Protein AF-A0A6P9A1F3-F1 (afdb_monomer_lite)

Radius of gyration: 35.73 Å; chains: 1; bounding box: 74×94×127 Å

Secondary structure (DSSP, 8-state):
-----PPPTT-EEEEEEE-S-GGG-S-HHHHHHHTT-SEEEEE-----TTT--HHHH--TTEEEEEE--SS-TTS--EEEEEEGGG--SEEEESSSSTTS-TT--SS----TTGGGT--HHHHHHHHTT--EEEEEEEEEETTS-EEEEEEEEE-PPPPBTTBTHHHHHHHHHHHHHHHHHHHHHHTT-EEEEEEE-S---SGGGBS----HHHHHT-HHHHHHHHHB--TTTS-S-----GGGGG---BEEHHHHH-TT--S--SEE-GGGTGGGGT-EE--EEEEE-TTTGGGEEEEEE-TT--SSSB--EEEEESEEEE--SS--TTBGGGSGGGSSS---GGGGG-------------------------------------------------------GGGG------------------------------------------STTHHHHHHHHHHHHHHHSPSPPPPBPTTT-PBPEEEE--SSSTTTT-EEEE-SSPP--TT-TTSPPS-EEEPPP-

Structure (mmCIF, N/CA/C/O backbone):
data_AF-A0A6P9A1F3-F1
#
_entry.id   AF-A0A6P9A1F3-F1
#
loop_
_atom_site.group_PDB
_atom_site.id
_atom_site.type_symbol
_atom_site.label_atom_id
_atom_site.label_alt_id
_atom_site.label_comp_id
_atom_site.label_asym_id
_atom_site.label_entity_id
_atom_site.label_seq_id
_atom_site.pdbx_PDB_ins_code
_atom_site.Cartn_x
_atom_site.Cartn_y
_atom_site.Cartn_z
_atom_site.occupancy
_atom_site.B_iso_or_equiv
_atom_site.auth_seq_id
_atom_site.auth_comp_id
_atom_site.auth_asym_id
_atom_site.auth_atom_id
_atom_site.pdbx_PDB_model_num
ATOM 1 N N . MET A 1 1 ? -13.526 -29.698 -9.071 1.00 34.16 1 MET A N 1
ATOM 2 C CA . MET A 1 1 ? -14.201 -28.686 -8.232 1.00 34.16 1 MET A CA 1
ATOM 3 C C . MET A 1 1 ? -13.187 -28.249 -7.197 1.00 34.16 1 MET A C 1
ATOM 5 O O . MET A 1 1 ? -12.548 -29.127 -6.633 1.00 34.16 1 MET A O 1
ATOM 9 N N . VAL A 1 2 ? -12.973 -26.947 -7.020 1.00 33.59 2 VAL A N 1
ATOM 10 C CA . VAL A 1 2 ? -12.173 -26.418 -5.907 1.00 33.59 2 VAL A CA 1
ATOM 11 C C . VAL A 1 2 ? -13.174 -25.963 -4.856 1.00 33.59 2 VAL A C 1
ATOM 13 O O . VAL A 1 2 ? -14.114 -25.248 -5.197 1.00 33.59 2 VAL A O 1
ATOM 16 N N . GLU A 1 3 ? -13.024 -26.420 -3.618 1.00 33.31 3 GLU A N 1
ATOM 17 C CA . GLU A 1 3 ? -13.863 -25.950 -2.517 1.00 33.31 3 GLU A CA 1
ATOM 18 C C . GLU A 1 3 ? -13.495 -24.498 -2.201 1.00 33.31 3 GLU A C 1
ATOM 20 O O . GLU A 1 3 ? -12.336 -24.200 -1.901 1.00 33.31 3 GLU A O 1
ATOM 25 N N . SER A 1 4 ? -14.475 -23.595 -2.267 1.00 38.00 4 SER A N 1
ATOM 26 C CA . SER A 1 4 ? -14.326 -22.221 -1.790 1.00 38.00 4 SER A CA 1
ATOM 27 C C . SER A 1 4 ? -14.055 -22.260 -0.288 1.00 38.00 4 SER A C 1
ATOM 29 O O . SER A 1 4 ? -14.950 -22.588 0.499 1.00 38.00 4 SER A O 1
ATOM 31 N N . LYS A 1 5 ? -12.817 -21.965 0.119 1.00 42.81 5 LYS A N 1
ATOM 32 C CA . LYS A 1 5 ? -12.401 -22.000 1.525 1.00 42.81 5 LYS A CA 1
ATOM 33 C C . LYS A 1 5 ? -12.982 -20.801 2.268 1.00 42.81 5 LYS A C 1
ATOM 35 O O . LYS A 1 5 ? -12.309 -19.791 2.443 1.00 42.81 5 LYS A O 1
ATOM 40 N N . SER A 1 6 ? -14.226 -20.935 2.727 1.00 52.78 6 SER A N 1
ATOM 41 C CA . SER A 1 6 ? -14.849 -19.980 3.644 1.00 52.78 6 SER A CA 1
ATOM 42 C C . SER A 1 6 ? -13.915 -19.710 4.823 1.00 52.78 6 SER A C 1
ATOM 44 O O . SER A 1 6 ? -13.507 -20.655 5.508 1.00 52.78 6 SER A O 1
ATOM 46 N N . THR A 1 7 ? -13.586 -18.442 5.066 1.00 54.97 7 THR A N 1
ATOM 47 C CA . THR A 1 7 ? -12.772 -18.022 6.210 1.00 54.97 7 THR A CA 1
ATOM 48 C C . THR A 1 7 ? -13.388 -18.564 7.507 1.00 54.97 7 THR A C 1
ATOM 50 O O . THR A 1 7 ? -14.592 -18.396 7.724 1.00 54.97 7 THR A O 1
ATOM 53 N N . PRO A 1 8 ? -12.620 -19.248 8.382 1.00 61.06 8 PRO A N 1
ATOM 54 C CA . PRO A 1 8 ? -13.153 -19.723 9.654 1.00 61.06 8 PRO A CA 1
ATOM 55 C C . PRO A 1 8 ? -13.703 -18.550 10.493 1.00 61.06 8 PRO A C 1
ATOM 57 O O . PRO A 1 8 ? -13.177 -17.439 10.403 1.00 61.06 8 PRO A O 1
ATOM 60 N N . PRO A 1 9 ? -14.728 -18.768 11.341 1.00 60.03 9 PRO A N 1
ATOM 61 C CA . PRO A 1 9 ? -15.586 -17.706 11.900 1.00 60.03 9 PRO A CA 1
ATOM 62 C C . PRO A 1 9 ? -14.906 -16.703 12.854 1.00 60.03 9 PRO A C 1
ATOM 64 O O . PRO A 1 9 ? -15.543 -15.749 13.302 1.00 60.03 9 PRO A O 1
ATOM 67 N N . HIS A 1 10 ? -13.622 -16.906 13.156 1.00 71.19 10 HIS A N 1
ATOM 68 C CA . HIS A 1 10 ? -12.763 -16.002 13.922 1.00 71.19 10 HIS A CA 1
ATOM 69 C C . HIS A 1 10 ? -11.534 -15.561 13.113 1.00 71.19 10 HIS A C 1
ATOM 71 O O . HIS A 1 10 ? -10.449 -15.408 13.666 1.00 71.19 10 HIS A O 1
ATOM 77 N N . SER A 1 11 ? -11.688 -15.384 11.799 1.00 90.19 11 SER A N 1
ATOM 78 C CA . SER A 1 11 ? -10.620 -14.902 10.925 1.00 90.19 11 SER A CA 1
ATOM 79 C C . SER A 1 11 ? -11.083 -13.822 9.956 1.00 90.19 11 SER A C 1
ATOM 81 O O . SER A 1 11 ? -12.262 -13.762 9.607 1.00 90.19 11 SER A O 1
ATOM 83 N N . PHE A 1 12 ? -10.135 -12.997 9.511 1.00 96.06 12 PHE A N 1
ATOM 84 C CA . PHE A 1 12 ? -10.312 -12.092 8.378 1.00 96.06 12 PHE A CA 1
ATOM 85 C C . PHE A 1 12 ? -9.081 -12.116 7.467 1.00 96.06 12 PHE A C 1
ATOM 87 O O . PHE A 1 12 ? -7.957 -12.376 7.915 1.00 96.06 12 PHE A O 1
ATOM 94 N N . LYS A 1 13 ? -9.298 -11.821 6.185 1.00 98.38 13 LYS A N 1
ATOM 95 C CA . LYS A 1 13 ? -8.261 -11.689 5.156 1.00 98.38 13 LYS A CA 1
ATOM 96 C C . LYS A 1 13 ? -8.201 -10.236 4.693 1.00 98.38 13 LYS A C 1
ATOM 98 O O . LYS A 1 13 ? -9.222 -9.653 4.327 1.00 98.38 13 LYS A O 1
ATOM 103 N N . ILE A 1 14 ? -7.003 -9.659 4.676 1.00 98.81 14 ILE A N 1
ATOM 104 C CA . ILE A 1 14 ? -6.742 -8.333 4.106 1.00 98.81 14 ILE A CA 1
ATOM 105 C C . ILE A 1 14 ? -5.746 -8.434 2.959 1.00 98.81 14 ILE A C 1
ATOM 107 O O . ILE A 1 14 ? -4.789 -9.203 3.024 1.00 98.81 14 ILE A O 1
ATOM 111 N N . ILE A 1 15 ? -5.977 -7.653 1.907 1.00 98.88 15 ILE A N 1
ATOM 112 C CA . ILE A 1 15 ? -5.101 -7.571 0.738 1.00 98.88 15 ILE A CA 1
ATOM 113 C C . ILE A 1 15 ? -4.655 -6.130 0.510 1.00 98.88 15 ILE A C 1
ATOM 115 O O . ILE A 1 15 ? -5.436 -5.194 0.672 1.00 98.88 15 ILE A O 1
ATOM 119 N N . SER A 1 16 ? -3.403 -5.966 0.087 1.00 98.94 16 SER A N 1
ATOM 120 C CA . SER A 1 16 ? -2.878 -4.718 -0.458 1.00 98.94 16 SER A CA 1
ATOM 121 C C . SER A 1 16 ? -2.413 -4.910 -1.896 1.00 98.94 16 SER A C 1
ATOM 123 O O . SER A 1 16 ? -1.783 -5.923 -2.192 1.00 98.94 16 SER A O 1
ATOM 125 N N . TRP A 1 17 ? -2.685 -3.952 -2.785 1.00 98.88 17 TRP A N 1
ATOM 126 C CA . TRP A 1 17 ? -2.237 -4.012 -4.180 1.00 98.88 17 TRP A CA 1
ATOM 127 C C . TRP A 1 17 ? -2.070 -2.624 -4.808 1.00 98.88 17 TRP A C 1
ATOM 129 O O . TRP A 1 17 ? -3.043 -1.880 -4.953 1.00 98.88 17 TRP A O 1
ATOM 139 N N . ASN A 1 18 ? -0.866 -2.292 -5.281 1.00 98.81 18 ASN A N 1
ATOM 140 C CA . ASN A 1 18 ? -0.706 -1.199 -6.236 1.00 98.81 18 ASN A CA 1
ATOM 141 C C . ASN A 1 18 ? -1.319 -1.606 -7.588 1.00 98.81 18 ASN A C 1
ATOM 143 O O . ASN A 1 18 ? -0.800 -2.468 -8.298 1.00 98.81 18 ASN A O 1
ATOM 147 N N . ILE A 1 19 ? -2.444 -0.984 -7.944 1.00 98.12 19 ILE A N 1
ATOM 148 C CA . ILE A 1 19 ? -3.263 -1.384 -9.094 1.00 98.12 19 ILE A CA 1
ATOM 149 C C . ILE A 1 19 ? -2.925 -0.615 -10.385 1.00 98.12 19 ILE A C 1
ATOM 151 O O . ILE A 1 19 ? -3.565 -0.838 -11.409 1.00 98.12 19 ILE A O 1
ATOM 155 N N . ASN A 1 20 ? -1.934 0.291 -10.359 1.00 97.50 20 ASN A N 1
ATOM 156 C CA . ASN A 1 20 ? -1.468 1.067 -11.522 1.00 97.50 20 ASN A CA 1
ATOM 157 C C . ASN A 1 20 ? -2.617 1.766 -12.302 1.00 97.50 20 ASN A C 1
ATOM 159 O O . ASN A 1 20 ? -2.610 1.898 -13.525 1.00 97.50 20 ASN A O 1
ATOM 163 N N . GLY A 1 21 ? -3.615 2.274 -11.575 1.00 97.12 21 GLY A N 1
ATOM 164 C CA . GLY A 1 21 ? -4.787 2.966 -12.112 1.00 97.12 21 GLY A CA 1
ATOM 165 C C . GLY A 1 21 ? -6.050 2.106 -12.136 1.00 97.12 21 GLY A C 1
ATOM 166 O O . GLY A 1 21 ? -6.230 1.262 -13.010 1.00 97.12 21 GLY A O 1
ATOM 167 N N . ILE A 1 22 ? -6.991 2.399 -11.233 1.00 95.88 22 ILE A N 1
ATOM 168 C CA . ILE A 1 22 ? -8.211 1.602 -10.999 1.00 95.88 22 ILE A CA 1
ATOM 169 C C . ILE A 1 22 ? -9.109 1.489 -12.245 1.00 95.88 22 ILE A C 1
ATOM 171 O O . ILE A 1 22 ? -9.715 0.454 -12.491 1.00 95.88 22 ILE A O 1
ATOM 175 N N . ARG A 1 23 ? -9.103 2.522 -13.098 1.00 92.06 23 ARG A N 1
ATOM 176 C CA . ARG A 1 23 ? -9.821 2.583 -14.386 1.00 92.06 23 ARG A CA 1
ATOM 177 C C . ARG A 1 23 ? -9.288 1.628 -15.468 1.00 92.06 23 ARG A C 1
ATOM 179 O O . ARG A 1 23 ? -9.871 1.558 -16.546 1.00 92.06 23 ARG A O 1
ATOM 186 N N . THR A 1 24 ? -8.183 0.919 -15.227 1.00 91.81 24 THR A N 1
ATOM 187 C CA . THR A 1 24 ? -7.716 -0.166 -16.114 1.00 91.81 24 THR A CA 1
ATOM 188 C C . THR A 1 24 ? -8.491 -1.471 -15.886 1.00 91.81 24 THR A C 1
ATOM 190 O O . THR A 1 24 ? -8.555 -2.319 -16.780 1.00 91.81 24 THR A O 1
ATOM 193 N N . VAL A 1 25 ? -9.126 -1.620 -14.716 1.00 93.69 25 VAL A N 1
ATOM 194 C CA . VAL A 1 25 ? -9.922 -2.789 -14.334 1.00 93.69 25 VAL A CA 1
ATOM 195 C C . VAL A 1 25 ? -11.277 -2.741 -15.043 1.00 93.69 25 VAL A C 1
ATOM 197 O O . VAL A 1 25 ? -12.064 -1.821 -14.843 1.00 93.69 25 VAL A O 1
ATOM 200 N N . LYS A 1 26 ? -11.579 -3.754 -15.866 1.00 90.88 26 LYS A N 1
ATOM 201 C CA . LYS A 1 26 ? -12.822 -3.805 -16.665 1.00 90.88 26 LYS A CA 1
ATOM 202 C C . LYS A 1 26 ? -14.098 -3.994 -15.837 1.00 90.88 26 LYS A C 1
ATOM 204 O O . LYS A 1 26 ? -15.165 -3.578 -16.270 1.00 90.88 26 LYS A O 1
ATOM 209 N N . ASN A 1 27 ? -13.996 -4.678 -14.700 1.00 95.25 27 ASN A N 1
ATOM 210 C CA . ASN A 1 27 ? -15.090 -4.913 -13.762 1.00 95.25 27 ASN A CA 1
ATOM 211 C C . ASN A 1 27 ? -14.504 -4.889 -12.347 1.00 95.25 27 ASN A C 1
ATOM 213 O O . ASN A 1 27 ? -13.876 -5.858 -11.917 1.00 95.25 27 ASN A O 1
ATOM 217 N N . LEU A 1 28 ? -14.663 -3.757 -11.658 1.00 96.88 28 LEU A N 1
ATOM 218 C CA . LEU A 1 28 ? -14.079 -3.549 -10.336 1.00 96.88 28 LEU A CA 1
ATOM 219 C C . LEU A 1 28 ? -14.697 -4.479 -9.284 1.00 96.88 28 LEU A C 1
ATOM 221 O O . LEU A 1 28 ? -13.956 -5.043 -8.486 1.00 96.88 28 LEU A O 1
ATOM 225 N N . LYS A 1 29 ? -16.023 -4.691 -9.320 1.00 97.12 29 LYS A N 1
ATOM 226 C CA . LYS A 1 29 ? -16.715 -5.580 -8.375 1.00 97.12 29 LYS A CA 1
ATOM 227 C C . LYS A 1 29 ? -16.178 -7.006 -8.463 1.00 97.12 29 LYS A C 1
ATOM 229 O O . LYS A 1 29 ? -15.779 -7.555 -7.445 1.00 97.12 29 LYS A O 1
ATOM 234 N N . GLN A 1 30 ? -16.115 -7.566 -9.674 1.00 97.50 30 GLN A N 1
ATOM 235 C CA . GLN A 1 30 ? -15.627 -8.933 -9.872 1.00 97.50 30 GLN A CA 1
ATOM 236 C C . GLN A 1 30 ? -14.192 -9.088 -9.363 1.00 97.50 30 GLN A C 1
ATOM 238 O O . GLN A 1 30 ? -13.920 -10.026 -8.633 1.00 97.50 30 GLN A O 1
ATOM 243 N N . MET A 1 31 ? -13.305 -8.130 -9.656 1.00 97.69 31 MET A N 1
ATOM 244 C CA . MET A 1 31 ? -11.927 -8.157 -9.156 1.00 97.69 31 MET A CA 1
ATOM 245 C C . MET A 1 31 ? -11.864 -8.129 -7.618 1.00 97.69 31 MET A C 1
ATOM 247 O O . MET A 1 31 ? -11.107 -8.894 -7.028 1.00 97.69 31 MET A O 1
ATOM 251 N N . LEU A 1 32 ? -12.669 -7.290 -6.955 1.00 98.38 32 LEU A N 1
ATOM 252 C CA . LEU A 1 32 ? -12.706 -7.236 -5.489 1.00 98.38 32 LEU A CA 1
ATOM 253 C C . LEU A 1 32 ? -13.295 -8.515 -4.867 1.00 98.38 32 LEU A C 1
ATOM 255 O O . LEU A 1 32 ? -12.822 -8.944 -3.812 1.00 98.38 32 LEU A O 1
ATOM 259 N N . ASP A 1 33 ? -14.283 -9.142 -5.512 1.00 97.94 33 ASP A N 1
ATOM 260 C CA . ASP A 1 33 ? -14.840 -10.422 -5.067 1.00 97.94 33 ASP A CA 1
ATOM 261 C C . ASP A 1 33 ? -13.866 -11.596 -5.299 1.00 97.94 33 ASP A C 1
ATOM 263 O O . ASP A 1 33 ? -13.655 -12.377 -4.371 1.00 97.94 33 ASP A O 1
ATOM 267 N N . ASP A 1 34 ? -13.206 -11.668 -6.463 1.00 97.62 34 ASP A N 1
ATOM 268 C CA . ASP A 1 34 ? -12.204 -12.688 -6.835 1.00 97.62 34 ASP A CA 1
ATOM 269 C C . ASP A 1 34 ? -10.980 -12.697 -5.896 1.00 97.62 34 ASP A C 1
ATOM 271 O O . ASP A 1 34 ? -10.302 -13.713 -5.748 1.00 97.62 34 ASP A O 1
ATOM 275 N N . LEU A 1 35 ? -10.684 -11.569 -5.239 1.00 97.31 35 LEU A N 1
ATOM 276 C CA . LEU A 1 35 ? -9.635 -11.472 -4.219 1.00 97.31 35 LEU A CA 1
ATOM 277 C C . LEU A 1 35 ? -10.025 -12.130 -2.876 1.00 97.31 35 LEU A C 1
ATOM 279 O O . LEU A 1 35 ? -9.159 -12.302 -2.013 1.00 97.31 35 LEU A O 1
ATOM 283 N N . GLU A 1 36 ? -11.293 -12.516 -2.682 1.00 97.00 36 GLU A N 1
ATOM 284 C CA . GLU A 1 36 ? -11.829 -13.236 -1.510 1.00 97.00 36 GLU A CA 1
ATOM 285 C C . GLU A 1 36 ? -11.421 -12.633 -0.146 1.00 97.00 36 GLU A C 1
ATOM 287 O O . GLU A 1 36 ? -11.125 -13.360 0.801 1.00 97.00 36 GLU A O 1
ATOM 292 N N . ALA A 1 37 ? -11.340 -11.302 -0.042 1.00 97.94 37 ALA A N 1
ATOM 293 C CA . ALA A 1 37 ? -10.896 -10.594 1.165 1.00 97.94 37 ALA A CA 1
ATOM 294 C C . ALA A 1 37 ? -12.003 -9.743 1.808 1.00 97.94 37 ALA A C 1
ATOM 296 O O . ALA A 1 37 ? -12.940 -9.302 1.138 1.00 97.94 37 ALA A O 1
ATOM 297 N N . ASP A 1 38 ? -11.868 -9.498 3.113 1.00 98.50 38 ASP A N 1
ATOM 298 C CA . ASP A 1 38 ? -12.752 -8.642 3.912 1.00 98.50 38 ASP A CA 1
ATOM 299 C C . ASP A 1 38 ? -12.403 -7.159 3.750 1.00 98.50 38 ASP A C 1
ATOM 301 O O . ASP A 1 38 ? -13.283 -6.297 3.751 1.00 98.50 38 ASP A O 1
ATOM 305 N N . ILE A 1 39 ? -11.108 -6.865 3.595 1.00 98.88 39 ILE A N 1
ATOM 306 C CA . ILE A 1 39 ? -10.561 -5.521 3.389 1.00 98.88 39 ILE A CA 1
ATOM 307 C C . ILE A 1 39 ? -9.560 -5.577 2.229 1.00 98.88 39 ILE A C 1
ATOM 309 O O . ILE A 1 39 ? -8.668 -6.424 2.204 1.00 98.88 39 ILE A O 1
ATOM 313 N N . ILE A 1 40 ? -9.697 -4.671 1.263 1.00 98.94 40 ILE A N 1
ATOM 314 C CA . ILE A 1 40 ? -8.839 -4.572 0.079 1.00 98.94 40 ILE A CA 1
ATOM 315 C C . ILE A 1 40 ? -8.351 -3.132 -0.056 1.00 98.94 40 ILE A C 1
ATOM 317 O O . ILE A 1 40 ? -9.130 -2.196 -0.230 1.00 98.94 40 ILE A O 1
ATOM 321 N N . CYS A 1 41 ? -7.040 -2.957 0.021 1.00 98.94 41 CYS A N 1
ATOM 322 C CA . CYS A 1 41 ? -6.365 -1.671 0.009 1.00 98.94 41 CYS A CA 1
ATOM 323 C C . CYS A 1 41 ? -5.617 -1.493 -1.312 1.00 98.94 41 CYS A C 1
ATOM 325 O O . CYS A 1 41 ? -4.596 -2.132 -1.554 1.00 98.94 41 CYS A O 1
ATOM 327 N N . LEU A 1 42 ? -6.133 -0.621 -2.172 1.00 98.88 42 LEU A N 1
ATOM 328 C CA . LEU A 1 42 ? -5.558 -0.319 -3.475 1.00 98.88 42 LEU A CA 1
ATOM 329 C C . LEU A 1 42 ? -4.661 0.919 -3.407 1.00 98.88 42 LEU A C 1
ATOM 331 O O . LEU A 1 42 ? -5.063 1.957 -2.869 1.00 98.88 42 LEU A O 1
ATOM 335 N N . GLN A 1 43 ? -3.475 0.820 -4.007 1.00 98.88 43 GLN A N 1
ATOM 336 C CA . GLN A 1 43 ? -2.542 1.929 -4.213 1.00 98.88 43 GLN A CA 1
ATOM 337 C C . GLN A 1 43 ? -2.476 2.355 -5.686 1.00 98.88 43 GLN A C 1
ATOM 339 O O . GLN A 1 43 ? -2.868 1.612 -6.585 1.00 98.88 43 GLN A O 1
ATOM 344 N N . GLU A 1 44 ? -1.990 3.577 -5.910 1.00 98.19 44 GLU A N 1
ATOM 345 C CA . GLU A 1 44 ? -1.869 4.241 -7.213 1.00 98.19 44 GLU A CA 1
ATOM 346 C C . GLU A 1 44 ? -3.153 4.169 -8.066 1.00 98.19 44 GLU A C 1
ATOM 348 O O . GLU A 1 44 ? -3.142 3.811 -9.244 1.00 98.19 44 GLU A O 1
ATOM 353 N N . THR A 1 45 ? -4.296 4.524 -7.472 1.00 98.19 45 THR A N 1
ATOM 354 C CA . THR A 1 45 ? -5.618 4.420 -8.117 1.00 98.19 45 THR A CA 1
ATOM 355 C C . THR A 1 45 ? -5.788 5.344 -9.330 1.00 98.19 45 THR A C 1
ATOM 357 O O . THR A 1 45 ? -6.641 5.072 -10.175 1.00 98.19 45 THR A O 1
ATOM 360 N N . LYS A 1 46 ? -4.977 6.408 -9.458 1.00 97.44 46 LYS A N 1
ATOM 361 C CA . LYS A 1 46 ? -4.945 7.386 -10.575 1.00 97.44 46 LYS A CA 1
ATOM 362 C C . LYS A 1 46 ? -6.298 8.023 -10.890 1.00 97.44 46 LYS A C 1
ATOM 364 O O . LYS A 1 46 ? -6.536 8.491 -12.004 1.00 97.44 46 LYS A O 1
ATOM 369 N N . VAL A 1 47 ? -7.173 8.087 -9.894 1.00 94.75 47 VAL A N 1
ATOM 370 C CA . VAL A 1 47 ? -8.451 8.789 -9.961 1.00 94.75 47 VAL A CA 1
ATOM 371 C C . VAL A 1 47 ? -8.411 10.004 -9.034 1.00 94.75 47 VAL A C 1
ATOM 373 O O . VAL A 1 47 ? -7.784 9.981 -7.977 1.00 94.75 47 VAL A O 1
ATOM 376 N N . THR A 1 48 ? -9.058 11.087 -9.448 1.00 93.69 48 THR A N 1
ATOM 377 C CA . THR A 1 48 ? -9.294 12.282 -8.629 1.00 93.69 48 THR A CA 1
ATOM 378 C C . THR A 1 48 ? -10.797 12.478 -8.449 1.00 93.69 48 THR A C 1
ATOM 380 O O . THR A 1 48 ? -11.594 11.879 -9.171 1.00 93.69 48 THR A O 1
ATOM 383 N N . ARG A 1 49 ? -11.206 13.277 -7.460 1.00 93.06 49 ARG A N 1
ATOM 384 C CA . ARG A 1 49 ? -12.617 13.406 -7.056 1.00 93.06 49 ARG A CA 1
ATOM 385 C C . ARG A 1 49 ? -13.537 13.945 -8.167 1.00 93.06 49 ARG A C 1
ATOM 387 O O . ARG A 1 49 ? -14.704 13.597 -8.217 1.00 93.06 49 ARG A O 1
ATOM 394 N N . ASP A 1 50 ? -12.997 14.741 -9.084 1.00 89.62 50 ASP A N 1
ATOM 395 C CA . ASP A 1 50 ? -13.650 15.229 -10.308 1.00 89.62 50 ASP A CA 1
ATOM 396 C C . ASP A 1 50 ? -13.796 14.164 -11.414 1.00 89.62 50 ASP A C 1
ATOM 398 O O . ASP A 1 50 ? -14.538 14.366 -12.372 1.00 89.62 50 ASP A O 1
ATOM 402 N N . MET A 1 51 ? -13.079 13.042 -11.297 1.00 89.69 51 MET A N 1
ATOM 403 C CA . MET A 1 51 ? -13.042 11.959 -12.281 1.00 89.69 51 MET A CA 1
ATOM 404 C C . MET A 1 51 ? -13.687 10.652 -11.807 1.00 89.69 51 MET A C 1
ATOM 406 O O . MET A 1 51 ? -13.913 9.776 -12.642 1.00 89.69 51 MET A O 1
ATOM 410 N N . ILE A 1 52 ? -13.918 10.455 -10.509 1.00 92.44 52 ILE A N 1
ATOM 411 C CA . ILE A 1 52 ? -14.453 9.181 -10.023 1.00 92.44 52 ILE A CA 1
ATOM 412 C C . ILE A 1 52 ? -15.917 9.004 -10.438 1.00 92.44 52 ILE A C 1
ATOM 414 O O . ILE A 1 52 ? -16.752 9.881 -10.239 1.00 92.44 52 ILE A O 1
ATOM 418 N N . ASP A 1 53 ? -16.201 7.865 -11.058 1.00 91.44 53 ASP A N 1
ATOM 419 C CA . ASP A 1 53 ? -17.506 7.467 -11.561 1.00 91.44 53 ASP A CA 1
ATOM 420 C C . ASP A 1 53 ? -18.221 6.521 -10.589 1.00 91.44 53 ASP A C 1
ATOM 422 O O . ASP A 1 53 ? -17.596 5.841 -9.773 1.00 91.44 53 ASP A O 1
ATOM 426 N N . GLU A 1 54 ? -19.550 6.479 -10.676 1.00 91.69 54 GLU A N 1
ATOM 427 C CA . GLU A 1 54 ? -20.405 5.734 -9.745 1.00 91.69 54 GLU A CA 1
ATOM 428 C C . GLU A 1 54 ? -20.041 4.237 -9.627 1.00 91.69 54 GLU A C 1
ATOM 430 O O . GLU A 1 54 ? -19.927 3.776 -8.494 1.00 91.69 54 GLU A O 1
ATOM 435 N N . PRO A 1 55 ? -19.717 3.491 -10.708 1.00 93.31 55 PRO A N 1
ATOM 436 C CA . PRO A 1 55 ? -19.275 2.092 -10.602 1.00 93.31 55 PRO A CA 1
ATOM 437 C C . PRO A 1 55 ? -17.911 1.893 -9.915 1.00 93.31 55 PRO A C 1
ATOM 439 O O . PRO A 1 55 ? -17.609 0.789 -9.463 1.00 93.31 55 PRO A O 1
ATOM 442 N N . THR A 1 56 ? -17.082 2.941 -9.840 1.00 94.06 56 THR A N 1
ATOM 443 C CA . THR A 1 56 ? -15.795 2.938 -9.121 1.00 94.06 56 THR A CA 1
ATOM 444 C C . THR A 1 56 ? -15.970 3.342 -7.650 1.00 94.06 56 THR A C 1
ATOM 446 O O . THR A 1 56 ? -15.220 2.883 -6.788 1.00 94.06 56 THR A O 1
ATOM 449 N N . ALA A 1 57 ? -16.951 4.200 -7.349 1.00 93.19 57 ALA A N 1
ATOM 450 C CA . ALA A 1 57 ? -17.254 4.674 -5.999 1.00 93.19 57 ALA A CA 1
ATOM 451 C C . ALA A 1 57 ? -18.164 3.718 -5.208 1.00 93.19 57 ALA A C 1
ATOM 453 O O . ALA A 1 57 ? -17.882 3.406 -4.051 1.00 93.19 57 ALA A O 1
ATOM 454 N N . LEU A 1 58 ? -19.266 3.281 -5.818 1.00 95.81 58 LEU A N 1
ATOM 455 C CA . LEU A 1 58 ? -20.365 2.552 -5.186 1.00 95.81 58 LEU A CA 1
ATOM 456 C C . LEU A 1 58 ? -20.344 1.078 -5.610 1.00 95.81 58 LEU A C 1
ATOM 458 O O . LEU A 1 58 ? -21.236 0.591 -6.304 1.00 95.81 58 LEU A O 1
ATOM 462 N N . VAL A 1 59 ? -19.295 0.359 -5.208 1.00 97.38 59 VAL A N 1
ATOM 463 C CA . VAL A 1 59 ? -19.207 -1.084 -5.462 1.00 97.38 59 VAL A CA 1
ATOM 464 C C . VAL A 1 59 ? -20.140 -1.831 -4.508 1.00 97.38 59 VAL A C 1
ATOM 466 O O . VAL A 1 59 ? -19.928 -1.837 -3.298 1.00 97.38 59 VAL A O 1
ATOM 469 N N . ASP A 1 60 ? -21.156 -2.485 -5.067 1.00 96.81 60 ASP A N 1
ATOM 470 C CA . ASP A 1 60 ? -22.107 -3.328 -4.334 1.00 96.81 60 ASP A CA 1
ATOM 471 C C . ASP A 1 60 ? -21.404 -4.357 -3.420 1.00 96.81 60 ASP A C 1
ATOM 473 O O . ASP A 1 60 ? -20.442 -5.013 -3.823 1.00 96.81 60 ASP A O 1
ATOM 477 N N . GLY A 1 61 ? -21.877 -4.476 -2.177 1.00 97.06 61 GLY A N 1
ATOM 478 C CA . GLY A 1 61 ? -21.263 -5.280 -1.112 1.00 97.06 61 GLY A CA 1
ATOM 479 C C . GLY A 1 61 ? -20.058 -4.646 -0.392 1.00 97.06 61 GLY A C 1
ATOM 480 O O . GLY A 1 61 ? -19.561 -5.242 0.571 1.00 97.06 61 GLY A O 1
ATOM 481 N N . TYR A 1 62 ? -19.593 -3.457 -0.806 1.00 98.38 62 TYR A N 1
ATOM 482 C CA . TYR A 1 62 ? -18.416 -2.789 -0.238 1.00 98.38 62 TYR A CA 1
ATOM 483 C C . TYR A 1 62 ? -18.669 -1.333 0.190 1.00 98.38 62 TYR A C 1
ATOM 485 O O . TYR A 1 62 ? -19.369 -0.556 -0.454 1.00 98.38 62 TYR A O 1
ATOM 493 N N . ASN A 1 63 ? -17.998 -0.928 1.268 1.00 98.19 63 ASN A N 1
ATOM 494 C CA . ASN A 1 63 ? -17.857 0.453 1.717 1.00 98.19 63 ASN A CA 1
ATOM 495 C C . ASN A 1 63 ? -16.440 0.941 1.401 1.00 98.19 63 ASN A C 1
ATOM 497 O O . ASN A 1 63 ? -15.467 0.359 1.881 1.00 98.19 63 ASN A O 1
ATOM 501 N N . ALA A 1 64 ? -16.324 1.999 0.595 1.00 98.12 64 ALA A N 1
ATOM 502 C CA . ALA A 1 64 ? -15.043 2.483 0.087 1.00 98.12 64 ALA A CA 1
ATOM 503 C C . ALA A 1 64 ? -14.631 3.845 0.671 1.00 98.12 64 ALA A C 1
ATOM 505 O O . ALA A 1 64 ? -15.444 4.762 0.818 1.00 98.12 64 ALA A O 1
ATOM 506 N N . TYR A 1 65 ? -13.338 3.982 0.960 1.00 98.25 65 TYR A N 1
ATOM 507 C CA . TYR A 1 65 ? -12.705 5.146 1.581 1.00 98.25 65 TYR A CA 1
ATOM 508 C C . TYR A 1 65 ? -11.518 5.566 0.715 1.00 98.25 65 TYR A C 1
ATOM 510 O O . TYR A 1 65 ? -10.608 4.768 0.498 1.00 98.25 65 TYR A O 1
ATOM 518 N N . PHE A 1 66 ? -11.522 6.797 0.203 1.00 98.12 66 PHE A N 1
ATOM 519 C CA . PHE A 1 66 ? -10.549 7.265 -0.789 1.00 98.12 66 PHE A CA 1
ATOM 520 C C . PHE A 1 66 ? -9.669 8.402 -0.262 1.00 98.12 66 PHE A C 1
ATOM 522 O O . PHE A 1 66 ? -10.128 9.276 0.471 1.00 98.12 66 PHE A O 1
ATOM 529 N N . SER A 1 67 ? -8.421 8.414 -0.728 1.00 98.00 67 SER A N 1
ATOM 530 C CA . SER A 1 67 ? -7.492 9.540 -0.660 1.00 98.00 67 SER A CA 1
ATOM 531 C C . SER A 1 67 ? -7.193 9.998 -2.081 1.00 98.00 67 SER A C 1
ATOM 533 O O . SER A 1 67 ? -6.708 9.211 -2.897 1.00 98.00 67 SER A O 1
ATOM 535 N N . PHE A 1 68 ? -7.505 11.251 -2.407 1.00 97.31 68 PHE A N 1
ATOM 536 C CA . PHE A 1 68 ? -7.388 11.785 -3.766 1.00 97.31 68 PHE A CA 1
ATOM 537 C C . PHE A 1 68 ? -6.227 12.773 -3.868 1.00 97.31 68 PHE A C 1
ATOM 539 O O . PHE A 1 68 ? -6.065 13.649 -3.009 1.00 97.31 68 PHE A O 1
ATOM 546 N N . SER A 1 69 ? -5.450 12.684 -4.955 1.00 96.69 69 SER A N 1
ATOM 547 C CA . SER A 1 69 ? -4.417 13.681 -5.241 1.00 96.69 69 SER A CA 1
ATOM 548 C C . SER A 1 69 ? -5.044 15.050 -5.500 1.00 96.69 69 SER A C 1
ATOM 550 O O . SER A 1 69 ? -5.952 15.199 -6.318 1.00 96.69 69 SER A O 1
ATOM 552 N N . LYS A 1 70 ? -4.538 16.060 -4.792 1.00 95.44 70 LYS A N 1
ATOM 553 C CA . LYS A 1 70 ? -4.971 17.464 -4.863 1.00 95.44 70 LYS A CA 1
ATOM 554 C C . LYS A 1 70 ? -4.003 18.313 -5.693 1.00 95.44 70 LYS A C 1
ATOM 556 O O . LYS A 1 70 ? -4.248 19.497 -5.896 1.00 95.44 70 LYS A O 1
ATOM 561 N N . THR A 1 71 ? -2.902 17.715 -6.159 1.00 91.31 71 THR A N 1
ATOM 562 C CA . THR A 1 71 ? -1.822 18.384 -6.902 1.00 91.31 71 THR A CA 1
ATOM 563 C C . THR A 1 71 ? -1.800 18.037 -8.388 1.00 91.31 71 THR A C 1
ATOM 565 O O . THR A 1 71 ? -1.343 18.854 -9.187 1.00 91.31 71 THR A O 1
ATOM 568 N N . LYS A 1 72 ? -2.279 16.849 -8.786 1.00 91.62 72 LYS A N 1
ATOM 569 C CA . LYS A 1 72 ? -2.238 16.389 -10.181 1.00 91.62 72 LYS A CA 1
ATOM 570 C C . LYS A 1 72 ? -3.349 15.375 -10.482 1.00 91.62 72 LYS A C 1
ATOM 572 O O . LYS A 1 72 ? -3.474 14.368 -9.794 1.00 91.62 72 LYS A O 1
ATOM 577 N N . SER A 1 73 ? -4.106 15.609 -11.555 1.00 91.56 73 SER A N 1
ATOM 578 C CA . SER A 1 73 ? -5.072 14.631 -12.079 1.00 91.56 73 SER A CA 1
ATOM 579 C C . SER A 1 73 ? -4.359 13.413 -12.688 1.00 91.56 73 SER A C 1
ATOM 581 O O . SER A 1 73 ? -3.277 13.545 -13.267 1.00 91.56 73 SER A O 1
ATOM 583 N N . GLY A 1 74 ? -4.945 12.221 -12.538 1.00 90.62 74 GLY A N 1
ATOM 584 C CA . GLY A 1 74 ? -4.374 10.970 -13.055 1.00 90.62 74 GLY A CA 1
ATOM 585 C C . GLY A 1 74 ? -3.104 10.492 -12.336 1.00 90.62 74 GLY A C 1
ATOM 586 O O . GLY A 1 74 ? -2.277 9.817 -12.945 1.00 90.62 74 GLY A O 1
ATOM 587 N N . TYR A 1 75 ? -2.898 10.880 -11.074 1.00 95.00 75 TYR A N 1
ATOM 588 C CA . TYR A 1 75 ? -1.663 10.634 -10.322 1.00 95.00 75 TYR A CA 1
ATOM 589 C C . TYR A 1 75 ? -1.948 10.162 -8.897 1.00 95.00 75 TYR A C 1
ATOM 591 O O . TYR A 1 75 ? -2.847 10.698 -8.252 1.00 95.00 75 TYR A O 1
ATOM 599 N N . SER A 1 76 ? -1.119 9.240 -8.386 1.00 97.19 76 SER A N 1
ATOM 600 C CA . SER A 1 76 ? -1.190 8.770 -6.996 1.00 97.19 76 SER A CA 1
ATOM 601 C C . SER A 1 76 ? -2.601 8.245 -6.666 1.00 97.19 76 SER A C 1
ATOM 603 O O . SER A 1 76 ? -3.220 7.600 -7.517 1.00 97.19 76 SER A O 1
ATOM 605 N N . GLY A 1 77 ? -3.104 8.512 -5.462 1.00 98.38 77 GLY A N 1
ATOM 606 C CA . GLY A 1 77 ? -4.414 8.084 -4.989 1.00 98.38 77 GLY A CA 1
ATOM 607 C C . GLY A 1 77 ? -4.361 6.703 -4.340 1.00 98.38 77 GLY A C 1
ATOM 608 O O . GLY A 1 77 ? -3.749 5.778 -4.876 1.00 98.38 77 GLY A O 1
ATOM 609 N N . VAL A 1 78 ? -5.025 6.557 -3.195 1.00 98.88 78 VAL A N 1
ATOM 610 C CA . VAL A 1 78 ? -5.218 5.267 -2.512 1.00 98.88 78 VAL A CA 1
ATOM 611 C C . VAL A 1 78 ? -6.688 5.080 -2.146 1.00 98.88 78 VAL A C 1
ATOM 613 O O . VAL A 1 78 ? -7.406 6.058 -1.934 1.00 98.88 78 VAL A O 1
ATOM 616 N N . ALA A 1 79 ? -7.150 3.834 -2.094 1.00 98.81 79 ALA A N 1
ATOM 617 C CA . ALA A 1 79 ? -8.524 3.499 -1.731 1.00 98.81 79 ALA A CA 1
ATOM 618 C C . ALA A 1 79 ? -8.578 2.225 -0.886 1.00 98.81 79 ALA A C 1
ATOM 620 O O . ALA A 1 79 ? -7.968 1.224 -1.248 1.00 98.81 79 ALA A O 1
ATOM 621 N N . THR A 1 80 ? -9.325 2.240 0.213 1.00 98.88 80 THR A N 1
ATOM 622 C CA . THR A 1 80 ? -9.630 1.045 1.008 1.00 98.88 80 THR A CA 1
ATOM 623 C C . THR A 1 80 ? -11.091 0.678 0.803 1.00 98.88 80 THR A C 1
ATOM 625 O O . THR A 1 80 ? -11.976 1.475 1.101 1.00 98.88 80 THR A O 1
ATOM 628 N N . PHE A 1 81 ? -11.331 -0.529 0.301 1.00 98.81 81 PHE A N 1
ATOM 629 C CA . PHE A 1 81 ? -12.640 -1.156 0.173 1.00 98.81 81 PHE A CA 1
ATOM 630 C C . PHE A 1 81 ? -12.798 -2.169 1.305 1.00 98.81 81 PHE A C 1
ATOM 632 O O . PHE A 1 81 ? -12.026 -3.120 1.394 1.00 98.81 81 PHE A O 1
ATOM 639 N N . CYS A 1 82 ? -13.799 -1.991 2.158 1.00 98.81 82 CYS A N 1
ATOM 640 C CA . CYS A 1 82 ? -14.182 -2.978 3.165 1.00 98.81 82 CYS A CA 1
ATOM 641 C C . CYS A 1 82 ? -15.482 -3.650 2.726 1.00 98.81 82 CYS A C 1
ATOM 643 O O . CYS A 1 82 ? -16.397 -2.941 2.310 1.00 98.81 82 CYS A O 1
ATOM 645 N N . ARG A 1 83 ? -15.623 -4.972 2.867 1.00 98.12 83 ARG A N 1
ATOM 646 C CA . ARG A 1 83 ? -16.949 -5.616 2.817 1.00 98.12 83 ARG A CA 1
ATOM 647 C C . ARG A 1 83 ? -17.857 -5.002 3.886 1.00 98.12 83 ARG A C 1
ATOM 649 O O . ARG A 1 83 ? -17.366 -4.463 4.879 1.00 98.12 83 ARG A O 1
ATOM 656 N N . GLU A 1 84 ? -19.177 -5.078 3.733 1.00 96.44 84 GLU A N 1
ATOM 657 C CA . GLU A 1 84 ? -20.087 -4.476 4.724 1.00 96.44 84 GLU A CA 1
ATOM 658 C C . GLU A 1 84 ? -19.876 -5.023 6.151 1.00 96.44 84 GLU A C 1
ATOM 660 O O . GLU A 1 84 ? -19.853 -4.244 7.106 1.00 96.44 84 GLU A O 1
ATOM 665 N N . SER A 1 85 ? -19.580 -6.321 6.283 1.00 95.75 85 SER A N 1
ATOM 666 C CA . SER A 1 85 ? -19.158 -6.994 7.527 1.00 95.75 85 SER A CA 1
ATOM 667 C C . SER A 1 85 ? -17.887 -6.415 8.171 1.00 95.75 85 SER A C 1
ATOM 669 O O . SER A 1 85 ? -17.678 -6.561 9.373 1.00 95.75 85 SER A O 1
ATOM 671 N N . ALA A 1 86 ? -17.051 -5.736 7.386 1.00 97.50 86 ALA A N 1
ATOM 672 C CA . ALA A 1 86 ? -15.793 -5.105 7.774 1.00 97.50 86 ALA A CA 1
ATOM 673 C C . ALA A 1 86 ? -15.899 -3.565 7.835 1.00 97.50 86 ALA A C 1
ATOM 675 O O . ALA A 1 86 ? -14.899 -2.861 7.692 1.00 97.50 86 ALA A O 1
ATOM 676 N N . THR A 1 87 ? -17.106 -3.007 8.004 1.00 98.25 87 THR A N 1
ATOM 677 C CA . THR A 1 87 ? -17.292 -1.545 8.056 1.00 98.25 87 THR A CA 1
ATOM 678 C C . THR A 1 87 ? -16.557 -0.938 9.268 1.00 98.25 87 THR A C 1
ATOM 680 O O . THR A 1 87 ? -16.916 -1.274 10.401 1.00 98.25 87 THR A O 1
ATOM 683 N N . PRO A 1 88 ? -15.581 -0.025 9.067 1.00 98.38 88 PRO A N 1
ATOM 684 C CA . PRO A 1 88 ? -14.804 0.588 10.147 1.00 98.38 88 PRO A CA 1
ATOM 685 C C . PRO A 1 88 ? -15.642 1.508 11.044 1.00 98.38 88 PRO A C 1
ATOM 687 O O . PRO A 1 88 ? -16.678 2.028 10.628 1.00 98.38 88 PRO A O 1
ATOM 690 N N . ILE A 1 89 ? -15.153 1.761 12.261 1.00 97.75 89 ILE A N 1
ATOM 691 C CA . ILE A 1 89 ? -15.737 2.723 13.212 1.00 97.75 89 ILE A CA 1
ATOM 692 C C . ILE A 1 89 ? -15.313 4.172 12.934 1.00 97.75 89 ILE A C 1
ATOM 694 O O . ILE A 1 89 ? -16.124 5.075 13.123 1.00 97.75 89 ILE A O 1
ATOM 698 N N . CYS A 1 90 ? -14.091 4.387 12.432 1.00 97.62 90 CYS A N 1
ATOM 699 C CA . CYS A 1 90 ? -13.559 5.695 12.032 1.00 97.62 90 CYS A CA 1
ATOM 700 C C . CYS A 1 90 ? -12.764 5.572 10.722 1.00 97.62 90 CYS A C 1
ATOM 702 O O . CYS A 1 90 ? -12.176 4.522 10.447 1.00 97.62 90 CYS A O 1
ATOM 704 N N . ALA A 1 91 ? -12.715 6.636 9.917 1.00 97.69 91 ALA A N 1
ATOM 705 C CA . ALA A 1 91 ? -11.898 6.680 8.700 1.00 97.69 91 ALA A CA 1
ATOM 706 C C . ALA A 1 91 ? -11.434 8.106 8.362 1.00 97.69 91 ALA A C 1
ATOM 708 O O . ALA A 1 91 ? -12.136 9.076 8.640 1.00 97.69 91 ALA A O 1
ATOM 709 N N . GLU A 1 92 ? -10.248 8.238 7.765 1.00 95.88 92 GLU A N 1
ATOM 710 C CA . GLU A 1 92 ? -9.554 9.523 7.616 1.00 95.88 92 GLU A CA 1
ATOM 711 C C . GLU A 1 92 ? -8.686 9.589 6.344 1.00 95.88 92 GLU A C 1
ATOM 713 O O . GLU A 1 92 ? -8.131 8.583 5.902 1.00 95.88 92 GLU A O 1
ATOM 718 N N . GLU A 1 93 ? -8.539 10.788 5.771 1.00 96.25 93 GLU A N 1
ATOM 719 C CA . GLU A 1 93 ? -7.637 11.079 4.647 1.00 96.25 93 GLU A CA 1
ATOM 720 C C . GLU A 1 93 ? -6.363 11.792 5.140 1.00 96.25 93 GLU A C 1
ATOM 722 O O . GLU A 1 93 ? -6.447 12.832 5.800 1.00 96.25 93 GLU A O 1
ATOM 727 N N . GLY A 1 94 ? -5.193 11.278 4.745 1.00 97.69 94 GLY A N 1
ATOM 728 C CA . GLY A 1 94 ? -3.884 11.831 5.107 1.00 97.69 94 GLY A CA 1
ATOM 729 C C . GLY A 1 94 ? -3.307 11.275 6.413 1.00 97.69 94 GLY A C 1
ATOM 730 O O . GLY A 1 94 ? -3.882 10.397 7.049 1.00 97.69 94 GLY A O 1
ATOM 731 N N . LEU A 1 95 ? -2.130 11.774 6.790 1.00 98.19 95 LEU A N 1
ATOM 732 C CA . LEU A 1 95 ? -1.400 11.425 8.011 1.00 98.19 95 LEU A CA 1
ATOM 733 C C . LEU A 1 95 ? -1.413 12.542 9.061 1.00 98.19 95 LEU A C 1
ATOM 735 O O . LEU A 1 95 ? -1.178 12.258 10.231 1.00 98.19 95 LEU A O 1
ATOM 739 N N . SER A 1 96 ? -1.708 13.787 8.684 1.00 97.31 96 SER A N 1
ATOM 740 C CA . SER A 1 96 ? -1.589 14.959 9.569 1.00 97.31 96 SER A CA 1
ATOM 741 C C . SER A 1 96 ? -2.912 15.533 10.084 1.00 97.31 96 SER A C 1
ATOM 743 O O . SER A 1 96 ? -2.904 16.477 10.869 1.00 97.31 96 SER A O 1
ATOM 745 N N . GLY A 1 97 ? -4.054 15.041 9.594 1.00 94.75 97 GLY A N 1
ATOM 746 C CA . GLY A 1 97 ? -5.375 15.606 9.895 1.00 94.75 97 GLY A CA 1
ATOM 747 C C . GLY A 1 97 ? -5.690 16.935 9.195 1.00 94.75 97 GLY A C 1
ATOM 748 O O . GLY A 1 97 ? -6.848 17.344 9.171 1.00 94.75 97 GLY A O 1
ATOM 749 N N . ILE A 1 98 ? -4.715 17.592 8.548 1.00 94.69 98 ILE A N 1
ATOM 750 C CA . ILE A 1 98 ? -4.873 18.927 7.932 1.00 94.69 98 ILE A CA 1
ATOM 751 C C . ILE A 1 98 ? -5.865 18.973 6.753 1.00 94.69 98 ILE A C 1
ATOM 753 O O . ILE A 1 98 ? -6.238 20.049 6.282 1.00 94.69 98 ILE A O 1
ATOM 757 N N . LEU A 1 99 ? -6.274 17.802 6.260 1.00 91.31 99 LEU A N 1
ATOM 758 C CA . LEU A 1 99 ? -7.283 17.633 5.215 1.00 91.31 99 LEU A CA 1
ATOM 759 C C . LEU A 1 99 ? -8.715 17.520 5.764 1.00 91.31 99 LEU A C 1
ATOM 761 O O . LEU A 1 99 ? -9.663 17.664 4.993 1.00 91.31 99 LEU A O 1
ATOM 765 N N . GLN A 1 100 ? -8.884 17.261 7.064 1.00 85.38 100 GLN A N 1
ATOM 766 C CA . GLN A 1 100 ? -10.187 16.981 7.662 1.00 85.38 100 GLN A CA 1
ATOM 767 C C . GLN A 1 100 ? -10.995 18.260 7.915 1.00 85.38 100 GLN A C 1
ATOM 769 O O . GLN A 1 100 ? -10.474 19.315 8.284 1.00 85.38 100 GLN A O 1
ATOM 774 N N . SER A 1 101 ? -12.308 18.164 7.725 1.00 77.00 101 SER A N 1
ATOM 775 C CA . SER A 1 101 ? -13.251 19.226 8.059 1.00 77.00 101 SER A CA 1
ATOM 776 C C . SER A 1 101 ? -13.497 19.275 9.566 1.00 77.00 101 SER A C 1
ATOM 778 O O . SER A 1 101 ? -13.718 18.243 10.194 1.00 77.00 101 SER A O 1
ATOM 780 N N . LYS A 1 102 ? -13.605 20.484 10.134 1.00 68.56 102 LYS A N 1
ATOM 781 C CA . LYS A 1 102 ? -13.982 20.707 11.548 1.00 68.56 102 LYS A CA 1
ATOM 782 C C . LYS A 1 102 ? -15.361 20.140 11.939 1.00 68.56 102 LYS A C 1
ATOM 784 O O . LYS A 1 102 ? -15.710 20.174 13.111 1.00 68.56 102 LYS A O 1
ATOM 789 N N . ALA A 1 103 ? -16.153 19.674 10.970 1.00 64.25 103 ALA A N 1
ATOM 790 C CA . ALA A 1 103 ? -17.449 19.030 11.185 1.00 64.25 103 ALA A CA 1
ATOM 791 C C . ALA A 1 103 ? -17.390 17.486 11.212 1.00 64.25 103 ALA A C 1
ATOM 793 O O . ALA A 1 103 ? -18.420 16.851 11.429 1.00 64.25 103 ALA A O 1
ATOM 794 N N . GLN A 1 104 ? -16.226 16.873 10.968 1.00 74.88 104 GLN A N 1
ATOM 795 C CA . GLN A 1 104 ? -16.045 15.422 11.067 1.00 74.88 104 GLN A CA 1
ATOM 796 C C . GLN A 1 104 ? -15.665 15.040 12.502 1.00 74.88 104 GLN A C 1
ATOM 798 O O . GLN A 1 104 ? -14.775 15.641 13.097 1.00 74.88 104 GLN A O 1
ATOM 803 N N . PHE A 1 105 ? -16.3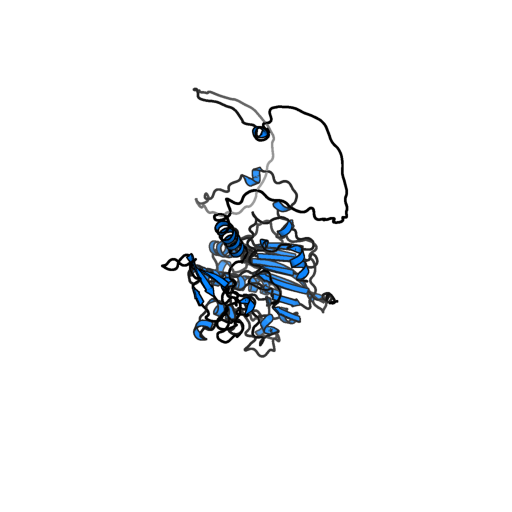55 14.039 13.046 1.00 78.19 105 PHE A N 1
ATOM 804 C CA . PHE A 1 105 ? -16.205 13.555 14.427 1.00 78.19 105 PHE A CA 1
ATOM 805 C C . PHE A 1 105 ? -15.877 12.052 14.500 1.00 78.19 105 PHE A C 1
ATOM 807 O O . PHE A 1 105 ? -15.730 11.498 15.583 1.00 78.19 105 PHE A O 1
ATOM 814 N N . ASP A 1 106 ? -15.762 11.400 13.342 1.00 88.56 106 ASP A N 1
ATOM 815 C CA . ASP A 1 106 ? -15.483 9.977 13.118 1.00 88.56 106 ASP A CA 1
ATOM 816 C C . ASP A 1 106 ? -14.145 9.769 12.365 1.00 88.56 106 ASP A C 1
ATOM 818 O O . ASP A 1 106 ? -13.966 8.836 11.577 1.00 88.56 106 ASP A O 1
ATOM 822 N N . THR A 1 107 ? -13.192 10.673 12.621 1.00 92.12 107 THR A N 1
ATOM 823 C CA . THR A 1 107 ? -11.775 10.594 12.216 1.00 92.12 107 THR A CA 1
ATOM 824 C C . THR A 1 107 ? -10.964 9.717 13.179 1.00 92.12 107 THR A C 1
ATOM 826 O O . THR A 1 107 ? -11.427 9.403 14.273 1.00 92.12 107 THR A O 1
ATOM 829 N N . VAL A 1 108 ? -9.729 9.356 12.821 1.00 93.62 108 VAL A N 1
ATOM 830 C CA . VAL A 1 108 ? -8.861 8.492 13.647 1.00 93.62 108 VAL A CA 1
ATOM 831 C C . VAL A 1 108 ? -8.100 9.290 14.716 1.00 93.62 108 VAL A C 1
ATOM 833 O O . VAL A 1 108 ? -7.879 8.791 15.817 1.00 93.62 108 VAL A O 1
ATOM 836 N N . GLY A 1 109 ? -7.727 10.544 14.435 1.00 93.88 109 GLY A N 1
ATOM 837 C CA . GLY A 1 109 ? -7.092 11.418 15.432 1.00 93.88 109 GLY A CA 1
ATOM 838 C C . GLY A 1 109 ? -5.676 10.978 15.829 1.00 93.88 109 GLY A C 1
ATOM 839 O O . GLY A 1 109 ? -4.988 10.318 15.053 1.00 93.88 109 GLY A O 1
ATOM 840 N N . CYS A 1 110 ? -5.233 11.317 17.043 1.00 93.69 110 CYS A N 1
ATOM 841 C CA . CYS A 1 110 ? -3.871 11.029 17.530 1.00 93.69 110 CYS A CA 1
ATOM 842 C C . CYS A 1 110 ? -2.784 11.751 16.700 1.00 93.69 110 CYS A C 1
ATOM 844 O O . CYS A 1 110 ? -1.883 11.123 16.150 1.00 93.69 110 CYS A O 1
ATOM 846 N N . TYR A 1 111 ? -2.908 13.077 16.572 1.00 93.75 111 TYR A N 1
ATOM 847 C CA . TYR A 1 111 ? -1.958 13.947 15.854 1.00 93.75 111 TYR A CA 1
ATOM 848 C C . TYR A 1 111 ? -0.871 14.547 16.763 1.00 93.75 111 TYR A C 1
ATOM 850 O O . TYR A 1 111 ? -0.040 15.320 16.291 1.00 93.75 111 TYR A O 1
ATOM 858 N N . ASP A 1 112 ? -0.935 14.254 18.063 1.00 87.44 112 ASP A N 1
ATOM 859 C CA . ASP A 1 112 ? -0.204 14.960 19.115 1.00 87.44 112 ASP A CA 1
ATOM 860 C C . ASP A 1 112 ? 1.313 14.910 18.871 1.00 87.44 112 ASP A C 1
ATOM 862 O O . ASP A 1 112 ? 1.890 13.830 18.728 1.00 87.44 112 ASP A O 1
ATOM 866 N N . GLY A 1 113 ? 1.970 16.070 18.839 1.00 88.56 113 GLY A N 1
ATOM 867 C CA . GLY A 1 113 ? 3.418 16.173 18.701 1.00 88.56 113 GLY A CA 1
ATOM 868 C C . GLY A 1 113 ? 3.924 16.439 17.280 1.00 88.56 113 GLY A C 1
ATOM 869 O O . GLY A 1 113 ? 5.086 16.827 17.135 1.00 88.56 113 GLY A O 1
ATOM 870 N N . LEU A 1 114 ? 3.092 16.291 16.239 1.00 93.75 114 LEU A N 1
ATOM 871 C CA . LEU A 1 114 ? 3.487 16.545 14.842 1.00 93.75 114 LEU A CA 1
ATOM 872 C C . LEU A 1 114 ? 3.890 18.010 14.600 1.00 93.75 114 LEU A C 1
ATOM 874 O O . LEU A 1 114 ? 4.763 18.286 13.778 1.00 93.75 114 LEU A O 1
ATOM 878 N N . GLU A 1 115 ? 3.299 18.941 15.343 1.00 92.88 115 GLU A N 1
ATOM 879 C CA . GLU A 1 115 ? 3.596 20.375 15.318 1.00 92.88 115 GLU A CA 1
ATOM 880 C C . GLU A 1 115 ? 5.022 20.739 15.769 1.00 92.88 115 GLU A C 1
ATOM 882 O O . GLU A 1 115 ? 5.505 21.817 15.428 1.00 92.88 115 GLU A O 1
ATOM 887 N N . ASN A 1 116 ? 5.715 19.843 16.482 1.00 95.12 116 ASN A N 1
ATOM 888 C CA . ASN A 1 116 ? 7.118 20.033 16.877 1.00 95.12 116 ASN A CA 1
ATOM 889 C C . ASN A 1 116 ? 8.102 19.635 15.762 1.00 95.12 116 ASN A C 1
ATOM 891 O O . ASN A 1 116 ? 9.260 20.044 15.781 1.00 95.12 116 ASN A O 1
ATOM 895 N N . GLU A 1 117 ? 7.644 18.830 14.799 1.00 96.88 117 GLU A N 1
ATOM 896 C CA . GLU A 1 117 ? 8.466 18.207 13.755 1.00 96.88 117 GLU A CA 1
ATOM 897 C C . GLU A 1 117 ? 8.194 18.784 12.358 1.00 96.88 117 GLU A C 1
ATOM 899 O O . GLU A 1 117 ? 9.087 18.759 11.510 1.00 96.88 117 GLU A O 1
ATOM 904 N N . PHE A 1 118 ? 6.991 19.311 12.092 1.00 98.19 118 PHE A N 1
ATOM 905 C CA . PHE A 1 118 ? 6.559 19.760 10.762 1.00 98.19 118 PHE A CA 1
ATOM 906 C C . PHE A 1 118 ? 5.813 21.097 10.798 1.00 98.19 118 PHE A C 1
ATOM 908 O O . PHE A 1 118 ? 4.947 21.336 11.639 1.00 98.19 118 PHE A O 1
ATOM 915 N N . SER A 1 119 ? 6.053 21.942 9.791 1.00 97.88 119 SER A N 1
ATOM 916 C CA . SER A 1 119 ? 5.228 23.140 9.576 1.00 97.88 119 SER A CA 1
ATOM 917 C C . SER A 1 119 ? 3.848 22.781 8.989 1.00 97.88 119 SER A C 1
ATOM 919 O O . SER A 1 119 ? 3.748 21.833 8.204 1.00 97.88 119 SER A O 1
ATOM 921 N N . PRO A 1 120 ? 2.776 23.558 9.247 1.00 96.88 120 PRO A N 1
ATOM 922 C CA . PRO A 1 120 ? 1.464 23.329 8.627 1.00 96.88 120 PRO A CA 1
ATOM 923 C C . PRO A 1 120 ? 1.496 23.333 7.088 1.00 96.88 120 PRO A C 1
ATOM 925 O O . PRO A 1 120 ? 0.744 22.613 6.433 1.00 96.88 120 PRO A O 1
ATOM 928 N N . GLN A 1 121 ? 2.388 24.126 6.490 1.00 97.62 121 GLN A N 1
ATOM 929 C CA . GLN A 1 121 ? 2.620 24.173 5.047 1.00 97.62 121 GLN A CA 1
ATOM 930 C C . GLN A 1 121 ? 3.235 22.862 4.533 1.00 97.62 121 GLN A C 1
ATOM 932 O O . GLN A 1 121 ? 2.854 22.383 3.463 1.00 97.62 121 GLN A O 1
ATOM 937 N N . GLU A 1 122 ? 4.147 22.261 5.298 1.00 98.25 122 GLU A N 1
ATOM 938 C CA . GLU A 1 122 ? 4.756 20.971 4.983 1.00 98.25 122 GLU A CA 1
ATOM 939 C C . GLU A 1 122 ? 3.778 19.808 5.176 1.00 98.25 122 GLU A C 1
ATOM 941 O O . GLU A 1 122 ? 3.630 19.004 4.260 1.00 98.25 122 GLU A O 1
ATOM 946 N N . LEU A 1 123 ? 3.038 19.759 6.291 1.00 98.25 123 LEU A N 1
ATOM 947 C CA . LEU A 1 123 ? 1.979 18.763 6.516 1.00 98.25 123 LEU A CA 1
ATOM 948 C C . LEU A 1 123 ? 0.964 18.773 5.361 1.00 98.25 123 LEU A C 1
ATOM 950 O O . LEU A 1 123 ? 0.658 17.733 4.773 1.00 98.25 123 LEU A O 1
ATOM 954 N N . LYS A 1 124 ? 0.530 19.971 4.942 1.00 97.38 124 LYS A N 1
ATOM 955 C CA . LYS A 1 124 ? -0.329 20.153 3.765 1.00 97.38 124 LYS A CA 1
ATOM 956 C C . LYS A 1 124 ? 0.333 19.658 2.475 1.00 97.38 124 LYS A C 1
ATOM 958 O O . LYS A 1 124 ? -0.351 19.048 1.659 1.00 97.38 124 LYS A O 1
ATOM 963 N N . ARG A 1 125 ? 1.634 19.905 2.266 1.00 97.69 125 ARG A N 1
ATOM 964 C CA . ARG A 1 125 ? 2.390 19.418 1.094 1.00 97.69 125 ARG A CA 1
ATOM 965 C C . ARG A 1 125 ? 2.430 17.885 1.071 1.00 97.69 125 ARG A C 1
ATOM 967 O O . ARG A 1 125 ? 2.110 17.309 0.034 1.00 97.69 125 ARG A O 1
ATOM 974 N N . LEU A 1 126 ? 2.767 17.246 2.193 1.00 98.25 126 LEU A N 1
ATOM 975 C CA . LEU A 1 126 ? 2.887 15.789 2.338 1.00 98.25 126 LEU A CA 1
ATOM 976 C C . LEU A 1 126 ? 1.556 15.074 2.050 1.00 98.25 126 LEU A C 1
ATOM 978 O O . LEU A 1 126 ? 1.510 14.181 1.203 1.00 98.25 126 LEU A O 1
ATOM 982 N N . ASP A 1 127 ? 0.461 15.529 2.662 1.00 98.25 127 ASP A N 1
ATOM 983 C CA . ASP A 1 127 ? -0.865 14.920 2.486 1.00 98.25 127 ASP A CA 1
ATOM 984 C C . ASP A 1 127 ? -1.544 15.275 1.145 1.00 98.25 127 ASP A C 1
ATOM 986 O O . ASP A 1 127 ? -2.424 14.548 0.672 1.00 98.25 127 ASP A O 1
ATOM 990 N N . SER A 1 128 ? -1.134 16.360 0.474 1.00 97.38 128 SER A N 1
ATOM 991 C CA . SER A 1 128 ? -1.765 16.806 -0.783 1.00 97.38 128 SER A CA 1
ATOM 992 C C . SER A 1 128 ? -1.653 15.824 -1.955 1.00 97.38 128 SER A C 1
ATOM 994 O O . SER A 1 128 ? -2.434 15.922 -2.903 1.00 97.38 128 SER A O 1
ATOM 996 N N . GLU A 1 129 ? -0.727 14.864 -1.915 1.00 97.75 129 GLU A N 1
ATOM 997 C CA . GLU A 1 129 ? -0.556 13.887 -2.995 1.00 97.75 129 GLU A CA 1
ATOM 998 C C . GLU A 1 129 ? -1.547 12.710 -2.942 1.00 97.75 129 GLU A C 1
ATOM 1000 O O . GLU A 1 129 ? -1.508 11.873 -3.842 1.00 97.75 129 GLU A O 1
ATOM 1005 N N . GLY A 1 130 ? -2.451 12.639 -1.956 1.00 97.94 130 GLY A N 1
ATOM 1006 C CA . GLY A 1 130 ? -3.468 11.577 -1.880 1.00 97.94 130 GLY A CA 1
ATOM 1007 C C . GLY A 1 130 ? -2.860 10.197 -1.620 1.00 97.94 130 GLY A C 1
ATOM 1008 O O . GLY A 1 130 ? -3.149 9.240 -2.335 1.00 97.94 130 GLY A O 1
ATOM 1009 N N . ARG A 1 131 ? -1.912 10.129 -0.677 1.00 98.69 131 ARG A N 1
ATOM 1010 C CA . ARG A 1 131 ? -1.041 8.962 -0.447 1.00 98.69 131 ARG A CA 1
ATOM 1011 C C . ARG A 1 131 ? -1.469 8.048 0.689 1.00 98.69 131 ARG A C 1
ATOM 1013 O O . ARG A 1 131 ? -0.948 6.941 0.765 1.00 98.69 131 ARG A O 1
ATOM 1020 N N . THR A 1 132 ? -2.383 8.500 1.542 1.00 98.81 132 THR A N 1
ATOM 1021 C CA . THR A 1 132 ? -2.803 7.755 2.731 1.00 98.81 132 THR A CA 1
ATOM 1022 C C . THR A 1 132 ? -4.305 7.853 2.930 1.00 98.81 132 THR A C 1
ATOM 1024 O O . THR A 1 132 ? -4.864 8.956 2.924 1.00 98.81 132 THR A O 1
ATOM 1027 N N . VAL A 1 133 ? -4.934 6.705 3.168 1.00 98.56 133 VAL A N 1
ATOM 1028 C CA . VAL A 1 133 ? -6.248 6.597 3.807 1.00 98.56 133 VAL A CA 1
ATOM 1029 C C . VAL A 1 133 ? -6.104 5.684 5.022 1.00 98.56 133 VAL A C 1
ATOM 1031 O O . VAL A 1 133 ? -5.434 4.651 4.960 1.00 98.56 133 VAL A O 1
ATOM 1034 N N . ILE A 1 134 ? -6.687 6.091 6.145 1.00 98.81 134 ILE A N 1
ATOM 1035 C CA . ILE A 1 134 ? -6.641 5.347 7.403 1.00 98.81 134 ILE A CA 1
ATOM 1036 C C . ILE A 1 134 ? -8.051 4.840 7.699 1.00 98.81 134 ILE A C 1
ATOM 1038 O O . ILE A 1 134 ? -9.014 5.600 7.603 1.00 98.81 134 ILE A O 1
ATOM 1042 N N . THR A 1 135 ? -8.183 3.570 8.077 1.00 98.75 135 THR A N 1
ATOM 1043 C CA . THR A 1 135 ? -9.447 3.000 8.573 1.00 98.75 135 THR A CA 1
ATOM 1044 C C . THR A 1 135 ? -9.217 2.333 9.921 1.00 98.75 135 THR A C 1
ATOM 1046 O O . THR A 1 135 ? -8.218 1.643 10.115 1.00 98.75 135 THR A O 1
ATOM 1049 N N . GLN A 1 136 ? -10.121 2.557 10.870 1.00 98.50 136 GLN A N 1
ATOM 1050 C CA . GLN A 1 136 ? -10.031 2.009 12.218 1.00 98.50 136 GLN A CA 1
ATOM 1051 C C . GLN A 1 136 ? -11.202 1.068 12.483 1.00 98.50 136 GLN A C 1
ATOM 1053 O O . GLN A 1 136 ? -12.362 1.414 12.263 1.00 98.50 136 GLN A O 1
ATOM 1058 N N . HIS A 1 137 ? -10.884 -0.126 12.967 1.00 98.50 137 HIS A N 1
ATOM 1059 C CA . HIS A 1 137 ? -11.783 -1.266 13.089 1.00 98.50 137 HIS A CA 1
ATOM 1060 C C . HIS A 1 137 ? -11.828 -1.759 14.530 1.00 98.50 137 HIS A C 1
ATOM 1062 O O . HIS A 1 137 ? -10.831 -1.693 15.251 1.00 98.50 137 HIS A O 1
ATOM 1068 N N . LYS A 1 138 ? -12.970 -2.318 14.931 1.00 98.00 138 LYS A N 1
ATOM 1069 C CA . LYS A 1 138 ? -13.040 -3.177 16.112 1.00 98.00 138 LYS A CA 1
ATOM 1070 C C . LYS A 1 138 ? -12.696 -4.610 15.711 1.00 98.00 138 LYS A C 1
ATOM 1072 O O . LYS A 1 138 ? -13.221 -5.117 14.720 1.00 98.00 138 LYS A O 1
ATOM 1077 N N . ILE A 1 139 ? -11.863 -5.269 16.509 1.00 97.31 139 ILE A N 1
ATOM 1078 C CA . ILE A 1 139 ? -11.568 -6.701 16.394 1.00 97.31 139 ILE A CA 1
ATOM 1079 C C . ILE A 1 139 ? -11.890 -7.427 17.700 1.00 97.31 139 ILE A C 1
ATOM 1081 O O . ILE A 1 139 ? -11.722 -6.868 18.782 1.00 97.31 139 ILE A O 1
ATOM 1085 N N . GLN A 1 140 ? -12.312 -8.685 17.596 1.00 96.19 140 GLN A N 1
ATOM 1086 C CA . GLN A 1 140 ? -12.509 -9.608 18.711 1.00 96.19 140 GLN A CA 1
ATOM 1087 C C . GLN A 1 140 ? -11.557 -10.800 18.581 1.00 96.19 140 GLN A C 1
ATOM 1089 O O . GLN A 1 140 ? -11.513 -11.465 17.543 1.00 96.19 140 GLN A O 1
ATOM 1094 N N . LYS A 1 141 ? -10.803 -11.074 19.646 1.00 92.31 141 LYS A N 1
ATOM 1095 C CA . LYS A 1 141 ? -9.838 -12.183 19.727 1.00 92.31 141 LYS A CA 1
ATOM 1096 C C . LYS A 1 141 ? -10.533 -13.493 20.102 1.00 92.31 141 LYS A C 1
ATOM 1098 O O . LYS A 1 141 ? -11.666 -13.482 20.579 1.00 92.31 141 LYS A O 1
ATOM 1103 N N . GLU A 1 142 ? -9.838 -14.620 19.945 1.00 87.62 142 GLU A N 1
ATOM 1104 C CA . GLU A 1 142 ? -10.344 -15.958 20.308 1.00 87.62 142 GLU A CA 1
ATOM 1105 C C . GLU A 1 142 ? -10.805 -16.050 21.780 1.00 87.62 142 GLU A C 1
ATOM 1107 O O . GLU A 1 142 ? -11.782 -16.728 22.080 1.00 87.62 142 GLU A O 1
ATOM 1112 N N . ASN A 1 143 ? -10.179 -15.296 22.694 1.00 89.50 143 ASN A N 1
ATOM 1113 C CA . ASN A 1 143 ? -10.582 -15.201 24.106 1.00 89.50 143 ASN A CA 1
ATOM 1114 C C . ASN A 1 143 ? -11.782 -14.259 24.372 1.00 89.50 143 ASN A C 1
ATOM 1116 O O . ASN A 1 143 ? -12.042 -13.901 25.519 1.00 89.50 143 ASN A O 1
ATOM 1120 N N . GLY A 1 144 ? -12.471 -13.795 23.327 1.00 91.12 144 GLY A N 1
ATOM 1121 C CA . GLY A 1 144 ? -13.628 -12.901 23.404 1.00 91.12 144 GLY A CA 1
ATOM 1122 C C . GLY A 1 144 ? -13.311 -11.415 23.614 1.00 91.12 144 GLY A C 1
ATOM 1123 O O . GLY A 1 144 ? -14.204 -10.591 23.411 1.00 91.12 144 GLY A O 1
ATOM 1124 N N . SER A 1 145 ? -12.072 -11.046 23.970 1.00 94.06 145 SER A N 1
ATOM 1125 C CA . SER A 1 145 ? -11.710 -9.644 24.227 1.00 94.06 145 SER A CA 1
ATOM 1126 C C . SER A 1 145 ? -11.738 -8.787 22.956 1.00 94.06 145 SER A C 1
ATOM 1128 O O . SER A 1 145 ? -11.214 -9.178 21.908 1.00 94.06 145 SER A O 1
ATOM 1130 N N . GLU A 1 146 ? -12.345 -7.602 23.060 1.00 96.69 146 GLU A N 1
ATOM 1131 C CA . GLU A 1 146 ? -12.310 -6.584 22.008 1.00 96.69 146 GLU A CA 1
ATOM 1132 C C . GLU A 1 146 ? -10.997 -5.789 22.035 1.00 96.69 146 GLU A C 1
ATOM 1134 O O . GLU A 1 146 ? -10.352 -5.621 23.072 1.00 96.69 146 GLU A O 1
ATOM 1139 N N . SER A 1 147 ? -10.587 -5.271 20.882 1.00 97.12 147 SER A N 1
ATOM 1140 C CA . SER A 1 147 ? -9.499 -4.299 20.740 1.00 97.12 147 SER A CA 1
ATOM 1141 C C . SER A 1 147 ? -9.687 -3.463 19.474 1.00 97.12 147 SER A C 1
ATOM 1143 O O . SER A 1 147 ? -10.484 -3.808 18.601 1.00 97.12 147 SER A O 1
ATOM 1145 N N . ILE A 1 148 ? -8.943 -2.363 19.371 1.00 98.19 148 ILE A N 1
ATOM 1146 C CA . ILE A 1 148 ? -8.951 -1.490 18.194 1.00 98.19 148 ILE A CA 1
ATOM 1147 C C . ILE A 1 148 ? -7.783 -1.852 17.275 1.00 98.19 148 ILE A C 1
ATOM 1149 O O . ILE A 1 148 ? -6.665 -2.062 17.744 1.00 98.19 148 ILE A O 1
ATOM 1153 N N . LEU A 1 149 ? -8.049 -1.912 15.971 1.00 98.56 149 LEU A N 1
ATOM 1154 C CA . LEU A 1 149 ? -7.064 -2.104 14.912 1.00 98.56 149 LEU A CA 1
ATOM 1155 C C . LEU A 1 149 ? -7.122 -0.912 13.955 1.00 98.56 149 LEU A C 1
ATOM 1157 O O . LEU A 1 149 ? -8.147 -0.679 13.317 1.00 98.56 149 LEU A O 1
ATOM 1161 N N . THR A 1 150 ? -6.022 -0.175 13.825 1.00 98.81 150 THR A N 1
ATOM 1162 C CA . THR A 1 150 ? -5.906 0.940 12.878 1.00 98.81 150 THR A CA 1
ATOM 1163 C C . THR A 1 150 ? -5.039 0.532 11.694 1.00 98.81 150 THR A C 1
ATOM 1165 O O . THR A 1 150 ? -3.893 0.115 11.863 1.00 98.81 150 THR A O 1
ATOM 1168 N N . ILE A 1 151 ? -5.600 0.656 10.492 1.00 98.88 151 ILE A N 1
ATOM 1169 C CA . ILE A 1 151 ? -5.013 0.215 9.228 1.00 98.88 151 ILE A CA 1
ATOM 1170 C C . ILE A 1 151 ? -4.680 1.443 8.381 1.00 98.88 151 ILE A C 1
ATOM 1172 O O . ILE A 1 151 ? -5.575 2.179 7.960 1.00 98.88 151 ILE A O 1
ATOM 1176 N N . PHE A 1 152 ? -3.391 1.638 8.117 1.00 98.94 152 PHE A N 1
ATOM 1177 C CA . PHE A 1 152 ? -2.847 2.668 7.240 1.00 98.94 152 PHE A CA 1
ATOM 1178 C C . PHE A 1 152 ? -2.607 2.068 5.849 1.00 98.94 152 PHE A C 1
ATOM 1180 O O . PHE A 1 152 ? -1.647 1.324 5.646 1.00 98.94 152 PHE A O 1
ATOM 1187 N N . ASN A 1 153 ? -3.465 2.402 4.886 1.00 98.94 153 ASN A N 1
ATOM 1188 C CA . ASN A 1 153 ? -3.236 2.123 3.470 1.00 98.94 153 ASN A CA 1
ATOM 1189 C C . ASN A 1 153 ? -2.371 3.255 2.897 1.00 98.94 153 ASN A C 1
ATOM 1191 O O . ASN A 1 153 ? -2.832 4.399 2.837 1.00 98.94 153 ASN A O 1
ATOM 1195 N N . VAL A 1 154 ? -1.127 2.944 2.520 1.00 98.88 154 VAL A N 1
ATOM 1196 C CA . VAL A 1 154 ? -0.120 3.926 2.096 1.00 98.88 154 VAL A CA 1
ATOM 1197 C C . VAL A 1 154 ? 0.438 3.648 0.702 1.00 98.88 154 VAL A C 1
ATOM 1199 O O . VAL A 1 154 ? 0.773 2.524 0.345 1.00 98.88 154 VAL A O 1
ATOM 1202 N N . TYR A 1 155 ? 0.614 4.715 -0.073 1.00 98.88 155 TYR A N 1
ATOM 1203 C CA . TYR A 1 155 ? 1.436 4.744 -1.278 1.00 98.88 155 TYR A CA 1
ATOM 1204 C C . TYR A 1 155 ? 2.618 5.681 -1.020 1.00 98.88 155 TYR A C 1
ATOM 1206 O O . TYR A 1 155 ? 2.527 6.899 -1.222 1.00 98.88 155 TYR A O 1
ATOM 1214 N N . CYS A 1 156 ? 3.726 5.136 -0.518 1.00 98.62 156 CYS A N 1
ATOM 1215 C CA . CYS A 1 156 ? 4.894 5.932 -0.149 1.00 98.62 156 CYS A CA 1
ATOM 1216 C C . CYS A 1 156 ? 5.533 6.585 -1.389 1.00 98.62 156 CYS A C 1
ATOM 1218 O O . CYS A 1 156 ? 5.513 6.006 -2.478 1.00 98.62 156 CYS A O 1
ATOM 1220 N N . PRO A 1 157 ? 6.119 7.791 -1.277 1.00 97.75 157 PRO A N 1
ATOM 1221 C CA . PRO A 1 157 ? 6.714 8.454 -2.429 1.00 97.75 157 PRO A CA 1
ATOM 1222 C C . PRO A 1 157 ? 7.875 7.652 -3.027 1.00 97.75 157 PRO A C 1
ATOM 1224 O O . PRO A 1 157 ? 8.794 7.234 -2.325 1.00 97.75 157 PRO A O 1
ATOM 1227 N N . ARG A 1 158 ? 7.897 7.509 -4.353 1.00 94.50 158 ARG A N 1
ATOM 1228 C CA . ARG A 1 158 ? 9.108 7.097 -5.067 1.00 94.50 158 ARG A CA 1
ATOM 1229 C C . ARG A 1 158 ? 10.156 8.215 -5.005 1.00 94.50 158 ARG A C 1
ATOM 1231 O O . ARG A 1 158 ? 9.839 9.373 -5.276 1.00 94.50 158 ARG A O 1
ATOM 1238 N N . ALA A 1 159 ? 11.398 7.846 -4.688 1.00 91.19 159 ALA A N 1
ATOM 1239 C CA . ALA A 1 159 ? 12.567 8.702 -4.876 1.00 91.19 159 ALA A CA 1
ATOM 1240 C C . ALA A 1 159 ? 13.056 8.593 -6.331 1.00 91.19 159 ALA A C 1
ATOM 1242 O O . ALA A 1 159 ? 12.982 7.522 -6.938 1.00 91.19 159 ALA A O 1
ATOM 1243 N N . ASP A 1 160 ? 13.541 9.699 -6.883 1.00 88.25 160 ASP A N 1
ATOM 1244 C CA . ASP A 1 160 ? 13.860 9.848 -8.302 1.00 88.25 160 ASP A CA 1
ATOM 1245 C C . ASP A 1 160 ? 15.237 10.531 -8.443 1.00 88.25 160 ASP A C 1
ATOM 1247 O O . ASP A 1 160 ? 15.394 11.652 -7.954 1.00 88.25 160 ASP A O 1
ATOM 1251 N N . PRO A 1 161 ? 16.246 9.883 -9.063 1.00 85.00 161 PRO A N 1
ATOM 1252 C CA . PRO A 1 161 ? 17.578 10.466 -9.239 1.00 85.00 161 PRO A CA 1
ATOM 1253 C C . PRO A 1 161 ? 17.602 11.766 -10.053 1.00 85.00 161 PRO A C 1
ATOM 1255 O O . PRO A 1 161 ? 18.482 12.593 -9.832 1.00 85.00 161 PRO A O 1
ATOM 1258 N N . GLU A 1 162 ? 16.642 11.983 -10.960 1.00 91.62 162 GLU A N 1
ATOM 1259 C CA . GLU A 1 162 ? 16.530 13.237 -11.723 1.00 91.62 162 GLU A CA 1
ATOM 1260 C C . GLU A 1 162 ? 15.829 14.349 -10.913 1.00 91.62 162 GLU A C 1
ATOM 1262 O O . GLU A 1 162 ? 15.771 15.504 -11.342 1.00 91.62 162 GLU A O 1
ATOM 1267 N N . ARG A 1 163 ? 15.294 14.018 -9.727 1.00 91.81 163 ARG A N 1
ATOM 1268 C CA . ARG A 1 163 ? 14.490 14.900 -8.870 1.00 91.81 163 ARG A CA 1
ATOM 1269 C C . ARG A 1 163 ? 14.815 14.709 -7.376 1.00 91.81 163 ARG A C 1
ATOM 1271 O O . ARG A 1 163 ? 14.030 14.091 -6.649 1.00 91.81 163 ARG A O 1
ATOM 1278 N N . PRO A 1 164 ? 15.928 15.284 -6.873 1.00 91.44 164 PRO A N 1
ATOM 1279 C CA . PRO A 1 164 ? 16.342 15.163 -5.468 1.00 91.44 164 PRO A CA 1
ATOM 1280 C C . PRO A 1 164 ? 15.268 15.570 -4.444 1.00 91.44 164 PRO A C 1
ATOM 1282 O O . PRO A 1 164 ? 15.175 14.963 -3.377 1.00 91.44 164 PRO A O 1
ATOM 1285 N N . ASP A 1 165 ? 14.386 16.513 -4.797 1.00 94.19 165 ASP A N 1
ATOM 1286 C CA . ASP A 1 165 ? 13.238 16.932 -3.978 1.00 94.19 165 ASP A CA 1
ATOM 1287 C C . ASP A 1 165 ? 12.253 15.788 -3.664 1.00 94.19 165 ASP A C 1
ATOM 1289 O O . ASP A 1 165 ? 11.499 15.860 -2.694 1.00 94.19 165 ASP A O 1
ATOM 1293 N N . ARG A 1 166 ? 12.266 14.702 -4.452 1.00 95.88 166 ARG A N 1
ATOM 1294 C CA . ARG A 1 166 ? 11.473 13.492 -4.192 1.00 95.88 166 ARG A CA 1
ATOM 1295 C C . ARG A 1 166 ? 12.082 12.591 -3.128 1.00 95.88 166 ARG A C 1
ATOM 1297 O O . ARG A 1 166 ? 11.323 11.911 -2.443 1.00 95.88 166 ARG A O 1
ATOM 1304 N N . LEU A 1 167 ? 13.407 12.584 -2.961 1.00 96.31 167 LEU A N 1
ATOM 1305 C CA . LEU A 1 167 ? 14.051 11.856 -1.863 1.00 96.31 167 LEU A CA 1
ATOM 1306 C C . LEU A 1 167 ? 13.776 12.557 -0.527 1.00 96.31 167 LEU A C 1
ATOM 1308 O O . LEU A 1 167 ? 13.350 11.904 0.419 1.00 96.31 167 LEU A O 1
ATOM 1312 N N . GLU A 1 168 ? 13.927 13.882 -0.480 1.00 97.06 168 GLU A N 1
ATOM 1313 C CA . GLU A 1 168 ? 13.567 14.707 0.682 1.00 97.06 168 GLU A CA 1
ATOM 1314 C C . GLU A 1 168 ? 12.089 14.510 1.068 1.00 97.06 168 GLU A C 1
ATOM 1316 O O . GLU A 1 168 ? 11.780 14.116 2.195 1.00 97.06 168 GLU A O 1
ATOM 1321 N N . PHE A 1 169 ? 11.174 14.686 0.106 1.00 98.00 169 PHE A N 1
ATOM 1322 C CA . PHE A 1 169 ? 9.735 14.495 0.310 1.00 98.00 169 PHE A CA 1
ATOM 1323 C C . PHE A 1 169 ? 9.392 13.077 0.793 1.00 98.00 169 PHE A C 1
ATOM 1325 O O . PHE A 1 169 ? 8.531 12.918 1.656 1.00 98.00 169 PHE A O 1
ATOM 1332 N N . LYS A 1 170 ? 10.086 12.044 0.292 1.00 98.50 170 LYS A N 1
ATOM 1333 C CA . LYS A 1 170 ? 9.931 10.663 0.770 1.00 98.50 170 LYS A CA 1
ATOM 1334 C C . LYS A 1 170 ? 10.358 10.506 2.226 1.00 98.50 170 LYS A C 1
ATOM 1336 O O . LYS A 1 170 ? 9.609 9.933 3.005 1.00 98.50 170 LYS A O 1
ATOM 1341 N N . LEU A 1 171 ? 11.532 11.009 2.606 1.00 98.31 171 LEU A N 1
ATOM 1342 C CA . LEU A 1 171 ? 12.039 10.868 3.974 1.00 98.31 171 LEU A CA 1
ATOM 1343 C C . LEU A 1 171 ? 11.151 11.611 4.986 1.00 98.31 171 LEU A C 1
ATOM 1345 O O . LEU A 1 171 ? 10.855 11.071 6.051 1.00 98.31 171 LEU A O 1
ATOM 1349 N N . ARG A 1 172 ? 10.640 12.798 4.632 1.00 98.50 172 ARG A N 1
ATOM 1350 C CA . ARG A 1 172 ? 9.696 13.552 5.478 1.00 98.50 172 ARG A CA 1
ATOM 1351 C C . ARG A 1 172 ? 8.311 12.895 5.548 1.00 98.50 172 ARG A C 1
ATOM 1353 O O . ARG A 1 172 ? 7.745 12.820 6.636 1.00 98.50 172 ARG A O 1
ATOM 1360 N N . PHE A 1 173 ? 7.806 12.322 4.450 1.00 98.81 173 PHE A N 1
ATOM 1361 C CA . PHE A 1 173 ? 6.586 11.497 4.461 1.00 98.81 173 PHE A CA 1
ATOM 1362 C C . PHE A 1 173 ? 6.740 10.260 5.357 1.00 98.81 173 PHE A C 1
ATOM 1364 O O . PHE A 1 173 ? 5.870 9.972 6.174 1.00 98.81 173 PHE A O 1
ATOM 1371 N N . ASN A 1 174 ? 7.870 9.559 5.247 1.00 98.56 174 ASN A N 1
ATOM 1372 C CA . ASN A 1 174 ? 8.173 8.378 6.047 1.00 98.56 174 ASN A CA 1
ATOM 1373 C C . ASN A 1 174 ? 8.244 8.703 7.551 1.00 98.56 174 ASN A C 1
ATOM 1375 O O . ASN A 1 174 ? 7.681 7.963 8.356 1.00 98.56 174 ASN A O 1
ATOM 1379 N N . LYS A 1 175 ? 8.852 9.836 7.935 1.00 98.19 175 LYS A N 1
ATOM 1380 C CA . LYS A 1 175 ? 8.881 10.291 9.336 1.00 98.19 175 LYS A CA 1
ATOM 1381 C C . LYS A 1 175 ? 7.492 10.688 9.858 1.00 98.19 175 LYS A C 1
ATOM 1383 O O . LYS A 1 175 ? 7.163 10.388 11.002 1.00 98.19 175 LYS A O 1
ATOM 1388 N N . LEU A 1 176 ? 6.655 11.313 9.024 1.00 98.62 176 LEU A N 1
ATOM 1389 C CA . LEU A 1 176 ? 5.264 11.638 9.366 1.00 98.62 176 LEU A CA 1
ATOM 1390 C C . LEU A 1 176 ? 4.424 10.362 9.581 1.00 98.62 176 LEU A C 1
ATOM 1392 O O . LEU A 1 176 ? 3.655 10.283 10.538 1.00 98.62 176 LEU A O 1
ATOM 1396 N N . LEU A 1 177 ? 4.608 9.348 8.728 1.00 98.44 177 LEU A N 1
ATOM 1397 C CA . LEU A 1 177 ? 3.977 8.030 8.856 1.00 98.44 177 LEU A CA 1
ATOM 1398 C C . LEU A 1 177 ? 4.390 7.325 10.155 1.00 98.44 177 LEU A C 1
ATOM 1400 O O . LEU A 1 177 ? 3.531 6.859 10.898 1.00 98.44 177 LEU A O 1
ATOM 1404 N N . GLU A 1 178 ? 5.690 7.289 10.446 1.00 96.88 178 GLU A N 1
ATOM 1405 C CA . GLU A 1 178 ? 6.268 6.725 11.670 1.00 96.88 178 GLU A CA 1
ATOM 1406 C C . GLU A 1 178 ? 5.686 7.371 12.938 1.00 96.88 178 GLU A C 1
ATOM 1408 O O . GLU A 1 178 ? 5.221 6.667 13.837 1.00 96.88 178 GLU A O 1
ATOM 1413 N N . LEU A 1 179 ? 5.658 8.707 12.995 1.00 96.69 179 LEU A N 1
ATOM 1414 C CA . LEU A 1 179 ? 5.135 9.449 14.143 1.00 96.69 179 LEU A CA 1
ATOM 1415 C C . LEU A 1 179 ? 3.627 9.230 14.328 1.00 96.69 179 LEU A C 1
ATOM 1417 O O . LEU A 1 179 ? 3.200 8.896 15.434 1.00 96.69 179 LEU A O 1
ATOM 1421 N N . ARG A 1 180 ? 2.822 9.329 13.258 1.00 97.06 180 ARG A N 1
ATOM 1422 C CA . ARG A 1 180 ? 1.367 9.099 13.331 1.00 97.06 180 ARG A CA 1
ATOM 1423 C C . ARG A 1 180 ? 1.035 7.655 13.724 1.00 97.06 180 ARG A C 1
ATOM 1425 O O . ARG A 1 180 ? 0.144 7.437 14.541 1.00 97.06 180 ARG A O 1
ATOM 1432 N N . ALA A 1 181 ? 1.769 6.672 13.202 1.00 96.25 181 ALA A N 1
ATOM 1433 C CA . ALA A 1 181 ? 1.624 5.271 13.594 1.00 96.25 181 ALA A CA 1
ATOM 1434 C C . ALA A 1 181 ? 1.960 5.049 15.078 1.00 96.25 181 ALA A C 1
ATOM 1436 O O . ALA A 1 181 ? 1.209 4.381 15.791 1.00 96.25 181 ALA A O 1
ATOM 1437 N N . SER A 1 182 ? 3.048 5.650 15.573 1.00 94.19 182 SER A N 1
ATOM 1438 C CA . SER A 1 182 ? 3.436 5.525 16.981 1.00 94.19 182 SER A CA 1
ATOM 1439 C C . SER A 1 182 ? 2.440 6.213 17.927 1.00 94.19 182 SER A C 1
ATOM 1441 O O . SER A 1 182 ? 2.092 5.638 18.957 1.00 94.19 182 SER A O 1
ATOM 1443 N N . ALA A 1 183 ? 1.912 7.385 17.551 1.00 95.00 183 ALA A N 1
ATOM 1444 C CA . ALA A 1 183 ? 0.884 8.108 18.306 1.00 95.00 183 ALA A CA 1
ATOM 1445 C C . ALA A 1 183 ? -0.465 7.365 18.359 1.00 95.00 183 ALA A C 1
ATOM 1447 O O . ALA A 1 183 ? -1.164 7.422 19.366 1.00 95.00 183 ALA A O 1
ATOM 1448 N N . VAL A 1 184 ? -0.830 6.625 17.308 1.00 95.69 184 VAL A N 1
ATOM 1449 C CA . VAL A 1 184 ? -2.009 5.740 17.325 1.00 95.69 184 VAL A CA 1
ATOM 1450 C C . VAL A 1 184 ? -1.773 4.512 18.217 1.00 95.69 184 VAL A C 1
ATOM 1452 O O . VAL A 1 184 ? -2.656 4.134 18.990 1.00 95.69 184 VAL A O 1
ATOM 1455 N N . ARG A 1 185 ? -0.575 3.911 18.172 1.00 94.06 185 ARG A N 1
ATOM 1456 C CA . ARG A 1 185 ? -0.219 2.762 19.023 1.00 94.06 185 ARG A CA 1
ATOM 1457 C C . ARG A 1 185 ? -0.172 3.120 20.511 1.00 94.06 185 ARG A C 1
ATOM 1459 O O . ARG A 1 185 ? -0.670 2.351 21.328 1.00 94.06 185 ARG A O 1
ATOM 1466 N N . SER A 1 186 ? 0.367 4.284 20.881 1.00 92.88 186 SER A N 1
ATOM 1467 C CA . SER A 1 186 ? 0.447 4.717 22.289 1.00 92.88 186 SER A CA 1
ATOM 1468 C C . SER A 1 186 ? -0.923 4.975 22.932 1.00 92.88 186 SER A C 1
ATOM 1470 O O . SER A 1 186 ? -1.043 4.958 24.155 1.00 92.88 186 SER A O 1
ATOM 1472 N N . ARG A 1 187 ? -1.982 5.136 22.124 1.00 93.44 187 ARG A N 1
ATOM 1473 C CA . ARG A 1 187 ? -3.386 5.184 22.568 1.00 93.44 187 ARG A CA 1
ATOM 1474 C C . ARG A 1 187 ? -4.035 3.794 22.714 1.00 93.44 187 ARG A C 1
ATOM 1476 O O . ARG A 1 187 ? -5.233 3.714 22.970 1.00 93.44 187 ARG A O 1
ATOM 1483 N N . GLY A 1 188 ? -3.273 2.706 22.568 1.00 93.00 188 GLY A N 1
ATOM 1484 C CA . GLY A 1 188 ? -3.736 1.327 22.776 1.00 93.00 188 GLY A CA 1
ATOM 1485 C C . GLY A 1 188 ? -4.361 0.649 21.550 1.00 93.00 188 GLY A C 1
ATOM 1486 O O . GLY A 1 188 ? -4.941 -0.428 21.683 1.00 93.00 188 GLY A O 1
ATOM 1487 N N . SER A 1 189 ? -4.256 1.246 20.359 1.00 96.38 189 SER A N 1
ATOM 1488 C CA . SER A 1 189 ? -4.632 0.582 19.105 1.00 96.38 189 SER A CA 1
ATOM 1489 C C . SER A 1 189 ? -3.517 -0.354 18.642 1.00 96.38 189 SER A C 1
ATOM 1491 O O . SER A 1 189 ? -2.355 0.045 18.598 1.00 96.38 189 SER A O 1
ATOM 1493 N N . TYR A 1 190 ? -3.877 -1.545 18.162 1.00 97.56 190 TYR A N 1
ATOM 1494 C CA . TYR A 1 190 ? -3.015 -2.280 17.236 1.00 97.56 190 TYR A CA 1
ATOM 1495 C C . TYR A 1 190 ? -2.831 -1.463 15.952 1.00 97.56 190 TYR A C 1
ATOM 1497 O O . TYR A 1 190 ? -3.746 -0.739 15.536 1.00 97.56 190 TYR A O 1
ATOM 1505 N N . VAL A 1 191 ? -1.671 -1.580 15.313 1.00 97.81 191 VAL A N 1
ATOM 1506 C CA . VAL A 1 191 ? -1.322 -0.825 14.106 1.00 97.81 191 VAL A CA 1
ATOM 1507 C C . VAL A 1 191 ? -0.892 -1.768 12.992 1.00 97.81 191 VAL A C 1
ATOM 1509 O O . VAL A 1 191 ? -0.036 -2.634 13.168 1.00 97.81 191 VAL A O 1
ATOM 1512 N N . MET A 1 192 ? -1.469 -1.545 11.813 1.00 98.75 192 MET A N 1
ATOM 1513 C CA . MET A 1 192 ? -1.086 -2.181 10.561 1.00 98.75 192 MET A CA 1
ATOM 1514 C C . MET A 1 192 ? -0.799 -1.100 9.517 1.00 98.75 192 MET A C 1
ATOM 1516 O O . MET A 1 192 ? -1.597 -0.180 9.346 1.00 98.75 192 MET A O 1
ATOM 1520 N N . ILE A 1 193 ? 0.322 -1.206 8.809 1.00 98.94 193 ILE A N 1
ATOM 1521 C CA . ILE A 1 193 ? 0.705 -0.301 7.717 1.00 98.94 193 ILE A CA 1
ATOM 1522 C C . ILE A 1 193 ? 0.974 -1.158 6.490 1.00 98.94 193 ILE A C 1
ATOM 1524 O O . ILE A 1 193 ? 1.779 -2.081 6.553 1.00 98.94 193 ILE A O 1
ATOM 1528 N N . LEU A 1 194 ? 0.302 -0.873 5.382 1.00 98.88 194 LEU A N 1
ATOM 1529 C CA . LEU A 1 194 ? 0.348 -1.717 4.192 1.00 98.88 194 LEU A CA 1
ATOM 1530 C C . LEU A 1 194 ? 0.301 -0.904 2.903 1.00 98.88 194 LEU A C 1
ATOM 1532 O O . LEU A 1 194 ? -0.242 0.203 2.871 1.00 98.88 194 LEU A O 1
ATOM 1536 N N . GLY A 1 195 ? 0.854 -1.487 1.843 1.00 98.81 195 GLY A N 1
ATOM 1537 C CA . GLY A 1 195 ? 0.915 -0.892 0.512 1.00 98.81 195 GLY A CA 1
ATOM 1538 C C . GLY A 1 195 ? 2.317 -0.843 -0.070 1.00 98.81 195 GLY A C 1
ATOM 1539 O O . GLY A 1 195 ? 3.247 -1.458 0.453 1.00 98.81 195 GLY A O 1
ATOM 1540 N N . ASP A 1 196 ? 2.444 -0.120 -1.179 1.00 98.88 196 ASP A N 1
ATOM 1541 C CA . ASP A 1 196 ? 3.712 0.115 -1.863 1.00 98.88 196 ASP A CA 1
ATOM 1542 C C . ASP A 1 196 ? 4.549 1.141 -1.082 1.00 98.88 196 ASP A C 1
ATOM 1544 O O . ASP A 1 196 ? 4.317 2.356 -1.107 1.00 98.88 196 ASP A O 1
ATOM 1548 N N . ILE A 1 197 ? 5.555 0.620 -0.382 1.00 98.75 197 ILE A N 1
ATOM 1549 C CA . ILE A 1 197 ? 6.510 1.369 0.435 1.00 98.75 197 ILE A CA 1
ATOM 1550 C C . ILE A 1 197 ? 7.627 1.981 -0.439 1.00 98.75 197 ILE A C 1
ATOM 1552 O O . ILE A 1 197 ? 8.383 2.841 0.023 1.00 98.75 197 ILE A O 1
ATOM 1556 N N . ASN A 1 198 ? 7.732 1.599 -1.720 1.00 98.19 198 ASN A N 1
ATOM 1557 C CA . ASN A 1 198 ? 8.773 2.033 -2.659 1.00 98.19 198 ASN A CA 1
ATOM 1558 C C . ASN A 1 198 ? 10.214 1.792 -2.135 1.00 98.19 198 ASN A C 1
ATOM 1560 O O . ASN A 1 198 ? 11.128 2.589 -2.386 1.00 98.19 198 ASN A O 1
ATOM 1564 N N . ILE A 1 199 ? 10.433 0.730 -1.346 1.00 97.25 199 ILE A N 1
ATOM 1565 C CA . ILE A 1 199 ? 11.731 0.338 -0.760 1.00 97.25 199 ILE A CA 1
ATOM 1566 C C . ILE A 1 199 ? 11.803 -1.191 -0.686 1.00 97.25 199 ILE A C 1
ATOM 1568 O O . ILE A 1 199 ? 10.915 -1.803 -0.107 1.00 97.25 199 ILE A O 1
ATOM 1572 N N . SER A 1 200 ? 12.875 -1.814 -1.178 1.00 96.44 200 SER A N 1
ATOM 1573 C CA . SER A 1 200 ? 13.179 -3.230 -0.895 1.00 96.44 200 SER A CA 1
ATOM 1574 C C . SER A 1 200 ? 14.088 -3.334 0.325 1.00 96.44 200 SER A C 1
ATOM 1576 O O . SER A 1 200 ? 15.167 -2.735 0.312 1.00 96.44 200 SER A O 1
ATOM 1578 N N . HIS A 1 201 ? 13.660 -4.049 1.368 1.00 95.75 201 HIS A N 1
ATOM 1579 C CA . HIS A 1 201 ? 14.316 -4.071 2.679 1.00 95.75 201 HIS A CA 1
ATOM 1580 C C . HIS A 1 201 ? 15.684 -4.769 2.643 1.00 95.75 201 HIS A C 1
ATOM 1582 O O . HIS A 1 201 ? 16.688 -4.136 2.971 1.00 95.75 201 HIS A O 1
ATOM 1588 N N . ARG A 1 202 ? 15.754 -6.032 2.202 1.00 94.19 202 ARG A N 1
ATOM 1589 C CA . ARG A 1 202 ? 16.993 -6.839 2.156 1.00 94.19 202 ARG A CA 1
ATOM 1590 C C . ARG A 1 202 ? 17.364 -7.239 0.723 1.00 94.19 202 ARG A C 1
ATOM 1592 O O . ARG A 1 202 ? 16.590 -7.021 -0.202 1.00 94.19 202 ARG A O 1
ATOM 1599 N N . GLN A 1 203 ? 18.568 -7.769 0.493 1.00 93.62 203 GLN A N 1
ATOM 1600 C CA . GLN A 1 203 ? 19.015 -8.105 -0.873 1.00 93.62 203 GLN A CA 1
ATOM 1601 C C . GLN A 1 203 ? 18.156 -9.202 -1.518 1.00 93.62 203 GLN A C 1
ATOM 1603 O O . GLN A 1 203 ? 17.815 -9.092 -2.689 1.00 93.62 203 GLN A O 1
ATOM 1608 N N . ILE A 1 204 ? 17.694 -10.170 -0.719 1.00 94.38 204 ILE A N 1
ATOM 1609 C CA . ILE A 1 204 ? 16.691 -11.183 -1.094 1.00 94.38 204 ILE A CA 1
ATOM 1610 C C . ILE A 1 204 ? 15.375 -10.581 -1.639 1.00 94.38 204 ILE A C 1
ATOM 1612 O O . ILE A 1 204 ? 14.614 -11.264 -2.317 1.00 94.38 204 ILE A O 1
ATOM 1616 N N . ASP A 1 205 ? 15.117 -9.290 -1.403 1.00 96.62 205 ASP A N 1
ATOM 1617 C CA . ASP A 1 205 ? 13.945 -8.563 -1.894 1.00 96.62 205 ASP A CA 1
ATOM 1618 C C . ASP A 1 205 ? 14.155 -7.882 -3.270 1.00 96.62 205 ASP A C 1
ATOM 1620 O O . ASP A 1 205 ? 13.289 -7.115 -3.688 1.00 96.62 205 ASP A O 1
ATOM 1624 N N . ARG A 1 206 ? 15.261 -8.123 -4.002 1.00 94.31 206 ARG A N 1
ATOM 1625 C CA . ARG A 1 206 ? 15.488 -7.599 -5.376 1.00 94.31 206 ARG A CA 1
ATOM 1626 C C . ARG A 1 206 ? 16.370 -8.502 -6.256 1.00 94.31 206 ARG A C 1
ATOM 1628 O O . ARG A 1 206 ? 17.303 -9.117 -5.761 1.00 94.31 206 ARG A O 1
ATOM 1635 N N . CYS A 1 207 ? 16.158 -8.491 -7.576 1.00 91.94 207 CYS A N 1
ATOM 1636 C CA . CYS A 1 207 ? 17.087 -9.101 -8.551 1.00 91.94 207 CYS A CA 1
ATOM 1637 C C . CYS A 1 207 ? 18.272 -8.203 -8.972 1.00 91.94 207 CYS A C 1
ATOM 1639 O O . CYS A 1 207 ? 19.252 -8.678 -9.552 1.00 91.94 207 CYS A O 1
ATOM 1641 N N . GLU A 1 208 ? 18.174 -6.889 -8.767 1.00 84.12 208 GLU A N 1
ATOM 1642 C CA . GLU A 1 208 ? 19.184 -5.931 -9.231 1.00 84.12 208 GLU A CA 1
ATOM 1643 C C . GLU A 1 208 ? 20.464 -5.995 -8.378 1.00 84.12 208 GLU A C 1
ATOM 1645 O O . GLU A 1 208 ? 20.499 -5.536 -7.231 1.00 84.12 208 GLU A O 1
ATOM 1650 N N . ASN A 1 209 ? 21.530 -6.511 -8.992 1.00 78.19 209 ASN A N 1
ATOM 1651 C CA . ASN A 1 209 ? 22.863 -6.627 -8.408 1.00 78.19 209 ASN A CA 1
ATOM 1652 C C . ASN A 1 209 ? 23.506 -5.237 -8.239 1.00 78.19 209 ASN A C 1
ATOM 1654 O O . ASN A 1 209 ? 23.920 -4.624 -9.221 1.00 78.19 209 ASN A O 1
ATOM 1658 N N . VAL A 1 210 ? 23.607 -4.789 -6.990 1.00 85.19 210 VAL A N 1
ATOM 1659 C CA . VAL A 1 210 ? 24.330 -3.592 -6.516 1.00 85.19 210 VAL A CA 1
ATOM 1660 C C . VAL A 1 210 ? 25.366 -4.031 -5.475 1.00 85.19 210 VAL A C 1
ATOM 1662 O O . VAL A 1 210 ? 25.284 -5.161 -4.987 1.00 85.19 210 VAL A O 1
ATOM 1665 N N . SER A 1 211 ? 26.347 -3.192 -5.125 1.00 90.06 211 SER A N 1
ATOM 1666 C CA . SER A 1 211 ? 27.291 -3.559 -4.053 1.00 90.06 211 SER A CA 1
ATOM 1667 C C . SER A 1 211 ? 26.606 -3.563 -2.674 1.00 90.06 211 SER A C 1
ATOM 1669 O O . SER A 1 211 ? 25.561 -2.936 -2.491 1.00 90.06 211 SER A O 1
ATOM 1671 N N . GLN A 1 212 ? 27.194 -4.251 -1.684 1.00 89.00 212 GLN A N 1
ATOM 1672 C CA . GLN A 1 212 ? 26.711 -4.205 -0.293 1.00 89.00 212 GLN A CA 1
ATOM 1673 C C . GLN A 1 212 ? 26.660 -2.758 0.224 1.00 89.00 212 GLN A C 1
ATOM 1675 O O . GLN A 1 212 ? 25.658 -2.328 0.785 1.00 89.00 212 GLN A O 1
ATOM 1680 N N . GLU A 1 213 ? 27.723 -2.001 -0.046 1.00 92.19 213 GLU A N 1
ATOM 1681 C CA . GLU A 1 213 ? 27.886 -0.595 0.319 1.00 92.19 213 GLU A CA 1
ATOM 1682 C C . GLU A 1 213 ? 26.816 0.296 -0.334 1.00 92.19 213 GLU A C 1
ATOM 1684 O O . GLU A 1 213 ? 26.129 1.039 0.359 1.00 92.19 213 GLU A O 1
ATOM 1689 N N . GLU A 1 214 ? 26.592 0.171 -1.646 1.00 92.00 214 GLU A N 1
ATOM 1690 C CA . GLU A 1 214 ? 25.545 0.905 -2.375 1.00 92.00 214 GLU A CA 1
ATOM 1691 C C . GLU A 1 214 ? 24.137 0.542 -1.868 1.00 92.00 214 GLU A C 1
ATOM 1693 O O . GLU A 1 214 ? 23.244 1.391 -1.773 1.00 92.00 214 GLU A O 1
ATOM 1698 N N . PHE A 1 215 ? 23.933 -0.727 -1.504 1.00 92.19 215 PHE A N 1
ATOM 1699 C CA . PHE A 1 215 ? 22.686 -1.206 -0.928 1.00 92.19 215 PHE A CA 1
ATOM 1700 C C . PHE A 1 215 ? 22.428 -0.591 0.459 1.00 92.19 215 PHE A C 1
ATOM 1702 O O . PHE A 1 215 ? 21.327 -0.094 0.709 1.00 92.19 215 PHE A O 1
ATOM 1709 N N . GLU A 1 216 ? 23.418 -0.578 1.349 1.00 91.31 216 GLU A N 1
ATOM 1710 C CA . GLU A 1 216 ? 23.292 -0.064 2.722 1.00 91.31 216 GLU A CA 1
ATOM 1711 C C . GLU A 1 216 ? 23.326 1.470 2.808 1.00 91.31 216 GLU A C 1
ATOM 1713 O O . GLU A 1 216 ? 22.680 2.054 3.680 1.00 91.31 216 GLU A O 1
ATOM 1718 N N . ALA A 1 217 ? 23.986 2.147 1.864 1.00 94.31 217 ALA A N 1
ATOM 1719 C CA . ALA A 1 217 ? 24.049 3.607 1.779 1.00 94.31 217 ALA A CA 1
ATOM 1720 C C . ALA A 1 217 ? 22.705 4.280 1.428 1.00 94.31 217 ALA A C 1
ATOM 1722 O O . ALA A 1 217 ? 22.587 5.500 1.522 1.00 94.31 217 ALA A O 1
ATOM 1723 N N . ASN A 1 218 ? 21.682 3.524 1.011 1.00 94.12 218 ASN A N 1
ATOM 1724 C CA . ASN A 1 218 ? 20.403 4.088 0.579 1.00 94.12 218 ASN A CA 1
ATOM 1725 C C . ASN A 1 218 ? 19.597 4.693 1.759 1.00 94.12 218 ASN A C 1
ATOM 1727 O O . ASN A 1 218 ? 19.101 3.931 2.595 1.00 94.12 218 ASN A O 1
ATOM 1731 N N . PRO A 1 219 ? 19.331 6.018 1.805 1.00 96.06 219 PRO A N 1
ATOM 1732 C CA . PRO A 1 219 ? 18.694 6.642 2.971 1.00 96.06 219 PRO A CA 1
ATOM 1733 C C . PRO A 1 219 ? 17.260 6.166 3.244 1.00 96.06 219 PRO A C 1
ATOM 1735 O O . PRO A 1 219 ? 16.821 6.129 4.391 1.00 96.06 219 PRO A O 1
ATOM 1738 N N . SER A 1 220 ? 16.516 5.752 2.208 1.00 96.38 220 SER A N 1
ATOM 1739 C CA . SER A 1 220 ? 15.180 5.171 2.415 1.00 96.38 220 SER A CA 1
ATOM 1740 C C . SER A 1 220 ? 15.264 3.814 3.117 1.00 96.38 220 SER A C 1
ATOM 1742 O O . SER A 1 220 ? 14.433 3.506 3.968 1.00 96.38 220 SER A O 1
ATOM 1744 N N . ARG A 1 221 ? 16.273 3.003 2.776 1.00 95.88 221 ARG A N 1
ATOM 1745 C CA . ARG A 1 221 ? 16.523 1.709 3.417 1.00 95.88 221 ARG A CA 1
ATOM 1746 C C . ARG A 1 221 ? 17.049 1.868 4.839 1.00 95.88 221 ARG A C 1
ATOM 1748 O O . ARG A 1 221 ? 16.627 1.118 5.706 1.00 95.88 221 ARG A O 1
ATOM 1755 N N . GLN A 1 222 ? 17.888 2.869 5.099 1.00 96.25 222 GLN A N 1
ATOM 1756 C CA . GLN A 1 222 ? 18.345 3.198 6.454 1.00 96.25 222 GLN A CA 1
ATOM 1757 C C . GLN A 1 222 ? 17.168 3.553 7.374 1.00 96.25 222 GLN A C 1
ATOM 1759 O O . GLN A 1 222 ? 17.069 2.998 8.468 1.00 96.25 222 GLN A O 1
ATOM 1764 N N . TRP A 1 223 ? 16.214 4.367 6.898 1.00 96.81 223 TRP A N 1
ATOM 1765 C CA . TRP A 1 223 ? 14.947 4.565 7.609 1.00 96.81 223 TRP A CA 1
ATOM 1766 C C . TRP A 1 223 ? 14.211 3.236 7.834 1.00 96.81 223 TRP A C 1
ATOM 1768 O O . TRP A 1 223 ? 13.847 2.931 8.966 1.00 96.81 223 TRP A O 1
ATOM 1778 N N . LEU A 1 224 ? 14.048 2.399 6.805 1.00 96.31 224 LEU A N 1
ATOM 1779 C CA . LEU A 1 224 ? 13.320 1.133 6.948 1.00 96.31 224 LEU A CA 1
ATOM 1780 C C . LEU A 1 224 ? 13.992 0.166 7.948 1.00 96.31 224 LEU A C 1
ATOM 1782 O O . LEU A 1 224 ? 13.299 -0.481 8.729 1.00 96.31 224 LEU A O 1
ATOM 1786 N N . ASN A 1 225 ? 15.327 0.144 8.009 1.00 94.94 225 ASN A N 1
ATOM 1787 C CA . ASN A 1 225 ? 16.103 -0.603 9.004 1.00 94.94 225 ASN A CA 1
ATOM 1788 C C . ASN A 1 225 ? 15.896 -0.059 10.434 1.00 94.94 225 ASN A C 1
ATOM 1790 O O . ASN A 1 225 ? 15.879 -0.831 11.395 1.00 94.94 225 ASN A O 1
ATOM 1794 N N . SER A 1 226 ? 15.715 1.258 10.607 1.00 94.19 226 SER A N 1
ATOM 1795 C CA . SER A 1 226 ? 15.307 1.827 11.903 1.00 94.19 226 SER A CA 1
ATOM 1796 C C . SER A 1 226 ? 13.848 1.515 12.250 1.00 94.19 226 SER A C 1
ATOM 1798 O O . SER A 1 226 ? 13.562 1.235 13.410 1.00 94.19 226 SER A O 1
ATOM 1800 N N . PHE A 1 227 ? 12.957 1.471 11.255 1.00 95.56 227 PHE A N 1
ATOM 1801 C CA . PHE A 1 227 ? 11.514 1.292 11.427 1.00 95.56 227 PHE A CA 1
ATOM 1802 C C . PHE A 1 227 ? 11.082 -0.161 11.684 1.00 95.56 227 PHE A C 1
ATOM 1804 O O . PHE A 1 227 ? 10.065 -0.395 12.336 1.00 95.56 227 PHE A O 1
ATOM 1811 N N . LEU A 1 228 ? 11.842 -1.145 11.191 1.00 95.06 228 LEU A N 1
ATOM 1812 C CA . LEU A 1 228 ? 11.512 -2.568 11.308 1.00 95.06 228 LEU A CA 1
ATOM 1813 C C . LEU A 1 228 ? 12.349 -3.313 12.355 1.00 95.06 228 LEU A C 1
ATOM 1815 O O . LEU A 1 228 ? 13.509 -2.982 12.605 1.00 95.06 228 LEU A O 1
ATOM 1819 N N . VAL A 1 229 ? 11.771 -4.365 12.934 1.00 89.94 229 VAL A N 1
ATOM 1820 C CA . VAL A 1 229 ? 12.494 -5.421 13.659 1.00 89.94 229 VAL A CA 1
ATOM 1821 C C . VAL A 1 229 ? 13.305 -6.241 12.650 1.00 89.94 229 VAL A C 1
ATOM 1823 O O . VAL A 1 229 ? 12.807 -6.575 11.573 1.00 89.94 229 VAL A O 1
ATOM 1826 N N . ASP A 1 230 ? 14.553 -6.580 12.982 1.00 82.12 230 ASP A N 1
ATOM 1827 C CA . ASP A 1 230 ? 15.397 -7.405 12.114 1.00 82.12 230 ASP A CA 1
ATOM 1828 C C . ASP A 1 230 ? 15.139 -8.903 12.335 1.00 82.12 230 ASP A C 1
ATOM 1830 O O . ASP A 1 230 ? 15.821 -9.562 13.122 1.00 82.12 230 ASP A O 1
ATOM 1834 N N . THR A 1 231 ? 14.165 -9.450 11.601 1.00 73.31 231 THR A N 1
ATOM 1835 C CA . THR A 1 231 ? 13.788 -10.875 11.660 1.00 73.31 231 THR A CA 1
ATOM 1836 C C . THR A 1 231 ? 14.865 -11.838 11.134 1.00 73.31 231 THR A C 1
ATOM 1838 O O . THR A 1 231 ? 14.666 -13.050 11.194 1.00 73.31 231 THR A O 1
ATOM 1841 N N . PHE A 1 232 ? 16.003 -11.335 10.635 1.00 68.56 232 PHE A N 1
ATOM 1842 C CA . PHE A 1 232 ? 17.164 -12.146 10.250 1.00 68.56 232 PHE A CA 1
ATOM 1843 C C . PHE A 1 232 ? 18.240 -12.216 11.346 1.00 68.56 232 PHE A C 1
ATOM 1845 O O . PHE A 1 232 ? 19.099 -13.093 11.273 1.00 68.56 232 PHE A O 1
ATOM 1852 N N . GLN A 1 233 ? 18.217 -11.305 12.328 1.00 59.84 233 GLN A N 1
ATOM 1853 C CA . GLN A 1 233 ? 19.218 -11.223 13.403 1.00 59.84 233 GLN A CA 1
ATOM 1854 C C . GLN A 1 233 ? 18.658 -11.548 14.793 1.00 59.84 233 GLN A C 1
ATOM 1856 O O . GLN A 1 233 ? 19.421 -11.948 15.668 1.00 59.84 233 GLN A O 1
ATOM 1861 N N . SER A 1 234 ? 17.353 -11.383 15.021 1.00 56.09 234 SER A N 1
ATOM 1862 C CA . SER A 1 234 ? 16.723 -11.761 16.288 1.00 56.09 234 SER A CA 1
ATOM 1863 C C . SER A 1 234 ? 16.423 -13.259 16.344 1.00 56.09 234 SER A C 1
ATOM 1865 O O . SER A 1 234 ? 15.712 -13.770 15.474 1.00 56.09 234 SER A O 1
ATOM 1867 N N . ASP A 1 235 ? 16.852 -13.935 17.414 1.00 53.19 235 ASP A N 1
ATOM 1868 C CA . ASP A 1 235 ? 16.246 -15.206 17.821 1.00 53.19 235 ASP A CA 1
ATOM 1869 C C . ASP A 1 235 ? 14.724 -15.021 17.938 1.00 53.19 235 ASP A C 1
ATOM 1871 O O . ASP A 1 235 ? 14.252 -14.046 18.523 1.00 53.19 235 ASP A O 1
ATOM 1875 N N . MET A 1 236 ? 13.943 -15.950 17.376 1.00 54.19 236 MET A N 1
ATOM 1876 C CA . MET A 1 236 ? 12.494 -15.792 17.135 1.00 54.19 236 MET A CA 1
ATOM 1877 C C . MET A 1 236 ? 11.604 -15.755 18.399 1.00 54.19 236 MET A C 1
ATOM 1879 O O . MET A 1 236 ? 10.377 -15.807 18.298 1.00 54.19 236 MET A O 1
ATOM 1883 N N . ASN A 1 237 ? 12.189 -15.601 19.589 1.00 51.59 237 ASN A N 1
ATOM 1884 C CA . ASN A 1 237 ? 11.472 -15.319 20.830 1.00 51.59 237 ASN A CA 1
ATOM 1885 C C . ASN A 1 237 ? 11.002 -13.855 20.858 1.00 51.59 237 ASN A C 1
ATOM 1887 O O . ASN A 1 237 ? 11.501 -13.021 21.609 1.00 51.59 237 ASN A O 1
ATOM 1891 N N . LEU A 1 238 ? 9.970 -13.555 20.065 1.00 55.06 238 LEU A N 1
ATOM 1892 C CA . LEU A 1 238 ? 9.179 -12.317 20.124 1.00 55.06 238 LEU A CA 1
ATOM 1893 C C . LEU A 1 238 ? 8.247 -12.272 21.362 1.00 55.06 238 LEU A C 1
ATOM 1895 O O . LEU A 1 238 ? 7.158 -11.702 21.321 1.00 55.06 238 LEU A O 1
ATOM 1899 N N . THR A 1 239 ? 8.684 -12.866 22.476 1.00 45.97 239 THR A N 1
ATOM 1900 C CA . THR A 1 239 ? 8.032 -12.813 23.790 1.00 45.97 239 THR A CA 1
ATOM 1901 C C . THR A 1 239 ? 8.096 -11.388 24.332 1.00 45.97 239 THR A C 1
ATOM 1903 O O . THR A 1 239 ? 9.176 -10.853 24.580 1.00 45.97 239 THR A O 1
ATOM 1906 N N . CYS A 1 240 ? 6.934 -10.757 24.482 1.00 45.16 240 CYS A N 1
ATOM 1907 C CA . CYS A 1 240 ? 6.778 -9.341 24.814 1.00 45.16 240 CYS A CA 1
ATOM 1908 C C . CYS A 1 240 ? 6.867 -9.051 26.327 1.00 45.16 240 CYS A C 1
ATOM 1910 O O . CYS A 1 240 ? 6.013 -8.356 26.875 1.00 45.16 240 CYS A O 1
ATOM 1912 N N . ASP A 1 241 ? 7.905 -9.570 26.985 1.00 43.41 241 ASP A N 1
ATOM 1913 C CA . ASP A 1 241 ? 8.191 -9.333 28.404 1.00 43.41 241 ASP A CA 1
ATOM 1914 C C . ASP A 1 241 ? 9.292 -8.269 28.584 1.00 43.41 241 ASP A C 1
ATOM 1916 O O . ASP A 1 241 ? 10.314 -8.276 27.893 1.00 43.41 241 ASP A O 1
ATOM 1920 N N . GLY A 1 242 ? 9.102 -7.354 29.541 1.00 49.16 242 GLY A N 1
ATOM 1921 C CA . GLY A 1 242 ? 10.077 -6.307 29.878 1.00 49.16 242 GLY A CA 1
ATOM 1922 C C . GLY A 1 242 ? 10.232 -5.205 28.818 1.00 49.16 242 GLY A C 1
ATOM 1923 O O . GLY A 1 242 ? 9.317 -4.924 28.044 1.00 49.16 242 GLY A O 1
ATOM 1924 N N . ASP A 1 243 ? 11.402 -4.559 28.788 1.00 42.81 243 ASP A N 1
ATOM 1925 C CA . ASP A 1 243 ? 11.665 -3.352 27.981 1.00 42.81 243 ASP A CA 1
ATOM 1926 C C . ASP A 1 243 ? 11.458 -3.540 26.466 1.00 42.81 243 ASP A C 1
ATOM 1928 O O . ASP A 1 243 ? 11.177 -2.577 25.751 1.00 42.81 243 ASP A O 1
ATOM 1932 N N . ALA A 1 244 ? 11.512 -4.782 25.971 1.00 49.47 244 ALA A N 1
ATOM 1933 C CA . ALA A 1 244 ? 11.213 -5.123 24.579 1.00 49.47 244 ALA A CA 1
ATOM 1934 C C . ALA A 1 244 ? 9.761 -4.801 24.159 1.00 49.47 244 ALA A C 1
ATOM 1936 O O . ALA A 1 244 ? 9.488 -4.686 22.963 1.00 49.47 244 ALA A O 1
ATOM 1937 N N . ALA A 1 245 ? 8.840 -4.623 25.115 1.00 47.19 245 ALA A N 1
ATOM 1938 C CA . ALA A 1 245 ? 7.470 -4.178 24.860 1.00 47.19 245 ALA A CA 1
ATOM 1939 C C . ALA A 1 245 ? 7.366 -2.680 24.494 1.00 47.19 245 ALA A C 1
ATOM 1941 O O . ALA A 1 245 ? 6.379 -2.276 23.880 1.00 47.19 245 ALA A O 1
ATOM 1942 N N . ASN A 1 246 ? 8.382 -1.868 24.819 1.00 49.06 246 ASN A N 1
ATOM 1943 C CA . ASN A 1 246 ? 8.455 -0.444 24.462 1.00 49.06 246 ASN A CA 1
ATOM 1944 C C . ASN A 1 246 ? 9.141 -0.186 23.104 1.00 49.06 246 ASN A C 1
ATOM 1946 O O . ASN A 1 246 ? 9.248 0.970 22.688 1.00 49.06 246 ASN A O 1
ATOM 1950 N N . ASP A 1 247 ? 9.610 -1.224 22.400 1.00 66.00 247 ASP A N 1
ATOM 1951 C CA . ASP A 1 247 ? 10.214 -1.061 21.075 1.00 66.00 247 ASP A CA 1
ATOM 1952 C C . ASP A 1 247 ? 9.184 -0.532 20.063 1.00 66.00 247 ASP A C 1
ATOM 1954 O O . ASP A 1 247 ? 8.151 -1.151 19.790 1.00 66.00 247 ASP A O 1
ATOM 1958 N N . SER A 1 248 ? 9.487 0.625 19.476 1.00 75.50 248 SER A N 1
ATOM 1959 C CA . SER A 1 248 ? 8.613 1.308 18.530 1.00 75.50 248 SER A CA 1
ATOM 1960 C C . SER A 1 248 ? 8.610 0.685 17.128 1.00 75.50 248 SER A C 1
ATOM 1962 O O . SER A 1 248 ? 7.763 1.065 16.310 1.00 75.50 248 SER A O 1
ATOM 1964 N N . LYS A 1 249 ? 9.491 -0.280 16.843 1.00 91.44 249 LYS A N 1
ATOM 1965 C CA . LYS A 1 249 ? 9.593 -0.960 15.544 1.00 91.44 249 LYS A CA 1
ATOM 1966 C C . LYS A 1 249 ? 8.357 -1.787 15.173 1.00 91.44 249 LYS A C 1
ATOM 1968 O O . LYS A 1 249 ? 7.614 -2.284 16.020 1.00 91.44 249 LYS A O 1
ATOM 1973 N N . MET A 1 250 ? 8.171 -1.953 13.867 1.00 95.62 250 MET A N 1
ATOM 1974 C CA . MET A 1 250 ? 7.147 -2.796 13.242 1.00 95.62 250 MET A CA 1
ATOM 1975 C C . MET A 1 250 ? 7.758 -4.110 12.724 1.00 95.62 250 MET A C 1
ATOM 1977 O O . MET A 1 250 ? 8.967 -4.216 12.530 1.00 95.62 250 MET A O 1
ATOM 1981 N N . VAL A 1 251 ? 6.932 -5.120 12.464 1.00 96.75 251 VAL A N 1
ATOM 1982 C CA . VAL A 1 251 ? 7.339 -6.425 11.925 1.00 96.75 251 VAL A CA 1
ATOM 1983 C C . VAL A 1 251 ? 6.914 -6.540 10.459 1.00 96.75 251 VAL A C 1
ATOM 1985 O O . VAL A 1 251 ? 5.751 -6.316 10.125 1.00 96.75 251 VAL A O 1
ATOM 1988 N N . ASP A 1 252 ? 7.848 -6.920 9.584 1.00 98.06 252 ASP A N 1
ATOM 1989 C CA . ASP A 1 252 ? 7.577 -7.346 8.203 1.00 98.06 252 ASP A CA 1
ATOM 1990 C C . ASP A 1 252 ? 6.936 -8.735 8.228 1.00 98.06 252 ASP A C 1
ATOM 1992 O O . ASP A 1 252 ? 7.632 -9.741 8.358 1.00 98.06 252 ASP A O 1
ATOM 1996 N N . SER A 1 253 ? 5.602 -8.795 8.158 1.00 98.12 253 SER A N 1
ATOM 1997 C CA . SER A 1 253 ? 4.864 -10.051 8.350 1.00 98.12 253 SER A CA 1
ATOM 1998 C C . SER A 1 253 ? 5.235 -11.122 7.319 1.00 98.12 253 SER A C 1
ATOM 2000 O O . SER A 1 253 ? 5.366 -12.290 7.683 1.00 98.12 253 SER A O 1
ATOM 2002 N N . PHE A 1 254 ? 5.533 -10.744 6.070 1.00 98.50 254 PHE A N 1
ATOM 2003 C CA . PHE A 1 254 ? 6.031 -11.693 5.072 1.00 98.50 254 PHE A CA 1
ATOM 2004 C C . PHE A 1 254 ? 7.390 -12.284 5.478 1.00 98.50 254 PHE A C 1
ATOM 2006 O O . PHE A 1 254 ? 7.591 -13.486 5.354 1.00 98.50 254 PHE A O 1
ATOM 2013 N N . ARG A 1 255 ? 8.314 -11.482 6.026 1.00 97.31 255 ARG A N 1
ATOM 2014 C CA . ARG A 1 255 ? 9.614 -11.979 6.529 1.00 97.31 255 ARG A CA 1
ATOM 2015 C C . ARG A 1 255 ? 9.573 -12.560 7.943 1.00 97.31 255 ARG A C 1
ATOM 2017 O O . ARG A 1 255 ? 10.589 -13.087 8.388 1.00 97.31 255 ARG A O 1
ATOM 2024 N N . PHE A 1 256 ? 8.429 -12.514 8.620 1.00 95.56 256 PHE A N 1
ATOM 2025 C CA . PHE A 1 256 ? 8.164 -13.299 9.824 1.00 95.56 256 PHE A CA 1
ATOM 2026 C C . PHE A 1 256 ? 7.753 -14.735 9.461 1.00 95.56 256 PHE A C 1
ATOM 2028 O O . PHE A 1 256 ? 8.361 -15.679 9.959 1.00 95.56 256 PHE A O 1
ATOM 2035 N N . PHE A 1 257 ? 6.792 -14.911 8.544 1.00 95.88 257 PHE A N 1
ATOM 2036 C CA . PHE A 1 257 ? 6.344 -16.244 8.106 1.00 95.88 257 PHE A CA 1
ATOM 2037 C C . PHE A 1 257 ? 7.304 -16.912 7.105 1.00 95.88 257 PHE A C 1
ATOM 2039 O O . PHE A 1 257 ? 7.570 -18.108 7.213 1.00 95.88 257 PHE A O 1
ATOM 2046 N N . HIS A 1 258 ? 7.889 -16.140 6.181 1.00 96.00 258 HIS A N 1
ATOM 2047 C CA . HIS A 1 258 ? 8.717 -16.627 5.066 1.00 96.00 258 HIS A CA 1
ATOM 2048 C C . HIS A 1 258 ? 10.120 -15.973 5.044 1.00 96.00 258 HIS A C 1
ATOM 2050 O O . HIS A 1 258 ? 10.536 -15.385 4.034 1.00 96.00 258 HIS A O 1
ATOM 2056 N N . PRO A 1 259 ? 10.904 -16.050 6.144 1.00 94.31 259 PRO A N 1
ATOM 2057 C CA . PRO A 1 259 ? 12.166 -15.313 6.292 1.00 94.31 259 PRO A CA 1
ATOM 2058 C C . PRO A 1 259 ? 13.184 -15.624 5.186 1.00 94.31 259 PRO A C 1
ATOM 2060 O O . PRO A 1 259 ? 13.864 -14.723 4.705 1.00 94.31 259 PRO A O 1
ATOM 2063 N N . LYS A 1 260 ? 13.260 -16.884 4.740 1.00 94.00 260 LYS A N 1
ATOM 2064 C CA . LYS A 1 260 ? 14.256 -17.371 3.767 1.00 94.00 260 LYS A CA 1
ATOM 2065 C C . LYS A 1 260 ? 13.711 -17.578 2.346 1.00 94.00 260 LYS A C 1
ATOM 2067 O O . LYS A 1 260 ? 14.396 -18.179 1.529 1.00 94.00 260 LYS A O 1
ATOM 2072 N N . GLN A 1 261 ? 12.493 -17.124 2.040 1.00 95.88 261 GLN A N 1
ATOM 2073 C CA . GLN A 1 261 ? 11.918 -17.307 0.703 1.00 95.88 261 GLN A CA 1
ATOM 2074 C C . GLN A 1 261 ? 12.543 -16.333 -0.310 1.00 95.88 261 GLN A C 1
ATOM 2076 O O . GLN A 1 261 ? 12.303 -15.122 -0.261 1.00 95.88 261 GLN A O 1
ATOM 2081 N N . GLU A 1 262 ? 13.349 -16.865 -1.223 1.00 95.81 262 GLU A N 1
ATOM 2082 C CA . GLU A 1 262 ? 13.870 -16.147 -2.392 1.00 95.81 262 GLU A CA 1
ATOM 2083 C C . GLU A 1 262 ? 12.763 -15.942 -3.448 1.00 95.81 262 GLU A C 1
ATOM 2085 O O . GLU A 1 262 ? 11.648 -16.440 -3.290 1.00 95.81 262 GLU A O 1
ATOM 2090 N N . ASP A 1 263 ? 13.041 -15.173 -4.506 1.00 95.25 263 ASP A N 1
ATOM 2091 C CA . ASP A 1 263 ? 12.138 -14.929 -5.651 1.00 95.25 263 ASP A CA 1
ATOM 2092 C C . ASP A 1 263 ? 10.752 -14.292 -5.348 1.00 95.25 263 ASP A C 1
ATOM 2094 O O . ASP A 1 263 ? 9.991 -13.992 -6.270 1.00 95.25 263 ASP A O 1
ATOM 2098 N N . ALA A 1 264 ? 10.415 -14.018 -4.083 1.00 97.62 264 ALA A N 1
ATOM 2099 C CA . ALA A 1 264 ? 9.127 -13.467 -3.642 1.00 97.62 264 ALA A CA 1
ATOM 2100 C C . ALA A 1 264 ? 8.978 -11.951 -3.895 1.00 97.62 264 ALA A C 1
ATOM 2102 O O . ALA A 1 264 ? 8.851 -11.147 -2.968 1.00 97.62 264 ALA A O 1
ATOM 2103 N N . TYR A 1 265 ? 9.027 -11.547 -5.162 1.00 98.50 265 TYR A N 1
ATOM 2104 C CA . TYR A 1 265 ? 8.894 -10.156 -5.592 1.00 98.50 265 TYR A CA 1
ATOM 2105 C C . TYR A 1 265 ? 7.435 -9.737 -5.786 1.00 98.50 265 TYR A C 1
ATOM 2107 O O . TYR A 1 265 ? 6.567 -10.572 -6.024 1.00 98.50 265 TYR A O 1
ATOM 2115 N N . THR A 1 266 ? 7.176 -8.429 -5.701 1.00 98.75 266 THR A N 1
ATOM 2116 C CA . THR A 1 266 ? 5.826 -7.858 -5.839 1.00 98.75 266 THR A CA 1
ATOM 2117 C C . THR A 1 266 ? 5.688 -6.893 -7.008 1.00 98.75 266 THR A C 1
ATOM 2119 O O . THR A 1 266 ? 4.565 -6.653 -7.426 1.00 98.75 266 THR A O 1
ATOM 2122 N N . CYS A 1 267 ? 6.786 -6.365 -7.561 1.00 98.56 267 CYS A N 1
ATOM 2123 C CA . CYS A 1 267 ? 6.800 -5.407 -8.669 1.00 98.56 267 CYS A CA 1
ATOM 2124 C C . CYS A 1 267 ? 7.817 -5.812 -9.752 1.00 98.56 267 CYS A C 1
ATOM 2126 O O . CYS A 1 267 ? 8.947 -6.201 -9.434 1.00 98.56 267 CYS A O 1
ATOM 2128 N N . TRP A 1 268 ? 7.441 -5.682 -11.032 1.00 98.06 268 TRP A N 1
ATOM 2129 C CA . TRP A 1 268 ? 8.287 -6.015 -12.188 1.00 98.06 268 TRP A CA 1
ATOM 2130 C C . TRP A 1 268 ? 8.164 -4.984 -13.316 1.00 98.06 268 TRP A C 1
ATOM 2132 O O . TRP A 1 268 ? 7.078 -4.702 -13.816 1.00 98.06 268 TRP A O 1
ATOM 2142 N N . ASN A 1 269 ? 9.296 -4.486 -13.817 1.00 95.12 269 ASN A N 1
ATOM 2143 C CA . ASN A 1 269 ? 9.322 -3.482 -14.882 1.00 95.12 269 ASN A CA 1
ATOM 2144 C C . ASN A 1 269 ? 8.744 -4.012 -16.220 1.00 95.12 269 ASN A C 1
ATOM 2146 O O . ASN A 1 269 ? 9.321 -4.873 -16.894 1.00 95.12 269 ASN A O 1
ATOM 2150 N N . THR A 1 270 ? 7.610 -3.446 -16.640 1.00 92.88 270 THR A N 1
ATOM 2151 C CA . THR A 1 270 ? 6.878 -3.818 -17.866 1.00 92.88 270 THR A CA 1
ATOM 2152 C C . THR A 1 270 ? 7.606 -3.462 -19.158 1.00 92.88 270 THR A C 1
ATOM 2154 O O . THR A 1 270 ? 7.538 -4.227 -20.120 1.00 92.88 270 THR A O 1
ATOM 2157 N N . MET A 1 271 ? 8.370 -2.364 -19.192 1.00 89.81 271 MET A N 1
ATOM 2158 C CA . MET A 1 271 ? 9.108 -1.921 -20.390 1.00 89.81 271 MET A CA 1
ATOM 2159 C C . MET A 1 271 ? 10.162 -2.937 -20.852 1.00 89.81 271 MET A C 1
ATOM 2161 O O . MET A 1 271 ? 10.541 -2.959 -22.028 1.00 89.81 271 MET A O 1
ATOM 2165 N N . ILE A 1 272 ? 10.618 -3.782 -19.925 1.00 89.38 272 ILE A N 1
ATOM 2166 C CA . ILE A 1 272 ? 11.607 -4.838 -20.151 1.00 89.38 272 ILE A CA 1
ATOM 2167 C C . ILE A 1 272 ? 11.002 -6.252 -20.041 1.00 89.38 272 ILE A C 1
ATOM 2169 O O . ILE A 1 272 ? 11.736 -7.228 -20.157 1.00 89.38 272 ILE A O 1
ATOM 2173 N N . ASN A 1 273 ? 9.677 -6.369 -19.869 1.00 91.62 273 ASN A N 1
ATOM 2174 C CA . ASN A 1 273 ? 8.932 -7.621 -19.659 1.00 91.62 273 ASN A CA 1
ATOM 2175 C C . ASN A 1 273 ? 9.494 -8.495 -18.511 1.00 91.62 273 ASN A C 1
ATOM 2177 O O . ASN A 1 273 ? 9.595 -9.716 -18.626 1.00 91.62 273 ASN A O 1
ATOM 2181 N N . ALA A 1 274 ? 9.878 -7.862 -17.400 1.00 94.12 274 ALA A N 1
ATOM 2182 C CA . ALA A 1 274 ? 10.557 -8.516 -16.278 1.00 94.12 274 ALA A CA 1
ATOM 2183 C C . ALA A 1 274 ? 9.718 -9.575 -15.532 1.00 94.12 274 ALA A C 1
ATOM 2185 O O . ALA A 1 274 ? 10.276 -10.453 -14.880 1.00 94.12 274 ALA A O 1
ATOM 2186 N N . ARG A 1 275 ? 8.380 -9.532 -15.611 1.00 95.25 275 ARG A N 1
ATOM 2187 C CA . ARG A 1 275 ? 7.523 -10.496 -14.893 1.00 95.25 275 ARG A CA 1
ATOM 2188 C C . ARG A 1 275 ? 7.666 -11.922 -15.445 1.00 95.25 275 ARG A C 1
ATOM 2190 O O . ARG A 1 275 ? 7.575 -12.879 -14.689 1.00 95.25 275 ARG A O 1
ATOM 2197 N N . ALA A 1 276 ? 7.989 -12.072 -16.734 1.00 92.56 276 ALA A N 1
ATOM 2198 C CA . ALA A 1 276 ? 8.195 -13.372 -17.389 1.00 92.56 276 ALA A CA 1
ATOM 2199 C C . ALA A 1 276 ? 9.497 -14.100 -16.978 1.00 92.56 276 ALA A C 1
ATOM 2201 O O . ALA A 1 276 ? 9.640 -15.298 -17.215 1.00 92.56 276 ALA A O 1
ATOM 2202 N N . THR A 1 277 ? 10.447 -13.381 -16.380 1.00 93.94 277 THR A N 1
ATOM 2203 C CA . THR A 1 277 ? 11.749 -13.871 -15.882 1.00 93.94 277 THR A CA 1
ATOM 2204 C C . THR A 1 277 ? 11.846 -13.791 -14.356 1.00 93.94 277 THR A C 1
ATOM 2206 O O . THR A 1 277 ? 12.891 -14.079 -13.782 1.00 93.94 277 THR A O 1
ATOM 2209 N N . ASN A 1 278 ? 10.768 -13.359 -13.695 1.00 95.56 278 ASN A N 1
ATOM 2210 C CA . ASN A 1 278 ? 10.745 -12.942 -12.297 1.00 95.56 278 ASN A CA 1
ATOM 2211 C C . ASN A 1 278 ? 11.802 -11.880 -11.913 1.00 95.56 278 ASN A C 1
ATOM 2213 O O . ASN A 1 278 ? 12.221 -11.818 -10.765 1.00 95.56 278 ASN A O 1
ATOM 2217 N N . TYR A 1 279 ? 12.236 -11.013 -12.836 1.00 95.94 279 TYR A N 1
ATOM 2218 C CA . TYR A 1 279 ? 13.259 -9.990 -12.562 1.00 95.94 279 TYR A CA 1
ATOM 2219 C C . TYR A 1 279 ? 12.692 -8.795 -11.777 1.00 95.94 279 TYR A C 1
ATOM 2221 O O . TYR A 1 279 ? 12.477 -7.706 -12.312 1.00 95.94 279 TYR A O 1
ATOM 2229 N N . GLY A 1 280 ? 12.349 -9.036 -10.516 1.00 96.75 280 GLY A N 1
ATOM 2230 C CA . GLY A 1 280 ? 11.496 -8.156 -9.731 1.00 96.75 280 GLY A CA 1
ATOM 2231 C C . GLY A 1 280 ? 12.180 -7.464 -8.559 1.00 96.75 280 GLY A C 1
ATOM 2232 O O . GLY A 1 280 ? 13.402 -7.473 -8.365 1.00 96.75 280 GLY A O 1
ATOM 2233 N N . SER A 1 281 ? 11.338 -6.834 -7.751 1.00 97.62 281 SER A N 1
ATOM 2234 C CA . SER A 1 281 ? 11.645 -6.410 -6.389 1.00 97.62 281 SER A CA 1
ATOM 2235 C C . SER A 1 281 ? 10.393 -6.522 -5.518 1.00 97.62 281 SER A C 1
ATOM 2237 O O . SER A 1 281 ? 9.278 -6.322 -6.000 1.00 97.62 281 SER A O 1
ATOM 2239 N N . ARG A 1 282 ? 10.559 -6.847 -4.235 1.00 98.62 282 ARG A N 1
ATOM 2240 C CA . ARG A 1 282 ? 9.502 -6.738 -3.222 1.00 98.62 282 ARG A CA 1
ATOM 2241 C C . ARG A 1 282 ? 9.531 -5.311 -2.683 1.00 98.62 282 ARG A C 1
ATOM 2243 O O . ARG A 1 282 ? 10.559 -4.869 -2.162 1.00 98.62 282 ARG A O 1
ATOM 2250 N N . ILE A 1 283 ? 8.440 -4.581 -2.893 1.00 98.75 283 ILE A N 1
ATOM 2251 C CA . ILE A 1 283 ? 8.236 -3.198 -2.423 1.00 98.75 283 ILE A CA 1
ATOM 2252 C C . ILE A 1 283 ? 6.842 -2.970 -1.817 1.00 98.75 283 ILE A C 1
ATOM 2254 O O . ILE A 1 283 ? 6.616 -1.926 -1.205 1.00 98.75 283 ILE A O 1
ATOM 2258 N N . ASP A 1 284 ? 5.951 -3.957 -1.928 1.00 98.94 284 ASP A N 1
ATOM 2259 C CA . ASP A 1 284 ? 4.619 -3.980 -1.330 1.00 98.94 284 ASP A CA 1
ATOM 2260 C C . ASP A 1 284 ? 4.657 -4.836 -0.054 1.00 98.94 284 ASP A C 1
ATOM 2262 O O . ASP A 1 284 ? 5.218 -5.936 -0.055 1.00 98.94 284 ASP A O 1
ATOM 2266 N N . TYR A 1 285 ? 4.094 -4.329 1.045 1.00 98.88 285 TYR A N 1
ATOM 2267 C CA . TYR A 1 285 ? 4.223 -4.945 2.372 1.00 98.88 285 TYR A CA 1
ATOM 2268 C C . TYR A 1 285 ? 2.915 -4.945 3.163 1.00 98.88 285 TYR A C 1
ATOM 2270 O O . TYR A 1 285 ? 2.006 -4.155 2.903 1.00 98.88 285 TYR A O 1
ATOM 2278 N N . ILE A 1 286 ? 2.888 -5.787 4.200 1.00 98.88 286 ILE A N 1
ATOM 2279 C CA . ILE A 1 286 ? 2.002 -5.668 5.359 1.00 98.88 286 ILE A CA 1
ATOM 2280 C C . ILE A 1 286 ? 2.902 -5.632 6.604 1.00 98.88 286 ILE A C 1
ATOM 2282 O O . ILE A 1 286 ? 3.457 -6.651 7.022 1.00 98.88 286 ILE A O 1
ATOM 2286 N N . PHE A 1 287 ? 3.084 -4.445 7.175 1.00 98.75 287 PHE A N 1
ATOM 2287 C CA . PHE A 1 287 ? 3.743 -4.240 8.462 1.00 98.75 287 PHE A CA 1
ATOM 2288 C C . PHE A 1 287 ? 2.711 -4.270 9.588 1.00 98.75 287 PHE A C 1
ATOM 2290 O O . PHE A 1 287 ? 1.644 -3.667 9.472 1.00 98.75 287 PHE A O 1
ATOM 2297 N N . VAL A 1 288 ? 3.047 -4.922 10.696 1.00 97.88 288 VAL A N 1
ATOM 2298 C CA . VAL A 1 288 ? 2.203 -5.026 11.899 1.00 97.88 288 VAL A CA 1
ATOM 2299 C C . VAL A 1 288 ? 3.030 -4.759 13.154 1.00 97.88 288 VAL A C 1
ATOM 2301 O O . VAL A 1 288 ? 4.247 -4.928 13.135 1.00 97.88 288 VAL A O 1
ATOM 2304 N N . ASP A 1 289 ? 2.406 -4.335 14.250 1.00 94.00 289 ASP A N 1
ATOM 2305 C CA . ASP A 1 289 ? 3.113 -4.247 15.532 1.00 94.00 289 ASP A CA 1
ATOM 2306 C C . ASP A 1 289 ? 3.436 -5.639 16.132 1.00 94.00 289 ASP A C 1
ATOM 2308 O O . ASP A 1 289 ? 2.871 -6.668 15.742 1.00 94.00 289 ASP A O 1
ATOM 2312 N N . ARG A 1 290 ? 4.364 -5.661 17.102 1.00 90.56 290 ARG A N 1
ATOM 2313 C CA . ARG A 1 290 ? 4.867 -6.868 17.794 1.00 90.56 290 ARG A CA 1
ATOM 2314 C C . ARG A 1 290 ? 3.786 -7.698 18.507 1.00 90.56 290 ARG A C 1
ATOM 2316 O O . ARG A 1 290 ? 4.015 -8.879 18.761 1.00 90.56 290 ARG A O 1
ATOM 2323 N N . ASN A 1 291 ? 2.628 -7.116 18.815 1.00 90.69 291 ASN A N 1
ATOM 2324 C CA . ASN A 1 291 ? 1.522 -7.803 19.481 1.00 90.69 291 ASN A CA 1
ATOM 2325 C C . ASN A 1 291 ? 0.465 -8.261 18.458 1.00 90.69 291 ASN A C 1
ATOM 2327 O O . ASN A 1 291 ? -0.164 -9.299 18.642 1.00 90.69 291 ASN A O 1
ATOM 2331 N N . LEU A 1 292 ? 0.289 -7.529 17.354 1.00 94.69 292 LEU A N 1
ATOM 2332 C CA . LEU A 1 292 ? -0.617 -7.892 16.262 1.00 94.69 292 LEU A CA 1
ATOM 2333 C C . LEU A 1 292 ? -0.114 -9.094 15.442 1.00 94.69 292 LEU A C 1
ATOM 2335 O O . LEU A 1 292 ? -0.931 -9.916 15.025 1.00 94.69 292 LEU A O 1
ATOM 2339 N N . ILE A 1 293 ? 1.205 -9.252 15.252 1.00 94.94 293 ILE A N 1
ATOM 2340 C CA . ILE A 1 293 ? 1.782 -10.413 14.536 1.00 94.94 293 ILE A CA 1
ATOM 2341 C C . ILE A 1 293 ? 1.414 -11.756 15.193 1.00 94.94 293 ILE A C 1
ATOM 2343 O O . ILE A 1 293 ? 1.194 -12.741 14.493 1.00 94.94 293 ILE A O 1
ATOM 2347 N N . GLN A 1 294 ? 1.245 -11.786 16.521 1.00 92.00 294 GLN A N 1
ATOM 2348 C CA . GLN A 1 294 ? 0.831 -12.977 17.281 1.00 92.00 294 GLN A CA 1
ATOM 2349 C C . GLN A 1 294 ? -0.584 -13.458 16.907 1.00 92.00 294 GLN A C 1
ATOM 2351 O O . GLN A 1 294 ? -0.940 -14.612 17.139 1.00 92.00 294 GLN A O 1
ATOM 2356 N N . HIS A 1 295 ? -1.389 -12.577 16.306 1.00 94.88 295 HIS A N 1
ATOM 2357 C CA . HIS A 1 295 ? -2.733 -12.863 15.817 1.00 94.88 295 HIS A CA 1
ATOM 2358 C C . HIS A 1 295 ? -2.784 -13.124 14.302 1.00 94.88 295 HIS A C 1
ATOM 2360 O O . HIS A 1 295 ? -3.875 -13.278 13.754 1.00 94.88 295 HIS A O 1
ATOM 2366 N N . MET A 1 296 ? -1.645 -13.191 13.607 1.00 96.19 296 MET A N 1
ATOM 2367 C CA . MET A 1 296 ? -1.586 -13.620 12.207 1.00 96.19 296 MET A CA 1
ATOM 2368 C C . MET A 1 296 ? -1.479 -15.146 12.082 1.00 96.19 296 MET A C 1
ATOM 2370 O O . MET A 1 296 ? -1.037 -15.851 12.987 1.00 96.19 296 MET A O 1
ATOM 2374 N N . SER A 1 297 ? -1.905 -15.661 10.932 1.00 95.81 297 SER A N 1
ATOM 2375 C CA . SER A 1 297 ? -1.777 -17.073 10.543 1.00 95.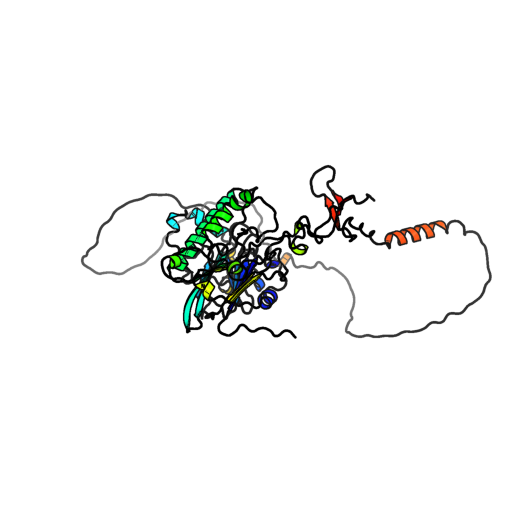81 297 SER A CA 1
ATOM 2376 C C . SER A 1 297 ? -0.882 -17.276 9.322 1.00 95.81 297 SER A C 1
ATOM 2378 O O . SER A 1 297 ? -0.219 -18.304 9.244 1.00 95.81 297 SER A O 1
ATOM 2380 N N . ASP A 1 298 ? -0.847 -16.301 8.410 1.00 97.25 298 ASP A N 1
ATOM 2381 C CA . ASP A 1 298 ? 0.063 -16.240 7.264 1.00 97.25 298 ASP A CA 1
ATOM 2382 C C . ASP A 1 298 ? 0.146 -14.800 6.718 1.00 97.25 298 ASP A C 1
ATOM 2384 O O . ASP A 1 298 ? -0.767 -13.989 6.923 1.00 97.25 298 ASP A O 1
ATOM 2388 N N . SER A 1 299 ? 1.219 -14.512 5.980 1.00 98.38 299 SER A N 1
ATOM 2389 C CA . SER A 1 299 ? 1.342 -13.368 5.078 1.00 98.38 299 SER A CA 1
ATOM 2390 C C . SER A 1 299 ? 1.968 -13.832 3.761 1.00 98.38 299 SER A C 1
ATOM 2392 O O . SER A 1 299 ? 3.095 -14.311 3.769 1.00 98.38 299 SER A O 1
ATOM 2394 N N . SER A 1 300 ? 1.287 -13.631 2.632 1.00 98.38 300 SER A N 1
ATOM 2395 C CA . SER A 1 300 ? 1.614 -14.226 1.324 1.00 98.38 300 SER A CA 1
ATOM 2396 C C . SER A 1 300 ? 1.727 -13.200 0.188 1.00 98.38 300 SER A C 1
ATOM 2398 O O . SER A 1 300 ? 1.140 -12.118 0.241 1.00 98.38 300 SER A O 1
ATOM 2400 N N . VAL A 1 301 ? 2.454 -13.564 -0.875 1.00 98.75 301 VAL A N 1
ATOM 2401 C CA . VAL A 1 301 ? 2.617 -12.781 -2.117 1.00 98.75 301 VAL A CA 1
ATOM 2402 C C . VAL A 1 301 ? 1.849 -13.464 -3.252 1.00 98.75 301 VAL A C 1
ATOM 2404 O O . VAL A 1 301 ? 2.179 -14.588 -3.623 1.00 98.75 301 VAL A O 1
ATOM 2407 N N . LEU A 1 302 ? 0.846 -12.790 -3.824 1.00 98.31 302 LEU A N 1
ATOM 2408 C CA . LEU A 1 302 ? -0.075 -13.358 -4.823 1.00 98.31 302 LEU A CA 1
ATOM 2409 C C . LEU A 1 302 ? 0.433 -13.128 -6.259 1.00 98.31 302 LEU A C 1
ATOM 2411 O O . LEU A 1 302 ? -0.192 -12.450 -7.079 1.00 98.31 302 LEU A O 1
ATOM 2415 N N . SER A 1 303 ? 1.633 -13.644 -6.539 1.00 97.38 303 SER A N 1
ATOM 2416 C CA . SER A 1 303 ? 2.409 -13.407 -7.772 1.00 97.38 303 SER A CA 1
ATOM 2417 C C . SER A 1 303 ? 1.683 -13.769 -9.081 1.00 97.38 303 SER A C 1
ATOM 2419 O O . SER A 1 303 ? 1.981 -13.210 -10.141 1.00 97.38 303 SER A O 1
ATOM 2421 N N . GLU A 1 304 ? 0.705 -14.665 -9.004 1.00 96.56 304 GLU A N 1
ATOM 2422 C CA . GLU A 1 304 ? -0.165 -15.133 -10.079 1.00 96.56 304 GLU A CA 1
ATOM 2423 C C . GLU A 1 304 ? -1.256 -14.128 -10.484 1.00 96.56 304 GLU A C 1
ATOM 2425 O O . GLU A 1 304 ? -1.737 -14.177 -11.618 1.00 96.56 304 GLU A O 1
ATOM 2430 N N . VAL A 1 305 ? -1.626 -13.182 -9.612 1.00 97.06 305 VAL A N 1
ATOM 2431 C CA . VAL A 1 305 ? -2.680 -12.196 -9.900 1.00 97.06 305 VAL A CA 1
ATOM 2432 C C . VAL A 1 305 ? -2.143 -11.102 -10.829 1.00 97.06 305 VAL A C 1
ATOM 2434 O O . VAL A 1 305 ? -1.295 -10.281 -10.461 1.00 97.06 305 VAL A O 1
ATOM 2437 N N . LEU A 1 306 ? -2.636 -11.106 -12.068 1.00 95.31 306 LEU A N 1
ATOM 2438 C CA . LEU A 1 306 ? -2.259 -10.172 -13.132 1.00 95.31 306 LEU A CA 1
ATOM 2439 C C . LEU A 1 306 ? -3.171 -8.931 -13.164 1.00 95.31 306 LEU A C 1
ATOM 2441 O O . LEU A 1 306 ? -4.262 -8.922 -12.606 1.00 95.31 306 LEU A O 1
ATOM 2445 N N . GLY A 1 307 ? -2.735 -7.892 -13.880 1.00 93.56 307 GLY A N 1
ATOM 2446 C CA . GLY A 1 307 ? -3.519 -6.674 -14.148 1.00 93.56 307 GLY A CA 1
ATOM 2447 C C . GLY A 1 307 ? -2.712 -5.392 -13.951 1.00 93.56 307 GLY A C 1
ATOM 2448 O O . GLY A 1 307 ? -2.873 -4.442 -14.710 1.00 93.56 307 GLY A O 1
ATOM 2449 N N . SER A 1 308 ? -1.777 -5.425 -13.003 1.00 97.19 308 SER A N 1
ATOM 2450 C CA . SER A 1 308 ? -0.806 -4.370 -12.705 1.00 97.19 308 SER A CA 1
ATOM 2451 C C . SER A 1 308 ? 0.625 -4.862 -12.984 1.00 97.19 308 SER A C 1
ATOM 2453 O O . SER A 1 308 ? 0.868 -6.060 -13.181 1.00 97.19 308 SER A O 1
ATOM 2455 N N . ASP A 1 309 ? 1.588 -3.941 -13.014 1.00 97.69 309 ASP A N 1
ATOM 2456 C CA . ASP A 1 309 ? 3.018 -4.259 -12.931 1.00 97.69 309 ASP A CA 1
ATOM 2457 C C . ASP A 1 309 ? 3.455 -4.651 -11.509 1.00 97.69 309 ASP A C 1
ATOM 2459 O O . ASP A 1 309 ? 4.525 -5.241 -11.347 1.00 97.69 309 ASP A O 1
ATOM 2463 N N . HIS A 1 310 ? 2.580 -4.442 -10.519 1.00 98.75 310 HIS A N 1
ATOM 2464 C CA . HIS A 1 310 ? 2.630 -5.097 -9.214 1.00 98.75 310 HIS A CA 1
ATOM 2465 C C . HIS A 1 310 ? 1.690 -6.322 -9.128 1.00 98.75 310 HIS A C 1
ATOM 2467 O O . HIS A 1 310 ? 0.738 -6.468 -9.904 1.00 98.75 310 HIS A O 1
ATOM 2473 N N . CYS A 1 311 ? 1.904 -7.191 -8.140 1.00 98.75 311 CYS A N 1
ATOM 2474 C CA . CYS A 1 311 ? 0.927 -8.172 -7.657 1.00 98.75 311 CYS A CA 1
ATOM 2475 C C . CYS A 1 311 ? 0.414 -7.795 -6.252 1.00 98.75 311 CYS A C 1
ATOM 2477 O O . CYS A 1 311 ? 1.042 -6.980 -5.572 1.00 98.75 311 CYS A O 1
ATOM 2479 N N . PRO A 1 312 ? -0.704 -8.375 -5.788 1.00 98.81 312 PRO A N 1
ATOM 2480 C CA . PRO A 1 312 ? -1.163 -8.187 -4.422 1.00 98.81 312 PRO A CA 1
ATOM 2481 C C . PRO A 1 312 ? -0.264 -8.886 -3.393 1.00 98.81 312 PRO A C 1
ATOM 2483 O O . PRO A 1 312 ? 0.384 -9.897 -3.680 1.00 98.81 312 PRO A O 1
ATOM 2486 N N . VAL A 1 313 ? -0.319 -8.396 -2.157 1.00 98.94 313 VAL A N 1
ATOM 2487 C CA . VAL A 1 313 ? 0.120 -9.100 -0.943 1.00 98.94 313 VAL A CA 1
ATOM 2488 C C . VAL A 1 313 ? -1.075 -9.297 -0.013 1.00 98.94 313 VAL A C 1
ATOM 2490 O O . VAL A 1 313 ? -1.960 -8.443 0.049 1.00 98.94 313 VAL A O 1
ATOM 2493 N N . ALA A 1 314 ? -1.124 -10.424 0.694 1.00 98.81 314 ALA A N 1
ATOM 2494 C CA . ALA A 1 314 ? -2.256 -10.835 1.521 1.00 98.81 314 ALA A CA 1
ATOM 2495 C C . ALA A 1 314 ? -1.814 -11.170 2.950 1.00 98.81 314 ALA A C 1
ATOM 2497 O O . ALA A 1 314 ? -0.783 -11.805 3.136 1.00 98.81 314 ALA A O 1
ATOM 2498 N N . GLY A 1 315 ? -2.612 -10.797 3.949 1.00 98.56 315 GLY A N 1
ATOM 2499 C CA . GLY A 1 315 ? -2.420 -11.168 5.351 1.00 98.56 315 GLY A CA 1
ATOM 2500 C C . GLY A 1 315 ? -3.685 -11.808 5.912 1.00 98.56 315 GLY A C 1
ATOM 2501 O O . GLY A 1 315 ? -4.781 -11.282 5.710 1.00 98.56 315 GLY A O 1
ATOM 2502 N N . THR A 1 316 ? -3.541 -12.930 6.619 1.00 98.25 316 THR A N 1
ATOM 2503 C CA . THR A 1 316 ? -4.673 -13.663 7.213 1.00 98.25 316 THR A CA 1
ATOM 2504 C C . THR A 1 316 ? -4.550 -13.682 8.731 1.00 98.25 316 THR A C 1
ATOM 2506 O O . THR A 1 316 ? -3.527 -14.110 9.272 1.00 98.25 316 THR A O 1
ATOM 2509 N N . PHE A 1 317 ? -5.596 -13.248 9.431 1.00 97.06 317 PHE A N 1
ATOM 2510 C CA . PHE A 1 317 ? -5.595 -13.010 10.877 1.00 97.06 317 PHE A CA 1
ATOM 2511 C C . PHE A 1 317 ? -6.581 -13.932 11.598 1.00 97.06 317 PHE A C 1
ATOM 2513 O O . PHE A 1 317 ? -7.655 -14.199 11.074 1.00 97.06 317 PHE A O 1
ATOM 2520 N N . LYS A 1 318 ? -6.250 -14.365 12.819 1.00 95.25 318 LYS A N 1
ATOM 2521 C CA . LYS A 1 318 ? -7.097 -15.146 13.744 1.00 95.25 318 LYS A CA 1
ATOM 2522 C C . LYS A 1 318 ? -7.861 -14.244 14.724 1.00 95.25 318 LYS A C 1
ATOM 2524 O O . LYS A 1 318 ? -7.855 -14.445 15.939 1.00 95.25 318 LYS A O 1
ATOM 2529 N N . VAL A 1 319 ? -8.467 -13.185 14.196 1.00 94.56 319 VAL A N 1
ATOM 2530 C CA . VAL A 1 319 ? -9.416 -12.344 14.934 1.00 94.56 319 VAL A CA 1
ATOM 2531 C C . VAL A 1 319 ? -10.634 -12.086 14.063 1.00 94.56 319 VAL A C 1
ATOM 2533 O O . VAL A 1 319 ? -10.552 -12.072 12.836 1.00 94.56 319 VAL A O 1
ATOM 2536 N N . LYS A 1 320 ? -11.774 -11.857 14.705 1.00 95.44 320 LYS A N 1
ATOM 2537 C CA . LYS A 1 320 ? -13.027 -11.500 14.046 1.00 95.44 320 LYS A CA 1
ATOM 2538 C C . LYS A 1 320 ? -13.133 -9.981 13.919 1.00 95.44 320 LYS A C 1
ATOM 2540 O O . LYS A 1 320 ? -13.006 -9.286 14.925 1.00 95.44 320 LYS A O 1
ATOM 2545 N N . LEU A 1 321 ? -13.413 -9.464 12.723 1.00 96.56 321 LEU A N 1
ATOM 2546 C CA . LEU A 1 321 ? -13.821 -8.063 12.545 1.00 96.56 321 LEU A CA 1
ATOM 2547 C C . LEU A 1 321 ? -15.235 -7.850 13.108 1.00 96.56 321 LEU A C 1
ATOM 2549 O O . LEU A 1 321 ? -16.119 -8.691 12.933 1.00 96.56 321 LEU A O 1
ATOM 2553 N N . LEU A 1 322 ? -15.451 -6.724 13.789 1.00 96.50 322 LEU A N 1
ATOM 2554 C CA . LEU A 1 322 ? -16.755 -6.322 14.311 1.00 96.50 322 LEU A CA 1
ATOM 2555 C C . LEU A 1 322 ? -17.269 -5.102 13.535 1.00 96.50 322 LEU A C 1
ATOM 2557 O O . LEU A 1 322 ? -16.743 -3.997 13.674 1.00 96.50 322 LEU A O 1
ATOM 2561 N N . GLN A 1 323 ? -18.311 -5.322 12.733 1.00 95.31 323 GLN A N 1
ATOM 2562 C CA . GLN A 1 323 ? -18.960 -4.314 11.897 1.00 95.31 323 GLN A CA 1
ATOM 2563 C C . GLN A 1 323 ? -19.441 -3.097 12.705 1.00 95.31 323 GLN A C 1
ATOM 2565 O O . GLN A 1 323 ? -20.214 -3.231 13.656 1.00 95.31 323 GLN A O 1
ATOM 2570 N N . SER A 1 324 ? -19.071 -1.891 12.268 1.00 95.19 324 SER A N 1
ATOM 2571 C CA . SER A 1 324 ? -19.731 -0.661 12.711 1.00 95.19 324 SER A CA 1
ATOM 2572 C C . SER A 1 324 ? -21.152 -0.569 12.148 1.00 95.19 324 SER A C 1
ATOM 2574 O O . SER A 1 324 ? -21.361 -0.701 10.942 1.00 95.19 324 SER A O 1
ATOM 2576 N N . GLY A 1 325 ? -22.128 -0.248 13.004 1.00 91.12 325 GLY A N 1
ATOM 2577 C CA . GLY A 1 325 ? -23.525 -0.024 12.604 1.00 91.12 325 GLY A CA 1
ATOM 2578 C C . GLY A 1 325 ? -23.756 1.214 11.721 1.00 91.12 325 GLY A C 1
ATOM 2579 O O . GLY A 1 325 ? -24.875 1.438 11.267 1.00 91.12 325 GLY A O 1
ATOM 2580 N N . LYS A 1 326 ? -22.721 2.027 11.471 1.00 92.88 326 LYS A N 1
ATOM 2581 C CA . LYS A 1 326 ? -22.747 3.148 10.522 1.00 92.88 326 LYS A CA 1
ATOM 2582 C C . LYS A 1 326 ? -21.368 3.344 9.886 1.00 92.88 326 LYS A C 1
ATOM 2584 O O . LYS A 1 326 ? -20.352 3.335 10.576 1.00 92.88 326 LYS A O 1
ATOM 2589 N N . CYS A 1 327 ? -21.337 3.599 8.581 1.00 93.69 327 CYS A N 1
ATOM 2590 C CA . CYS A 1 327 ? -20.120 3.975 7.864 1.00 93.69 327 CYS A CA 1
ATOM 2591 C C . CYS A 1 327 ? -19.665 5.407 8.246 1.00 93.69 327 CYS A C 1
ATOM 2593 O O . CYS A 1 327 ? -20.503 6.317 8.209 1.00 93.69 327 CYS A O 1
ATOM 2595 N N . PRO A 1 328 ? -18.367 5.640 8.531 1.00 95.31 328 PRO A N 1
ATOM 2596 C CA . PRO A 1 328 ? -17.821 6.971 8.810 1.00 95.31 328 PRO A CA 1
ATOM 2597 C C . PRO A 1 328 ? -18.050 7.981 7.683 1.00 95.31 328 PRO A C 1
ATOM 2599 O O . PRO A 1 328 ? -18.160 7.603 6.514 1.00 95.31 328 PRO A O 1
ATOM 2602 N N . SER A 1 329 ? -18.053 9.271 8.023 1.00 94.00 329 SER A N 1
ATOM 2603 C CA . SER A 1 329 ? -18.259 10.408 7.113 1.00 94.00 329 SER A CA 1
ATOM 2604 C C . SER A 1 329 ? -17.386 10.360 5.854 1.00 94.00 329 SER A C 1
ATOM 2606 O O . SER A 1 329 ? -17.872 10.677 4.771 1.00 94.00 329 SER A O 1
ATOM 2608 N N . ALA A 1 330 ? -16.143 9.884 5.973 1.00 94.62 330 ALA A N 1
ATOM 2609 C CA . ALA A 1 330 ? -15.193 9.736 4.872 1.00 94.62 330 ALA A CA 1
ATOM 2610 C C . ALA A 1 330 ? -15.545 8.634 3.843 1.00 94.62 330 ALA A C 1
ATOM 2612 O O . ALA A 1 330 ? -14.897 8.567 2.798 1.00 94.62 330 ALA A O 1
ATOM 2613 N N . CYS A 1 331 ? -16.547 7.780 4.103 1.00 96.25 331 CYS A N 1
ATOM 2614 C CA . CYS A 1 331 ? -17.027 6.793 3.130 1.00 96.25 331 CYS A CA 1
ATOM 2615 C C . CYS A 1 331 ? -17.609 7.493 1.895 1.00 96.25 331 CYS A C 1
ATOM 2617 O O . CYS A 1 331 ? -18.440 8.395 2.019 1.00 96.25 331 CYS A O 1
ATOM 2619 N N . ILE A 1 332 ? -17.217 7.056 0.698 1.00 94.81 332 ILE A N 1
ATOM 2620 C CA . ILE A 1 332 ? -17.526 7.765 -0.549 1.00 94.81 332 ILE A CA 1
ATOM 2621 C C . ILE A 1 332 ? -19.030 7.852 -0.856 1.00 94.81 332 ILE A C 1
ATOM 2623 O O . ILE A 1 332 ? -19.473 8.833 -1.446 1.00 94.81 332 ILE A O 1
ATOM 2627 N N . LYS A 1 333 ? -19.849 6.915 -0.358 1.00 93.25 333 LYS A N 1
ATOM 2628 C CA . LYS A 1 333 ? -21.319 6.977 -0.487 1.00 93.25 333 LYS A CA 1
ATOM 2629 C C . LYS A 1 333 ? -21.974 8.150 0.258 1.00 93.25 333 LYS A C 1
ATOM 2631 O O . LYS A 1 333 ? -23.121 8.482 -0.014 1.00 93.25 333 LYS A O 1
ATOM 2636 N N . ASN A 1 334 ? -21.245 8.803 1.167 1.00 92.31 334 ASN A N 1
ATOM 2637 C CA . ASN A 1 334 ? -21.684 10.023 1.848 1.00 92.31 334 ASN A CA 1
ATOM 2638 C C . ASN A 1 334 ? -21.330 11.309 1.071 1.00 92.31 334 ASN A C 1
ATOM 2640 O O . ASN A 1 334 ? -21.649 12.409 1.528 1.00 92.31 334 ASN A O 1
ATOM 2644 N N . TYR A 1 335 ? -20.628 11.215 -0.064 1.00 91.38 335 TYR A N 1
ATOM 2645 C CA . TYR A 1 335 ? -20.202 12.390 -0.824 1.00 91.38 335 TYR A CA 1
ATOM 2646 C C . TYR A 1 335 ? -21.402 13.030 -1.560 1.00 91.38 335 TYR A C 1
ATOM 2648 O O . TYR A 1 335 ? -22.218 12.305 -2.133 1.00 91.38 335 TYR A O 1
ATOM 2656 N N . PRO A 1 336 ? -21.527 14.375 -1.605 1.00 89.81 336 PRO A N 1
ATOM 2657 C CA . PRO A 1 336 ? -22.661 15.063 -2.236 1.00 89.81 336 PRO A CA 1
ATOM 2658 C C . PRO A 1 336 ? -22.950 14.655 -3.687 1.00 89.81 336 PRO A C 1
ATOM 2660 O O . PRO A 1 336 ? -24.115 14.587 -4.078 1.00 89.81 336 PRO A O 1
ATOM 2663 N N . GLU A 1 337 ? -21.913 14.359 -4.467 1.00 88.69 337 GLU A N 1
ATOM 2664 C CA . GLU A 1 337 ? -21.998 13.872 -5.849 1.00 88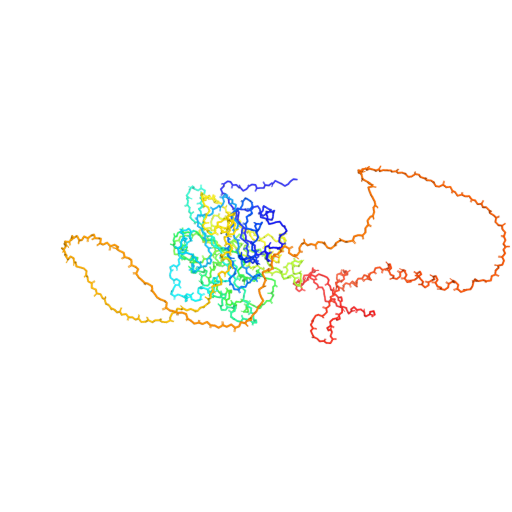.69 337 GLU A CA 1
ATOM 2665 C C . GLU A 1 337 ? -22.653 12.485 -5.989 1.00 88.69 337 GLU A C 1
ATOM 2667 O O . GLU A 1 337 ? -23.302 12.237 -7.000 1.00 88.69 337 GLU A O 1
ATOM 2672 N N . PHE A 1 338 ? -22.566 11.626 -4.966 1.00 88.12 338 PHE A N 1
ATOM 2673 C CA . PHE A 1 338 ? -23.163 10.282 -4.941 1.00 88.12 338 PHE A CA 1
ATOM 2674 C C . PHE A 1 338 ? -24.423 10.190 -4.065 1.00 88.12 338 PHE A C 1
ATOM 2676 O O . PHE A 1 338 ? -25.036 9.135 -3.955 1.00 88.12 338 PHE A O 1
ATOM 2683 N N . SER A 1 339 ? -24.858 11.306 -3.473 1.00 76.00 339 SER A N 1
ATOM 2684 C CA . SER A 1 339 ? -26.023 11.364 -2.573 1.00 76.00 339 SER A CA 1
ATOM 2685 C C . SER A 1 339 ? -27.393 11.195 -3.254 1.00 76.00 339 SER A C 1
ATOM 2687 O O . SER A 1 339 ? -28.420 11.267 -2.581 1.00 76.00 339 SER A O 1
ATOM 2689 N N . GLY A 1 340 ? -27.442 11.067 -4.585 1.00 67.94 340 GLY A N 1
ATOM 2690 C CA . GLY A 1 340 ? -28.677 11.051 -5.386 1.00 67.94 340 GLY A CA 1
ATOM 2691 C C . GLY A 1 340 ? -29.439 12.388 -5.445 1.00 67.94 340 GLY A C 1
ATOM 2692 O O . GLY A 1 340 ? -30.347 12.548 -6.260 1.00 67.94 340 GLY A O 1
ATOM 2693 N N . VAL A 1 341 ? -29.075 13.378 -4.622 1.00 61.53 341 VAL A N 1
ATOM 2694 C CA . VAL A 1 341 ? -29.726 14.694 -4.583 1.00 61.53 341 VAL A CA 1
ATOM 2695 C C . VAL A 1 341 ? -29.169 15.597 -5.683 1.00 61.53 341 VAL A C 1
ATOM 2697 O O . VAL A 1 341 ? -27.966 15.857 -5.744 1.00 61.53 341 VAL A O 1
ATOM 2700 N N . GLN A 1 342 ? -30.054 16.141 -6.525 1.00 55.53 342 GLN A N 1
ATOM 2701 C CA . GLN A 1 342 ? -29.679 17.070 -7.593 1.00 55.53 342 GLN A CA 1
ATOM 2702 C C . GLN A 1 342 ? -29.013 18.336 -7.023 1.00 55.53 342 GLN A C 1
ATOM 2704 O O . GLN A 1 342 ? -29.670 19.232 -6.487 1.00 55.53 342 GLN A O 1
ATOM 2709 N N . GLN A 1 343 ? -27.693 18.435 -7.187 1.00 59.88 343 GLN A N 1
ATOM 2710 C CA . GLN A 1 343 ? -26.923 19.599 -6.760 1.00 59.88 343 GLN A CA 1
ATOM 2711 C C . GLN A 1 343 ? -27.318 20.840 -7.578 1.00 59.88 343 GLN A C 1
ATOM 2713 O O . GLN A 1 343 ? -27.402 20.802 -8.807 1.00 59.88 343 GLN A O 1
ATOM 2718 N N . LYS A 1 344 ? -27.560 21.969 -6.899 1.00 65.69 344 LYS A N 1
ATOM 2719 C CA . LYS A 1 344 ? -27.928 23.233 -7.559 1.00 65.69 344 LYS A CA 1
ATOM 2720 C C . LYS A 1 344 ? -26.763 23.724 -8.418 1.00 65.69 344 LYS A C 1
ATOM 2722 O O . LYS A 1 344 ? -25.721 24.042 -7.862 1.00 65.69 344 LYS A O 1
ATOM 2727 N N . LEU A 1 345 ? -26.973 23.897 -9.728 1.00 58.81 345 LEU A N 1
ATOM 2728 C CA . LEU A 1 345 ? -25.958 24.329 -10.714 1.00 58.81 345 LEU A CA 1
ATOM 2729 C C . LEU A 1 345 ? -25.030 25.467 -10.244 1.00 58.81 345 LEU A C 1
ATOM 2731 O O . LEU A 1 345 ? -23.845 25.455 -10.559 1.00 58.81 345 LEU A O 1
ATOM 2735 N N . LEU A 1 346 ? -25.547 26.419 -9.460 1.00 54.28 346 LEU A N 1
ATOM 2736 C CA . LEU A 1 346 ? -24.780 27.508 -8.843 1.00 54.28 346 LEU A CA 1
ATOM 2737 C C . LEU A 1 346 ? -23.527 27.043 -8.074 1.00 54.28 346 LEU A C 1
ATOM 2739 O O . LEU A 1 346 ? -22.538 27.770 -8.077 1.00 54.28 346 LEU A O 1
ATOM 2743 N N . SER A 1 347 ? -23.527 25.852 -7.461 1.00 57.47 347 SER A N 1
ATOM 2744 C CA . SER A 1 347 ? -22.365 25.321 -6.729 1.00 57.47 347 SER A CA 1
ATOM 2745 C C . SER A 1 347 ? -21.148 25.072 -7.627 1.00 57.47 347 SER A C 1
ATOM 2747 O O . SER A 1 347 ? -20.019 25.246 -7.173 1.00 57.47 347 SER A O 1
ATOM 2749 N N . PHE A 1 348 ? -21.359 24.743 -8.905 1.00 54.88 348 PHE A N 1
ATOM 2750 C CA . PHE A 1 348 ? -20.292 24.472 -9.875 1.00 54.88 348 PHE A CA 1
ATOM 2751 C C . PHE A 1 348 ? -19.651 25.744 -10.455 1.00 54.88 348 PHE A C 1
ATOM 2753 O O . PHE A 1 348 ? -18.554 25.680 -11.004 1.00 54.88 348 PHE A O 1
ATOM 2760 N N . PHE A 1 349 ? -20.303 26.907 -10.331 1.00 54.09 349 PHE A N 1
ATOM 2761 C CA . PHE A 1 349 ? -19.818 28.170 -10.907 1.00 54.09 349 PHE A CA 1
ATOM 2762 C C . PHE A 1 349 ? -19.028 29.051 -9.926 1.00 54.09 349 PHE A C 1
ATOM 2764 O O . PHE A 1 349 ? -18.468 30.071 -10.335 1.00 54.09 349 PHE A O 1
ATOM 2771 N N . ILE A 1 350 ? -18.923 28.665 -8.649 1.00 46.53 350 ILE A N 1
ATOM 2772 C CA . ILE A 1 350 ? -18.125 29.401 -7.657 1.00 46.53 350 ILE A CA 1
ATOM 2773 C C . ILE A 1 350 ? -16.637 29.075 -7.849 1.00 46.53 350 ILE A C 1
ATOM 2775 O O . ILE A 1 350 ? -16.069 28.205 -7.185 1.00 46.53 350 ILE A O 1
ATOM 2779 N N . LYS A 1 351 ? -15.968 29.832 -8.727 1.00 37.81 351 LYS A N 1
ATOM 2780 C CA . LYS A 1 351 ? -14.506 29.961 -8.678 1.00 37.81 351 LYS A CA 1
ATOM 2781 C C . LYS A 1 351 ? -14.111 30.515 -7.306 1.00 37.81 351 LYS A C 1
ATOM 2783 O O . LYS A 1 351 ? -14.356 31.686 -7.027 1.00 37.81 351 LYS A O 1
ATOM 2788 N N . LYS A 1 352 ? -13.436 29.709 -6.482 1.00 40.69 352 LYS A N 1
ATOM 2789 C CA . LYS A 1 352 ? -12.622 30.245 -5.383 1.00 40.69 352 LYS A CA 1
ATOM 2790 C C . LYS A 1 352 ? -11.462 31.030 -5.993 1.00 40.69 352 LYS A C 1
ATOM 2792 O O . LYS A 1 352 ? -10.558 30.432 -6.573 1.00 40.69 352 LYS A O 1
ATOM 2797 N N . SER A 1 353 ? -11.502 32.353 -5.883 1.00 34.97 353 SER A N 1
ATOM 2798 C CA . SER A 1 353 ? -10.329 33.199 -6.093 1.00 34.97 353 SER A CA 1
ATOM 2799 C C . SER A 1 353 ? -9.288 32.908 -5.012 1.00 34.97 353 SER A C 1
ATOM 2801 O O . SER A 1 353 ? -9.640 32.725 -3.845 1.00 34.97 353 SER A O 1
ATOM 2803 N N . SER A 1 354 ? -8.014 32.864 -5.398 1.00 37.50 354 SER A N 1
ATOM 2804 C CA . SER A 1 354 ? -6.914 32.991 -4.446 1.00 37.50 354 SER A CA 1
ATOM 2805 C C . SER A 1 354 ? -6.828 34.431 -3.919 1.00 37.50 354 SER A C 1
ATOM 2807 O O . SER A 1 354 ? -7.365 35.350 -4.534 1.00 37.50 354 SER A O 1
ATOM 2809 N N . ASP A 1 355 ? -6.134 34.579 -2.790 1.00 32.62 355 ASP A N 1
ATOM 2810 C CA . ASP A 1 355 ? -5.590 35.826 -2.236 1.00 32.62 355 ASP A CA 1
ATOM 2811 C C . ASP A 1 355 ? -6.577 36.930 -1.806 1.00 32.62 355 ASP A C 1
ATOM 2813 O O . ASP A 1 355 ? -6.942 37.801 -2.592 1.00 32.62 355 ASP A O 1
ATOM 2817 N N . SER A 1 356 ? -6.891 36.959 -0.498 1.00 28.55 356 SER A N 1
ATOM 2818 C CA . SER A 1 356 ? -7.048 38.207 0.287 1.00 28.55 356 SER A CA 1
ATOM 2819 C C . SER A 1 356 ? -7.255 37.976 1.803 1.00 28.55 356 SER A C 1
ATOM 2821 O O . SER A 1 356 ? -8.349 38.179 2.318 1.00 28.55 356 SER A O 1
ATOM 2823 N N . LEU A 1 357 ? -6.212 37.605 2.563 1.00 29.38 357 LEU A N 1
ATOM 2824 C CA . LEU A 1 357 ? -6.175 37.798 4.032 1.00 29.38 357 LEU A CA 1
ATOM 2825 C C . LEU A 1 357 ? -4.733 38.018 4.530 1.00 29.38 357 LEU A C 1
ATOM 2827 O O . LEU A 1 357 ? -3.843 37.276 4.126 1.00 29.38 357 LEU A O 1
ATOM 2831 N N . ILE A 1 358 ? -4.571 38.972 5.464 1.00 29.52 358 ILE A N 1
ATOM 2832 C CA . ILE A 1 358 ? -3.372 39.743 5.892 1.00 29.52 358 ILE A CA 1
ATOM 2833 C C . ILE A 1 358 ? -3.376 41.122 5.204 1.00 29.52 358 ILE A C 1
ATOM 2835 O O . ILE A 1 358 ? -3.391 41.181 3.980 1.00 29.52 358 ILE A O 1
ATOM 2839 N N . SER A 1 359 ? -3.364 42.262 5.902 1.00 27.92 359 SER A N 1
ATOM 2840 C CA . SER A 1 359 ? -3.248 42.580 7.347 1.00 27.92 359 SER A CA 1
ATOM 2841 C C . SER A 1 359 ? -4.513 43.364 7.836 1.00 27.92 359 SER A C 1
ATOM 2843 O O . SER A 1 359 ? -5.496 43.389 7.101 1.00 27.92 359 SER A O 1
ATOM 2845 N N . SER A 1 360 ? -4.641 43.945 9.042 1.00 27.64 360 SER A N 1
ATOM 2846 C CA . SER A 1 360 ? -3.648 44.267 10.080 1.00 27.64 360 SER A CA 1
ATOM 2847 C C . SER A 1 360 ? -4.199 44.372 11.520 1.00 27.64 360 SER A C 1
ATOM 2849 O O . SER A 1 360 ? -5.402 44.395 11.757 1.00 27.64 360 SER A O 1
ATOM 2851 N N . ASP A 1 361 ? -3.227 44.480 12.433 1.00 26.97 361 ASP A N 1
ATOM 2852 C CA . ASP A 1 361 ? -3.217 45.163 13.734 1.00 26.97 361 ASP A CA 1
ATOM 2853 C C . ASP A 1 361 ? -3.866 44.573 14.998 1.00 26.97 361 ASP A C 1
ATOM 2855 O O . ASP A 1 361 ? -4.942 43.983 15.032 1.00 26.97 361 ASP A O 1
ATOM 2859 N N . LYS A 1 362 ? -3.087 44.760 16.072 1.00 28.05 362 LYS A N 1
ATOM 2860 C CA . LYS A 1 362 ? -3.322 44.370 17.461 1.00 28.05 362 LYS A CA 1
ATOM 2861 C C . LYS A 1 362 ? -4.099 45.458 18.204 1.00 28.05 362 LYS A C 1
ATOM 2863 O O . LYS A 1 362 ? -3.895 46.638 17.930 1.00 28.05 362 LYS A O 1
ATOM 2868 N N . ALA A 1 363 ? -4.752 45.063 19.291 1.00 25.81 363 ALA A N 1
ATOM 2869 C CA . ALA A 1 363 ? -4.599 45.744 20.577 1.00 25.81 363 ALA A CA 1
ATOM 2870 C C . ALA A 1 363 ? -4.797 44.728 21.719 1.00 25.81 363 ALA A C 1
ATOM 2872 O O . ALA A 1 363 ? -5.624 43.823 21.597 1.00 25.81 363 ALA A O 1
ATOM 2873 N N . GLU A 1 364 ? -4.032 44.862 22.803 1.00 27.03 364 GLU A N 1
ATOM 2874 C CA . GLU A 1 364 ? -4.389 44.326 24.127 1.00 27.03 364 GLU A CA 1
ATOM 2875 C C . GLU A 1 364 ? -5.574 45.167 24.705 1.00 27.03 364 GLU A C 1
ATOM 2877 O O . GLU A 1 364 ? -5.923 46.197 24.135 1.00 27.03 364 GLU A O 1
ATOM 2882 N N . GLU A 1 365 ? -6.346 44.790 25.731 1.00 26.33 365 GLU A N 1
ATOM 2883 C CA . GLU A 1 365 ? -5.961 44.316 27.069 1.00 26.33 365 GLU A CA 1
ATOM 2884 C C . GLU A 1 365 ? -7.076 43.528 27.798 1.00 26.33 365 GLU A C 1
ATOM 2886 O O . GLU A 1 365 ? -8.209 43.383 27.341 1.00 26.33 365 GLU A O 1
ATOM 2891 N N . THR A 1 366 ? -6.725 43.020 28.982 1.00 25.81 366 THR A N 1
ATOM 2892 C CA . THR A 1 366 ? -7.596 42.380 29.978 1.00 25.81 366 THR A CA 1
ATOM 2893 C C . THR A 1 366 ? -8.521 43.346 30.725 1.00 25.81 366 THR A C 1
ATOM 2895 O O . THR A 1 366 ? -8.092 44.428 31.118 1.00 25.81 366 THR A O 1
ATOM 2898 N N . SER A 1 367 ? -9.712 42.889 31.126 1.00 26.55 367 SER A N 1
ATOM 2899 C CA . SER A 1 367 ? -10.283 43.209 32.454 1.00 26.55 367 SER A CA 1
ATOM 2900 C C . SER A 1 367 ? -11.444 42.275 32.832 1.00 26.55 367 SER A C 1
ATOM 2902 O O . SER A 1 367 ? -11.998 41.565 31.994 1.00 26.55 367 SER A O 1
ATOM 2904 N N . GLN A 1 368 ? -11.742 42.219 34.131 1.00 25.73 368 GLN A N 1
ATOM 2905 C CA . GLN A 1 368 ? -12.743 41.342 34.749 1.00 25.73 368 GLN A CA 1
ATOM 2906 C C . GLN A 1 368 ? -14.149 41.972 34.725 1.00 25.73 368 GLN A C 1
ATOM 2908 O O . GLN A 1 368 ? -14.281 43.192 34.691 1.00 25.73 368 GLN A O 1
ATOM 2913 N N . MET A 1 369 ? -15.192 41.144 34.851 1.00 24.41 369 MET A N 1
ATOM 2914 C CA . MET A 1 369 ? -16.469 41.576 35.448 1.00 24.41 369 MET A CA 1
ATOM 2915 C C . MET A 1 369 ? -16.368 41.463 36.984 1.00 24.41 369 MET A C 1
ATOM 2917 O O . MET A 1 369 ? -15.584 40.642 37.471 1.00 24.41 369 MET A O 1
ATOM 2921 N N . PRO A 1 370 ? -17.133 42.262 37.746 1.00 37.28 370 PRO A N 1
ATOM 2922 C CA . PRO A 1 370 ? -18.506 41.852 38.070 1.00 37.28 370 PRO A CA 1
ATOM 2923 C C . PRO A 1 370 ? -19.571 42.951 37.847 1.00 37.28 370 PRO A C 1
ATOM 2925 O O . PRO A 1 370 ? -19.244 44.059 37.440 1.00 37.28 370 PRO A O 1
ATOM 2928 N N . GLU A 1 371 ? -20.834 42.548 38.048 1.00 27.47 371 GLU A N 1
ATOM 2929 C CA . GLU A 1 371 ? -22.011 43.258 38.617 1.00 27.47 371 GLU A CA 1
ATOM 2930 C C . GLU A 1 371 ? -21.995 44.814 38.670 1.00 27.47 371 GLU A C 1
ATOM 2932 O O . GLU A 1 371 ? -21.014 45.438 39.057 1.00 27.47 371 GLU A O 1
ATOM 2937 N N . ASP A 1 372 ? -23.089 45.521 38.345 1.00 26.53 372 ASP A N 1
ATOM 2938 C CA . ASP A 1 372 ? -24.362 45.391 39.083 1.00 26.53 372 ASP A CA 1
ATOM 2939 C C . ASP A 1 372 ? -25.632 45.963 38.371 1.00 26.53 372 ASP A C 1
ATOM 2941 O O . ASP A 1 372 ? -25.558 46.622 37.336 1.00 26.53 372 ASP A O 1
ATOM 2945 N N . GLU A 1 373 ? -26.801 45.706 38.973 1.00 26.61 373 GLU A N 1
ATOM 2946 C CA . GLU A 1 373 ? -28.061 46.485 38.993 1.00 26.61 373 GLU A CA 1
ATOM 2947 C C . GLU A 1 373 ? -28.610 47.197 37.713 1.00 26.61 373 GLU A C 1
ATOM 2949 O O . GLU A 1 373 ? -28.358 48.372 37.441 1.00 26.61 373 GLU A O 1
ATOM 2954 N N . SER A 1 374 ? -29.686 46.593 37.170 1.00 24.92 374 SER A N 1
ATOM 2955 C CA . SER A 1 374 ? -31.057 47.180 37.198 1.00 24.92 374 SER A CA 1
ATOM 2956 C C . SER A 1 374 ? -31.710 47.912 35.982 1.00 24.92 374 SER A C 1
ATOM 2958 O O . SER A 1 374 ? -31.117 48.261 34.971 1.00 24.92 374 SER A O 1
ATOM 2960 N N . PHE A 1 375 ? -33.039 48.085 36.126 1.00 27.25 375 PHE A N 1
ATOM 2961 C CA . PHE A 1 375 ? -34.019 48.937 35.407 1.00 27.25 375 PHE A CA 1
ATOM 2962 C C . PHE A 1 375 ? -34.221 48.883 33.865 1.00 27.25 375 PHE A C 1
ATOM 2964 O O . PHE A 1 375 ? -33.885 49.793 33.122 1.00 27.25 375 PHE A O 1
ATOM 2971 N N . LYS A 1 376 ? -35.074 47.924 33.456 1.00 24.69 376 LYS A N 1
ATOM 2972 C CA . LYS A 1 376 ? -36.451 48.140 32.910 1.00 24.69 376 LYS A CA 1
ATOM 2973 C C . LYS A 1 376 ? -36.713 49.211 31.814 1.00 24.69 376 LYS A C 1
ATOM 2975 O O . LYS A 1 376 ? -36.570 50.397 32.074 1.00 24.69 376 LYS A O 1
ATOM 2980 N N . ARG A 1 377 ? -37.529 48.785 30.818 1.00 24.84 377 ARG A N 1
ATOM 2981 C CA . ARG A 1 377 ? -38.463 49.581 29.953 1.00 24.84 377 ARG A CA 1
ATOM 2982 C C . ARG A 1 377 ? -37.791 50.432 28.842 1.00 24.84 377 ARG A C 1
ATOM 2984 O O . ARG A 1 377 ? -36.703 50.932 29.042 1.00 24.84 377 ARG A O 1
ATOM 2991 N N . LYS A 1 378 ? -38.406 50.669 27.667 1.00 23.69 378 LYS A N 1
ATOM 2992 C CA . LYS A 1 378 ? -39.614 50.084 27.031 1.00 23.69 378 LYS A CA 1
ATOM 2993 C C . LYS A 1 378 ? -39.607 50.331 25.502 1.00 23.69 378 LYS A C 1
ATOM 2995 O O . LYS A 1 378 ? -39.161 51.382 25.078 1.00 23.69 378 LYS A O 1
ATOM 3000 N N . SER A 1 379 ? -40.194 49.393 24.750 1.00 25.41 379 SER A N 1
ATOM 3001 C CA . SER A 1 379 ? -41.065 49.567 23.560 1.00 25.41 379 SER A CA 1
ATOM 3002 C C . SER A 1 379 ? -40.893 50.750 22.577 1.00 25.41 379 SER A C 1
ATOM 3004 O O . SER A 1 379 ? -41.104 51.889 22.982 1.00 25.41 379 SER A O 1
ATOM 3006 N N . GLN A 1 380 ? -40.893 50.400 21.277 1.00 26.66 380 GLN A N 1
ATOM 3007 C CA . GLN A 1 380 ? -41.637 51.082 20.187 1.00 26.66 380 GLN A CA 1
ATOM 3008 C C . GLN A 1 380 ? -41.131 52.476 19.724 1.00 26.66 380 GLN A C 1
ATOM 3010 O O . GLN A 1 380 ? -40.545 53.218 20.499 1.00 26.66 380 GLN A O 1
ATOM 3015 N N . ASP A 1 381 ? -41.297 52.905 18.465 1.00 26.42 381 ASP A N 1
ATOM 3016 C CA . ASP A 1 381 ? -41.926 52.276 17.285 1.00 26.42 381 ASP A CA 1
ATOM 3017 C C . ASP A 1 381 ? -41.213 52.686 15.968 1.00 26.42 381 ASP A C 1
ATOM 3019 O O . ASP A 1 381 ? -40.361 53.573 15.934 1.00 26.42 381 ASP A O 1
ATOM 3023 N N . ASP A 1 382 ? -41.614 52.014 14.888 1.00 26.69 382 ASP A N 1
ATOM 3024 C CA . ASP A 1 382 ? -41.506 52.366 13.455 1.00 26.69 382 ASP A CA 1
ATOM 3025 C C . ASP A 1 382 ? -42.070 53.794 13.124 1.00 26.69 382 ASP A C 1
ATOM 3027 O O . ASP A 1 382 ? -42.681 54.402 14.008 1.00 26.69 382 ASP A O 1
ATOM 3031 N N . PRO A 1 383 ? -42.079 54.336 11.869 1.00 48.91 383 PRO A N 1
ATOM 3032 C CA . PRO A 1 383 ? -41.360 53.978 10.626 1.00 48.91 383 PRO A CA 1
ATOM 3033 C C . PRO A 1 383 ? -40.959 55.192 9.699 1.00 48.91 383 PRO A C 1
ATOM 3035 O O . PRO A 1 383 ? -41.138 56.358 10.035 1.00 48.91 383 PRO A O 1
ATOM 3038 N N . LYS A 1 384 ? -40.604 54.882 8.429 1.00 26.95 384 LYS A N 1
ATOM 3039 C CA . LYS A 1 384 ? -40.883 55.621 7.149 1.00 26.95 384 LYS A CA 1
ATOM 3040 C C . LYS A 1 384 ? -39.968 56.754 6.595 1.00 26.95 384 LYS A C 1
ATOM 3042 O O . LYS A 1 384 ? -39.977 57.884 7.054 1.00 26.95 384 LYS A O 1
ATOM 3047 N N . ILE A 1 385 ? -39.438 56.463 5.390 1.00 27.22 385 ILE A N 1
ATOM 3048 C CA . ILE A 1 385 ? -39.544 57.225 4.108 1.00 27.22 385 ILE A CA 1
ATOM 3049 C C . ILE A 1 385 ? -39.047 58.696 4.046 1.00 27.22 385 ILE A C 1
ATOM 3051 O O . ILE A 1 385 ? -39.737 59.594 4.508 1.00 27.22 385 ILE A O 1
ATOM 3055 N N . PHE A 1 386 ? -38.024 58.972 3.208 1.00 26.06 386 PHE A N 1
ATOM 3056 C CA . PHE A 1 386 ? -38.221 59.731 1.945 1.00 26.06 386 PHE A CA 1
ATOM 3057 C C . PHE A 1 386 ? -37.082 59.582 0.914 1.00 26.06 386 PHE A C 1
ATOM 3059 O O . PHE A 1 386 ? -35.961 59.200 1.231 1.00 26.06 386 PHE A O 1
ATOM 3066 N N . SER A 1 387 ? -37.404 59.869 -0.353 1.00 28.34 387 SER A N 1
ATOM 3067 C CA . SER A 1 387 ? -36.585 59.644 -1.554 1.00 28.34 387 SER A CA 1
ATOM 3068 C C . SER A 1 387 ? -36.101 60.921 -2.261 1.00 28.34 387 SER A C 1
ATOM 3070 O O . SER A 1 387 ? -36.849 61.897 -2.334 1.00 28.34 387 SER A O 1
ATOM 3072 N N . LYS A 1 388 ? -34.942 60.837 -2.933 1.00 26.77 388 LYS A N 1
ATOM 3073 C CA . LYS A 1 388 ? -34.503 61.573 -4.151 1.00 26.77 388 LYS A CA 1
ATOM 3074 C C . LYS A 1 388 ? -33.275 60.818 -4.712 1.00 26.77 388 LYS A C 1
ATOM 3076 O O . LYS A 1 388 ? -32.552 60.220 -3.928 1.00 26.77 388 LYS A O 1
ATOM 3081 N N . GLY A 1 389 ? -32.997 60.700 -6.015 1.00 24.88 389 GLY A N 1
ATOM 3082 C CA . GLY A 1 389 ? -33.393 61.511 -7.177 1.00 24.88 389 GLY A CA 1
ATOM 3083 C C . GLY A 1 389 ? -32.287 62.539 -7.455 1.00 24.88 389 GLY A C 1
ATOM 3084 O O . GLY A 1 389 ? -32.105 63.436 -6.647 1.00 24.88 389 GLY A O 1
ATOM 3085 N N . ILE A 1 390 ? -31.490 62.450 -8.528 1.00 28.56 390 ILE A N 1
ATOM 3086 C CA . ILE A 1 390 ? -31.887 62.653 -9.940 1.00 28.56 390 ILE A CA 1
ATOM 3087 C C . ILE A 1 390 ? -30.868 62.010 -10.918 1.00 28.56 390 ILE A C 1
ATOM 3089 O O . ILE A 1 390 ? -29.710 61.793 -10.577 1.00 28.56 390 ILE A O 1
ATOM 3093 N N . SER A 1 391 ? -31.298 61.715 -12.152 1.00 25.66 391 SER A N 1
ATOM 3094 C CA . SER A 1 391 ? -30.502 61.079 -13.223 1.00 25.66 391 SER A CA 1
ATOM 3095 C C . SER A 1 391 ? -29.743 62.059 -14.139 1.00 25.66 391 SER A C 1
ATOM 3097 O O . SER A 1 391 ? -30.154 63.205 -14.305 1.00 25.66 391 SER A O 1
ATOM 3099 N N . LYS A 1 392 ? -28.761 61.549 -14.904 1.00 27.02 392 LYS A N 1
ATOM 3100 C CA . LYS A 1 392 ? -28.439 62.020 -16.274 1.00 27.02 392 LYS A CA 1
ATOM 3101 C C . LYS A 1 392 ? -28.110 60.830 -17.196 1.00 27.02 392 LYS A C 1
ATOM 3103 O O . LYS A 1 392 ? -27.912 59.719 -16.716 1.00 27.02 392 LYS A O 1
ATOM 3108 N N . LYS A 1 393 ? -28.195 61.029 -18.519 1.00 25.97 393 LYS A N 1
ATOM 3109 C CA . LYS A 1 393 ? -28.449 59.970 -19.523 1.00 25.97 393 LYS A CA 1
ATOM 3110 C C . LYS A 1 393 ? -27.843 60.340 -20.886 1.00 25.97 393 LYS A C 1
ATOM 3112 O O . LYS A 1 393 ? -28.040 61.476 -21.301 1.00 25.97 393 LYS A O 1
ATOM 3117 N N . MET A 1 394 ? -27.224 59.401 -21.614 1.00 24.31 394 MET A N 1
ATOM 3118 C CA . MET A 1 394 ? -26.947 59.518 -23.067 1.00 24.31 394 MET A CA 1
ATOM 3119 C C . MET A 1 394 ? -27.019 58.157 -23.807 1.00 24.31 394 MET A C 1
ATOM 3121 O O . MET A 1 394 ? -27.330 57.136 -23.198 1.00 24.31 394 MET A O 1
ATOM 3125 N N . LYS A 1 395 ? -26.871 58.192 -25.143 1.00 25.27 395 LYS A N 1
ATOM 3126 C CA . LYS A 1 395 ? -27.329 57.231 -26.179 1.00 25.27 395 LYS A CA 1
ATOM 3127 C C . LYS A 1 395 ? -26.276 57.115 -27.308 1.00 25.27 395 LYS A C 1
ATOM 3129 O O . LYS A 1 395 ? -25.576 58.096 -27.513 1.00 25.27 395 LYS A O 1
ATOM 3134 N N . ILE A 1 396 ? -26.186 56.065 -28.142 1.00 27.23 396 ILE A N 1
ATOM 3135 C CA . ILE A 1 396 ? -26.696 54.667 -28.131 1.00 27.23 396 ILE A CA 1
ATOM 3136 C C . ILE A 1 396 ? -25.887 53.857 -29.175 1.00 27.23 396 ILE A C 1
ATOM 3138 O O . ILE A 1 396 ? -25.554 54.443 -30.199 1.00 27.23 396 ILE A O 1
ATOM 3142 N N . GLN A 1 397 ? -25.652 52.548 -28.967 1.00 26.52 397 GLN A N 1
ATOM 3143 C CA . GLN A 1 397 ? -25.493 51.466 -29.982 1.00 26.52 397 GLN A CA 1
ATOM 3144 C C . GLN A 1 397 ? -25.002 50.171 -29.282 1.00 26.52 397 GLN A C 1
ATOM 3146 O O . GLN A 1 397 ? -24.150 50.254 -28.407 1.00 26.52 397 GLN A O 1
ATOM 3151 N N . GLY A 1 398 ? -25.500 48.963 -29.580 1.00 26.84 398 GLY A N 1
ATOM 3152 C CA . GLY A 1 398 ? -26.624 48.598 -30.452 1.00 26.84 398 GLY A CA 1
ATOM 3153 C C . GLY A 1 398 ? -27.002 47.102 -30.360 1.00 26.84 398 GLY A C 1
ATOM 3154 O O . GLY A 1 398 ? -26.316 46.331 -29.703 1.00 26.84 398 GLY A O 1
ATOM 3155 N N . SER A 1 399 ? -28.089 46.720 -31.045 1.00 28.23 399 SER A N 1
ATOM 3156 C CA . SER A 1 399 ? -28.544 45.342 -31.345 1.00 28.23 399 SER A CA 1
ATOM 3157 C C . SER A 1 399 ? -28.680 44.329 -30.189 1.00 28.23 399 SER A C 1
ATOM 3159 O O . SER A 1 399 ? -27.748 43.599 -29.858 1.00 28.23 399 SER A O 1
ATOM 3161 N N . SER A 1 400 ? -29.903 44.153 -29.681 1.00 32.16 400 SER A N 1
ATOM 3162 C CA . SER A 1 400 ? -30.289 42.969 -28.902 1.00 32.16 400 SER A CA 1
ATOM 3163 C C . SER A 1 400 ? -30.771 41.817 -29.796 1.00 32.16 400 SER A C 1
ATOM 3165 O O . SER A 1 400 ? -31.470 42.029 -30.784 1.00 32.16 400 SER A O 1
ATOM 3167 N N . THR A 1 401 ? -30.466 40.576 -29.409 1.00 30.86 401 THR A N 1
ATOM 3168 C CA . THR A 1 401 ? -31.385 39.421 -29.519 1.00 30.86 401 THR A CA 1
ATOM 3169 C C . THR A 1 401 ? -30.813 38.232 -28.746 1.00 30.86 401 THR A C 1
ATOM 3171 O O . THR A 1 401 ? -29.686 37.806 -28.987 1.00 30.86 401 THR A O 1
ATOM 3174 N N . GLN A 1 402 ? -31.587 37.674 -27.812 1.00 40.16 402 GLN A N 1
ATOM 3175 C CA . GLN A 1 402 ? -31.245 36.398 -27.177 1.00 40.16 402 GLN A CA 1
ATOM 3176 C C . GLN A 1 402 ? -31.461 35.265 -28.187 1.00 40.16 402 GLN A C 1
ATOM 3178 O O . GLN A 1 402 ? -32.493 35.230 -28.856 1.00 40.16 402 GLN A O 1
ATOM 3183 N N . LYS A 1 403 ? -30.525 34.315 -28.278 1.00 35.16 403 LYS A N 1
ATOM 3184 C CA . LYS A 1 403 ? -30.719 33.081 -29.052 1.00 35.16 403 LYS A CA 1
ATOM 3185 C C . LYS A 1 403 ? -31.084 31.938 -28.111 1.00 35.16 403 LYS A C 1
ATOM 3187 O O . LYS A 1 403 ? -30.274 31.531 -27.284 1.00 35.16 403 LYS A O 1
ATOM 3192 N N . HIS A 1 404 ? -32.312 31.442 -28.238 1.00 38.56 404 HIS A N 1
ATOM 3193 C CA . HIS A 1 404 ? -32.764 30.231 -27.554 1.00 38.56 404 HIS A CA 1
ATOM 3194 C C . HIS A 1 404 ? -32.043 29.001 -28.125 1.00 38.56 404 HIS A C 1
ATOM 3196 O O . HIS A 1 404 ? -31.815 28.912 -29.331 1.00 38.56 404 HIS A O 1
ATOM 3202 N N . ILE A 1 405 ? -31.718 28.027 -27.272 1.00 44.97 405 ILE A N 1
ATOM 3203 C CA . ILE A 1 405 ? -30.886 26.867 -27.649 1.00 44.97 405 ILE A CA 1
ATOM 3204 C C . ILE A 1 405 ? -31.593 25.862 -28.586 1.00 44.97 405 ILE A C 1
ATOM 3206 O O . ILE A 1 405 ? -30.968 24.941 -29.106 1.00 44.97 405 ILE A O 1
ATOM 3210 N N . SER A 1 406 ? -32.885 26.064 -28.861 1.00 38.97 406 SER A N 1
ATOM 3211 C CA . SER A 1 406 ? -33.684 25.267 -29.801 1.00 38.97 406 SER A CA 1
ATOM 3212 C C . SER A 1 406 ? -33.246 25.399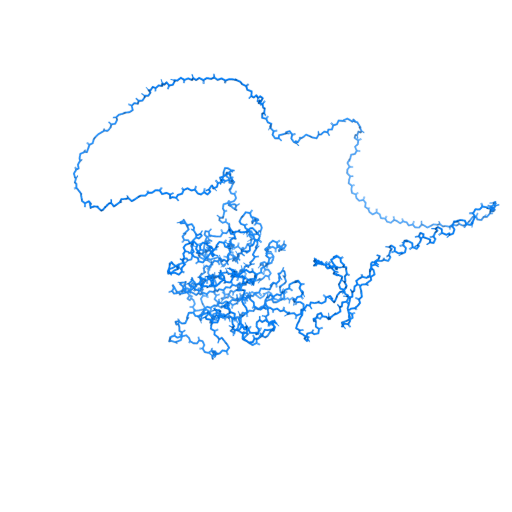 -31.267 1.00 38.97 406 SER A C 1
ATOM 3214 O O . SER A 1 406 ? -33.576 24.531 -32.071 1.00 38.97 406 SER A O 1
ATOM 3216 N N . SER A 1 407 ? -32.455 26.417 -31.631 1.00 39.00 407 SER A N 1
ATOM 3217 C CA . SER A 1 407 ? -31.970 26.609 -33.009 1.00 39.00 407 SER A CA 1
ATOM 3218 C C . SER A 1 407 ? -30.873 25.628 -33.458 1.00 39.00 407 SER A C 1
ATOM 3220 O O . SER A 1 407 ? -30.368 25.768 -34.567 1.00 39.00 407 SER A O 1
ATOM 3222 N N . PHE A 1 408 ? -30.477 24.660 -32.622 1.00 36.88 408 PHE A N 1
ATOM 3223 C CA . PHE A 1 408 ? -29.529 23.591 -32.980 1.00 36.88 408 PHE A CA 1
ATOM 3224 C C . PHE A 1 408 ? -30.195 22.265 -33.393 1.00 36.88 408 PHE A C 1
ATOM 3226 O O . PHE A 1 408 ? -29.507 21.376 -33.887 1.00 36.88 408 PHE A O 1
ATOM 3233 N N . PHE A 1 409 ? -31.518 22.128 -33.239 1.00 43.50 409 PHE A N 1
ATOM 3234 C CA . PHE A 1 409 ? -32.260 20.898 -33.551 1.00 43.50 409 PHE A CA 1
ATOM 3235 C C . PHE A 1 409 ? -33.350 21.122 -34.610 1.00 43.50 409 PHE A C 1
ATOM 3237 O O . PHE A 1 409 ? -34.533 20.886 -34.373 1.00 43.50 409 PHE A O 1
ATOM 3244 N N . GLN A 1 410 ? -32.947 21.534 -35.813 1.00 32.97 410 GLN A N 1
ATOM 3245 C CA . GLN A 1 410 ? -33.789 21.427 -37.008 1.00 32.97 410 GLN A CA 1
ATOM 3246 C C . GLN A 1 410 ? -33.040 20.673 -38.110 1.00 32.97 410 GLN A C 1
ATOM 3248 O O . GLN A 1 410 ? -32.013 21.131 -38.605 1.00 32.97 410 GLN A O 1
ATOM 3253 N N . LYS A 1 411 ? -33.572 19.507 -38.500 1.00 32.22 411 LYS A N 1
ATOM 3254 C CA . LYS A 1 411 ? -33.174 18.832 -39.741 1.00 32.22 411 LYS A CA 1
ATOM 3255 C C . LYS A 1 411 ? -33.587 19.706 -40.923 1.00 32.22 411 LYS A C 1
ATOM 3257 O O . LYS A 1 411 ? -34.751 20.087 -41.019 1.00 32.22 411 LYS A O 1
ATOM 3262 N N . SER A 1 412 ? -32.671 19.950 -41.851 1.00 28.69 412 SER A N 1
ATOM 3263 C CA . SER A 1 412 ? -33.028 20.376 -43.200 1.00 28.69 412 SER A CA 1
ATOM 3264 C C . SER A 1 412 ? -33.553 19.172 -43.986 1.00 28.69 412 SER A C 1
ATOM 3266 O O . SER A 1 412 ? -32.857 18.175 -44.166 1.00 28.69 412 SER A O 1
ATOM 3268 N N . SER A 1 413 ? -34.791 19.262 -44.465 1.00 28.05 413 SER A N 1
ATOM 3269 C CA . SER A 1 413 ? -35.360 18.311 -45.420 1.00 28.05 413 SER A CA 1
ATOM 3270 C C . SER A 1 413 ? -36.349 19.036 -46.321 1.00 28.05 413 SER A C 1
ATOM 3272 O O . SER A 1 413 ? -37.352 19.560 -45.837 1.00 28.05 413 SER A O 1
ATOM 3274 N N . SER A 1 414 ? -36.082 19.043 -47.623 1.00 28.98 414 SER A N 1
ATOM 3275 C CA . SER A 1 414 ? -36.981 19.604 -48.627 1.00 28.98 414 SER A CA 1
ATOM 3276 C C . SER A 1 414 ? -37.048 18.692 -49.847 1.00 28.98 414 SER A C 1
ATOM 3278 O O . SER A 1 414 ? -36.110 18.681 -50.640 1.00 28.98 414 SER A O 1
ATOM 3280 N N . SER A 1 415 ? -38.210 18.042 -49.992 1.00 29.91 415 SER A N 1
ATOM 3281 C CA . SER A 1 415 ? -38.871 17.633 -51.251 1.00 29.91 415 SER A CA 1
ATOM 3282 C C . SER A 1 415 ? -38.164 16.632 -52.194 1.00 29.91 415 SER A C 1
ATOM 3284 O O . SER A 1 415 ? -36.984 16.771 -52.484 1.00 29.91 415 SER A O 1
ATOM 3286 N N . ALA A 1 416 ? -38.864 15.649 -52.775 1.00 29.23 416 ALA A N 1
ATOM 3287 C CA . ALA A 1 416 ? -40.288 15.284 -52.656 1.00 29.23 416 ALA A CA 1
ATOM 3288 C C . ALA A 1 416 ? -40.517 13.797 -52.992 1.00 29.23 416 ALA A C 1
ATOM 3290 O O . ALA A 1 416 ? -39.683 13.233 -53.687 1.00 29.23 416 ALA A O 1
ATOM 3291 N N . ASP A 1 417 ? -41.666 13.266 -52.533 1.00 27.53 417 ASP A N 1
ATOM 3292 C CA . ASP A 1 417 ? -42.447 12.113 -53.045 1.00 27.53 417 ASP A CA 1
ATOM 3293 C C . ASP A 1 417 ? -41.738 10.752 -53.281 1.00 27.53 417 ASP A C 1
ATOM 3295 O O . ASP A 1 417 ? -40.557 10.690 -53.580 1.00 27.53 417 ASP A O 1
ATOM 3299 N N . GLN A 1 418 ? -42.344 9.559 -53.239 1.00 29.41 418 GLN A N 1
ATOM 3300 C CA . GLN A 1 418 ? -43.585 8.910 -52.747 1.00 29.41 418 GLN A CA 1
ATOM 3301 C C . GLN A 1 418 ? -43.241 7.380 -52.808 1.00 29.41 418 GLN A C 1
ATOM 3303 O O . GLN A 1 418 ? -42.286 7.019 -53.490 1.00 29.41 418 GLN A O 1
ATOM 3308 N N . GLN A 1 419 ? -43.871 6.387 -52.166 1.00 26.34 419 GLN A N 1
ATOM 3309 C CA . GLN A 1 419 ? -45.126 6.240 -51.413 1.00 26.34 419 GLN A CA 1
ATOM 3310 C C . GLN A 1 419 ? -44.985 5.040 -50.417 1.00 26.34 419 GLN A C 1
ATOM 3312 O O . GLN A 1 419 ? -43.901 4.478 -50.277 1.00 26.34 419 GLN A O 1
ATOM 3317 N N . TYR A 1 420 ? -46.075 4.660 -49.735 1.00 26.20 420 TYR A N 1
ATOM 3318 C CA . TYR A 1 420 ? -46.267 3.435 -48.917 1.00 26.20 420 TYR A CA 1
ATOM 3319 C C . TYR A 1 420 ? -45.907 2.134 -49.699 1.00 26.20 420 TYR A C 1
ATOM 3321 O O . TYR A 1 420 ? -45.990 2.153 -50.923 1.00 26.20 420 TYR A O 1
ATOM 3329 N N . ASP A 1 421 ? -45.550 0.960 -49.146 1.00 26.88 421 ASP A N 1
ATOM 3330 C CA . ASP A 1 421 ? -45.392 0.425 -47.765 1.00 26.88 421 ASP A CA 1
ATOM 3331 C C . ASP A 1 421 ? -44.400 -0.797 -47.803 1.00 26.88 421 ASP A C 1
ATOM 3333 O O . ASP A 1 421 ? -43.875 -1.098 -48.874 1.00 26.88 421 ASP A O 1
ATOM 3337 N N . GLY A 1 422 ? -44.064 -1.582 -46.757 1.00 26.77 422 GLY A N 1
ATOM 3338 C CA . GLY A 1 422 ? -44.548 -1.608 -45.365 1.00 26.77 422 GLY A CA 1
ATOM 3339 C C . GLY A 1 422 ? -43.963 -2.722 -44.457 1.00 26.77 422 GLY A C 1
ATOM 3340 O O . GLY A 1 422 ? -42.762 -2.768 -44.196 1.00 26.77 422 GLY A O 1
ATOM 3341 N N . THR A 1 423 ? -44.830 -3.573 -43.889 1.00 26.47 423 THR A N 1
ATOM 3342 C CA . THR A 1 423 ? -44.598 -4.477 -42.733 1.00 26.47 423 THR A CA 1
ATOM 3343 C C . THR A 1 423 ? -43.754 -5.759 -42.932 1.00 26.47 423 THR A C 1
ATOM 3345 O O . THR A 1 423 ? -43.898 -6.481 -43.910 1.00 26.47 423 THR A O 1
ATOM 3348 N N . SER A 1 424 ? -43.043 -6.112 -41.845 1.00 26.25 424 SER A N 1
ATOM 3349 C CA . SER A 1 424 ? -42.903 -7.458 -41.226 1.00 26.25 424 SER A CA 1
ATOM 3350 C C . SER A 1 424 ? -42.065 -8.599 -41.859 1.00 26.25 424 SER A C 1
ATOM 3352 O O . SER A 1 424 ? -42.538 -9.371 -42.683 1.00 26.25 424 SER A O 1
ATOM 3354 N N . SER A 1 425 ? -40.901 -8.815 -41.225 1.00 24.97 425 SER A N 1
ATOM 3355 C CA . SER A 1 425 ? -40.493 -10.043 -40.492 1.00 24.97 425 SER A CA 1
ATOM 3356 C C . SER A 1 425 ? -40.096 -11.370 -41.177 1.00 24.97 425 SER A C 1
ATOM 3358 O O . SER A 1 425 ? -40.841 -11.963 -41.943 1.00 24.97 425 SER A O 1
ATOM 3360 N N . SER A 1 426 ? -39.018 -11.926 -40.595 1.00 26.78 426 SER A N 1
ATOM 3361 C CA . SER A 1 426 ? -38.782 -13.339 -40.218 1.00 26.78 426 SER A CA 1
ATOM 3362 C C . SER A 1 426 ? -38.521 -14.423 -41.274 1.00 26.78 426 SER A C 1
ATOM 3364 O O . SER A 1 426 ? -39.389 -14.738 -42.073 1.00 26.78 426 SER A O 1
ATOM 3366 N N . GLN A 1 427 ? -37.400 -15.131 -41.043 1.00 25.42 427 GLN A N 1
ATOM 3367 C CA . GLN A 1 427 ? -37.063 -16.495 -41.499 1.00 25.42 427 GLN A CA 1
ATOM 3368 C C . GLN A 1 427 ? -36.855 -16.667 -43.025 1.00 25.42 427 GLN A C 1
ATOM 3370 O O . GLN A 1 427 ? -37.415 -15.943 -43.833 1.00 25.42 427 GLN A O 1
ATOM 3375 N N . GLY A 1 428 ? -36.005 -17.584 -43.499 1.00 23.95 428 GLY A N 1
ATOM 3376 C CA . GLY A 1 428 ? -35.072 -18.469 -42.788 1.00 23.95 428 GLY A CA 1
ATOM 3377 C C . GLY A 1 428 ? -34.967 -19.836 -43.472 1.00 23.95 428 GLY A C 1
ATOM 3378 O O . GLY A 1 428 ? -35.998 -20.386 -43.841 1.00 23.95 428 GLY A O 1
ATOM 3379 N N . SER A 1 429 ? -33.749 -20.396 -43.573 1.00 26.59 429 SER A N 1
ATOM 3380 C CA . SER A 1 429 ? -33.455 -21.683 -44.249 1.00 26.59 429 SER A CA 1
ATOM 3381 C C . SER A 1 429 ? -33.760 -21.709 -45.767 1.00 26.59 429 SER A C 1
ATOM 3383 O O . SER A 1 429 ? -34.445 -20.833 -46.277 1.00 26.59 429 SER A O 1
ATOM 3385 N N . SER A 1 430 ? -33.285 -22.670 -46.571 1.00 26.52 430 SER A N 1
ATOM 3386 C CA . SER A 1 430 ? -32.086 -23.551 -46.530 1.00 26.52 430 SER A CA 1
ATOM 3387 C C . SER A 1 430 ? -32.023 -24.358 -47.844 1.00 26.52 430 SER A C 1
ATOM 3389 O O . SER A 1 430 ? -33.058 -24.425 -48.493 1.00 26.52 430 SER A O 1
ATOM 3391 N N . VAL A 1 431 ? -30.904 -25.058 -48.125 1.00 27.58 431 VAL A N 1
ATOM 3392 C CA . VAL A 1 431 ? -30.677 -26.034 -49.238 1.00 27.58 431 VAL A CA 1
ATOM 3393 C C . VAL A 1 431 ? -30.905 -25.480 -50.667 1.00 27.58 431 VAL A C 1
ATOM 3395 O O . VAL A 1 431 ? -31.857 -24.760 -50.925 1.00 27.58 431 VAL A O 1
ATOM 3398 N N . SER A 1 432 ? -29.925 -25.523 -51.578 1.00 27.80 432 SER A N 1
ATOM 3399 C CA . SER A 1 432 ? -29.390 -26.680 -52.339 1.00 27.80 432 SER A CA 1
ATOM 3400 C C . SER A 1 432 ? -30.367 -27.182 -53.432 1.00 27.80 432 SER A C 1
ATOM 3402 O O . SER A 1 432 ? -31.549 -26.863 -53.378 1.00 27.80 432 SER A O 1
ATOM 3404 N N . ASP A 1 433 ? -29.952 -27.844 -54.515 1.00 27.00 433 ASP A N 1
ATOM 3405 C CA . ASP A 1 433 ? -28.644 -28.432 -54.849 1.00 27.00 433 ASP A CA 1
ATOM 3406 C C . ASP A 1 433 ? -28.409 -28.484 -56.382 1.00 27.00 433 ASP A C 1
ATOM 3408 O O . ASP A 1 433 ? -29.220 -27.954 -57.132 1.00 27.00 433 ASP A O 1
ATOM 3412 N N . GLU A 1 434 ? -27.323 -29.145 -56.811 1.00 27.81 434 GLU A N 1
ATOM 3413 C CA . GLU A 1 434 ? -27.100 -29.775 -58.139 1.00 27.81 434 GLU A CA 1
ATOM 3414 C C . GLU A 1 434 ? -27.190 -28.889 -59.416 1.00 27.81 434 GLU A C 1
ATOM 3416 O O . GLU A 1 434 ? -28.182 -28.252 -59.744 1.00 27.81 434 GLU A O 1
ATOM 3421 N N . LEU A 1 435 ? -26.111 -28.708 -60.189 1.00 28.72 435 LEU A N 1
ATOM 3422 C CA . LEU A 1 435 ? -25.416 -29.681 -61.056 1.00 28.72 435 LEU A CA 1
ATOM 3423 C C . LEU A 1 435 ? -26.229 -30.174 -62.268 1.00 28.72 435 LEU A C 1
ATOM 3425 O O . LEU A 1 435 ? -27.021 -31.105 -62.193 1.00 28.72 435 LEU A O 1
ATOM 3429 N N . SER A 1 436 ? -25.881 -29.656 -63.445 1.00 26.16 436 SER A N 1
ATOM 3430 C CA . SER A 1 436 ? -25.791 -30.453 -64.678 1.00 26.16 436 SER A CA 1
ATOM 3431 C C . SER A 1 436 ? -24.886 -29.738 -65.685 1.00 26.16 436 SER A C 1
ATOM 3433 O O . SER A 1 436 ? -24.926 -28.517 -65.825 1.00 26.16 436 SER A O 1
ATOM 3435 N N . ALA A 1 437 ? -24.034 -30.499 -66.369 1.00 35.03 437 ALA A N 1
ATOM 3436 C CA . ALA A 1 437 ? -23.165 -30.014 -67.436 1.00 35.03 437 ALA A CA 1
ATOM 3437 C C . ALA A 1 437 ? -23.200 -31.021 -68.586 1.00 35.03 437 ALA A C 1
ATOM 3439 O O . ALA A 1 437 ? -23.149 -32.220 -68.327 1.00 35.03 437 ALA A O 1
ATOM 3440 N N . GLU A 1 438 ? -23.222 -30.556 -69.836 1.00 27.45 438 GLU A N 1
ATOM 3441 C CA . GLU A 1 438 ? -22.971 -31.428 -70.988 1.00 27.45 438 GLU A CA 1
ATOM 3442 C C . GLU A 1 438 ? -22.375 -30.665 -72.187 1.00 27.45 438 GLU A C 1
ATOM 3444 O O . GLU A 1 438 ? -22.350 -29.433 -72.213 1.00 27.45 438 GLU A O 1
ATOM 3449 N N . ASN A 1 439 ? -21.795 -31.402 -73.141 1.00 29.80 439 ASN A N 1
ATOM 3450 C CA . ASN A 1 439 ? -20.901 -30.879 -74.187 1.00 29.80 439 ASN A CA 1
ATOM 3451 C C . ASN A 1 439 ? -21.593 -30.698 -75.557 1.00 29.80 439 ASN A C 1
ATOM 3453 O O . ASN A 1 439 ? -22.496 -31.456 -75.893 1.00 29.80 439 ASN A O 1
ATOM 3457 N N . GLY A 1 440 ? -21.118 -29.747 -76.385 1.00 27.83 440 GLY A N 1
ATOM 3458 C CA . GLY A 1 440 ? -21.829 -29.307 -77.612 1.00 27.83 440 GLY A CA 1
ATOM 3459 C C . GLY A 1 440 ? -21.011 -28.944 -78.875 1.00 27.83 440 GLY A C 1
ATOM 3460 O O . GLY A 1 440 ? -21.539 -28.284 -79.757 1.00 27.83 440 GLY A O 1
ATOM 3461 N N . ASN A 1 441 ? -19.741 -29.350 -78.971 1.00 29.95 441 ASN A N 1
ATOM 3462 C CA . ASN A 1 441 ? -18.960 -29.583 -80.211 1.00 29.95 441 ASN A CA 1
ATOM 3463 C C . ASN A 1 441 ? -18.991 -28.584 -81.427 1.00 29.95 441 ASN A C 1
ATOM 3465 O O . ASN A 1 441 ? -19.773 -28.736 -82.357 1.00 29.95 441 ASN A O 1
ATOM 3469 N N . VAL A 1 442 ? -17.970 -27.708 -81.507 1.00 29.20 442 VAL A N 1
ATOM 3470 C CA . VAL A 1 442 ? -17.091 -27.440 -82.691 1.00 29.20 442 VAL A CA 1
ATOM 3471 C C . VAL A 1 442 ? -17.681 -27.009 -84.066 1.00 29.20 442 VAL A C 1
ATOM 3473 O O . VAL A 1 442 ? -18.187 -27.832 -84.822 1.00 29.20 442 VAL A O 1
ATOM 3476 N N . LYS A 1 443 ? -17.335 -25.781 -84.519 1.00 32.75 443 LYS A N 1
ATOM 3477 C CA . LYS A 1 443 ? -16.390 -25.517 -85.651 1.00 32.75 443 LYS A CA 1
ATOM 3478 C C . LYS A 1 443 ? -15.890 -24.041 -85.696 1.00 32.75 443 LYS A C 1
ATOM 3480 O O . LYS A 1 443 ? -16.485 -23.210 -85.015 1.00 32.75 443 LYS A O 1
ATOM 3485 N N . PRO A 1 444 ? -14.774 -23.715 -86.399 1.00 39.88 444 PRO A N 1
ATOM 3486 C CA . PRO A 1 444 ? -13.990 -22.489 -86.151 1.00 39.88 444 PRO A CA 1
ATOM 3487 C C . PRO A 1 444 ? -14.027 -21.421 -87.266 1.00 39.88 444 PRO A C 1
ATOM 3489 O O . PRO A 1 444 ? -14.243 -21.749 -88.432 1.00 39.88 444 PRO A O 1
ATOM 3492 N N . VAL A 1 445 ? -13.677 -20.171 -86.917 1.00 26.72 445 VAL A N 1
ATOM 3493 C CA . VAL A 1 445 ? -13.230 -19.107 -87.845 1.00 26.72 445 VAL A CA 1
ATOM 3494 C C . VAL A 1 445 ? -12.125 -18.260 -87.182 1.00 26.72 445 VAL A C 1
ATOM 3496 O O . VAL A 1 445 ? -12.263 -17.882 -86.023 1.00 26.72 445 VAL A O 1
ATOM 3499 N N . ASN A 1 446 ? -11.067 -17.977 -87.950 1.00 29.06 446 ASN A N 1
ATOM 3500 C CA . ASN A 1 446 ? -9.950 -17.030 -87.770 1.00 29.06 446 ASN A CA 1
ATOM 3501 C C . ASN A 1 446 ? -9.186 -16.957 -86.429 1.00 29.06 446 ASN A C 1
ATOM 3503 O O . ASN A 1 446 ? -9.625 -16.386 -85.432 1.00 29.06 446 ASN A O 1
ATOM 3507 N N . GLU A 1 447 ? -7.922 -17.376 -86.502 1.00 36.56 447 GLU A N 1
ATOM 3508 C CA . GLU A 1 447 ? -6.824 -16.833 -85.699 1.00 36.56 447 GLU A CA 1
ATOM 3509 C C . GLU A 1 447 ? -6.489 -15.402 -86.169 1.00 36.56 447 GLU A C 1
ATOM 3511 O O . GLU A 1 447 ? -6.390 -15.201 -87.373 1.00 36.56 447 GLU A O 1
ATOM 3516 N N . GLU A 1 448 ? -6.296 -14.440 -85.247 1.00 34.50 448 GLU A N 1
ATOM 3517 C CA . GLU A 1 448 ? -5.372 -13.277 -85.369 1.00 34.50 448 GLU A CA 1
ATOM 3518 C C . GLU A 1 448 ? -5.444 -12.343 -84.125 1.00 34.50 448 GLU A C 1
ATOM 3520 O O . GLU A 1 448 ? -5.837 -11.183 -84.207 1.00 34.50 448 GLU A O 1
ATOM 3525 N N . ALA A 1 449 ? -5.098 -12.837 -82.920 1.00 35.47 449 ALA A N 1
ATOM 3526 C CA . ALA A 1 449 ? -4.977 -11.982 -81.710 1.00 35.47 449 ALA A CA 1
ATOM 3527 C C . ALA A 1 449 ? -4.176 -12.588 -80.525 1.00 35.47 449 ALA A C 1
ATOM 3529 O O . ALA A 1 449 ? -4.313 -12.148 -79.380 1.00 35.47 449 ALA A O 1
ATOM 3530 N N . THR A 1 450 ? -3.375 -13.638 -80.732 1.00 35.41 450 THR A N 1
ATOM 3531 C CA . THR A 1 450 ? -2.946 -14.562 -79.654 1.00 35.41 450 THR A CA 1
ATOM 3532 C C . THR A 1 450 ? -1.490 -14.426 -79.182 1.00 35.41 450 THR A C 1
ATOM 3534 O O . THR A 1 450 ? -0.946 -15.362 -78.595 1.00 35.41 450 THR A O 1
ATOM 3537 N N . VAL A 1 451 ? -0.875 -13.245 -79.338 1.00 39.09 451 VAL A N 1
ATOM 3538 C CA . VAL A 1 451 ? 0.483 -12.954 -78.820 1.00 39.09 451 VAL A CA 1
ATOM 3539 C C . VAL A 1 451 ? 0.455 -12.091 -77.543 1.00 39.09 451 VAL A C 1
ATOM 3541 O O . VAL A 1 451 ? 0.980 -12.505 -76.511 1.00 39.09 451 VAL A O 1
ATOM 3544 N N . GLU A 1 452 ? -0.224 -10.938 -77.539 1.00 39.06 452 GLU A N 1
ATOM 3545 C CA . GLU A 1 452 ? -0.085 -9.934 -76.459 1.00 39.06 452 GLU A CA 1
ATOM 3546 C C . GLU A 1 452 ? -0.743 -10.274 -75.102 1.00 39.06 452 GLU A C 1
ATOM 3548 O O . GLU A 1 452 ? -0.517 -9.582 -74.105 1.00 39.06 452 GLU A O 1
ATOM 3553 N N . ARG A 1 453 ? -1.583 -11.316 -75.014 1.00 38.94 453 ARG A N 1
ATOM 3554 C CA . ARG A 1 453 ? -2.338 -11.623 -73.778 1.00 38.94 453 ARG A CA 1
ATOM 3555 C C . ARG A 1 453 ? -1.631 -12.545 -72.776 1.00 38.94 453 ARG A C 1
ATOM 3557 O O . ARG A 1 453 ? -2.128 -12.673 -71.658 1.00 38.94 453 ARG A O 1
ATOM 3564 N N . LYS A 1 454 ? -0.484 -13.156 -73.108 1.00 33.91 454 LYS A N 1
ATOM 3565 C CA . LYS A 1 454 ? 0.216 -14.073 -72.179 1.00 33.91 454 LYS A CA 1
ATOM 3566 C C . LYS A 1 454 ? 1.031 -13.379 -71.080 1.00 33.91 454 LYS A C 1
ATOM 3568 O O . LYS A 1 454 ? 1.133 -13.927 -69.988 1.00 33.91 454 LYS A O 1
ATOM 3573 N N . GLU A 1 455 ? 1.567 -12.182 -71.313 1.00 39.22 455 GLU A N 1
ATOM 3574 C CA . GLU A 1 455 ? 2.461 -11.526 -70.337 1.00 39.22 455 GLU A CA 1
ATOM 3575 C C . GLU A 1 455 ? 1.718 -10.768 -69.225 1.00 39.22 455 GLU A C 1
ATOM 3577 O O . GLU A 1 455 ? 2.160 -10.719 -68.076 1.00 39.22 455 GLU A O 1
ATOM 3582 N N . LYS A 1 456 ? 0.540 -10.205 -69.524 1.00 39.97 456 LYS A N 1
ATOM 3583 C CA . LYS A 1 456 ? -0.233 -9.427 -68.538 1.00 39.97 456 LYS A CA 1
ATOM 3584 C C . LYS A 1 456 ? -0.882 -10.306 -67.456 1.00 39.97 456 LYS A C 1
ATOM 3586 O O . LYS A 1 456 ? -1.097 -9.827 -66.344 1.00 39.97 456 LYS A O 1
ATOM 3591 N N . SER A 1 457 ? -1.141 -11.589 -67.732 1.00 46.72 457 SER A N 1
ATOM 3592 C CA . SER A 1 457 ? -1.726 -12.519 -66.752 1.00 46.72 457 SER A CA 1
ATOM 3593 C C . SER A 1 457 ? -0.712 -13.027 -65.720 1.00 46.72 457 SER A C 1
ATOM 3595 O O . SER A 1 457 ? -1.050 -13.115 -64.540 1.00 46.72 457 SER A O 1
ATOM 3597 N N . SER A 1 458 ? 0.539 -13.296 -66.115 1.00 54.41 458 SER A N 1
ATOM 3598 C CA . SER A 1 458 ? 1.602 -13.717 -65.189 1.00 54.41 458 SER A CA 1
ATOM 3599 C C . SER A 1 458 ? 2.017 -12.585 -64.243 1.00 54.41 458 SER A C 1
ATOM 3601 O O . SER A 1 458 ? 2.189 -12.822 -63.047 1.00 54.41 458 SER A O 1
ATOM 3603 N N . SER A 1 459 ? 2.085 -11.350 -64.753 1.00 57.56 459 SER A N 1
ATOM 3604 C CA . SER A 1 459 ? 2.298 -10.133 -63.960 1.00 57.56 459 SER A CA 1
ATOM 3605 C C . SER A 1 459 ? 1.234 -9.975 -62.865 1.00 57.56 459 SER A C 1
ATOM 3607 O O . SER A 1 459 ? 1.567 -9.922 -61.679 1.00 57.56 459 SER A O 1
ATOM 3609 N N . ALA A 1 460 ? -0.052 -10.012 -63.238 1.00 56.31 460 ALA A N 1
ATOM 3610 C CA . ALA A 1 460 ? -1.155 -9.913 -62.286 1.00 56.31 460 ALA A CA 1
ATOM 3611 C C . ALA A 1 460 ? -1.144 -11.066 -61.266 1.00 56.31 460 ALA A C 1
ATOM 3613 O O . ALA A 1 460 ? -1.208 -10.819 -60.062 1.00 56.31 460 ALA A O 1
ATOM 3614 N N . ALA A 1 461 ? -1.003 -12.317 -61.717 1.00 56.22 461 ALA A N 1
ATOM 3615 C CA . ALA A 1 461 ? -0.955 -13.477 -60.828 1.00 56.22 461 ALA A CA 1
ATOM 3616 C C . ALA A 1 461 ? 0.209 -13.396 -59.824 1.00 56.22 461 ALA A C 1
ATOM 3618 O O . ALA A 1 461 ? 0.027 -13.712 -58.651 1.00 56.22 461 ALA A O 1
ATOM 3619 N N . SER A 1 462 ? 1.385 -12.923 -60.252 1.00 57.59 462 SER A N 1
ATOM 3620 C CA . SER A 1 462 ? 2.545 -12.706 -59.378 1.00 57.59 462 SER A CA 1
ATOM 3621 C C . SER A 1 462 ? 2.309 -11.575 -58.369 1.00 57.59 462 SER A C 1
ATOM 3623 O O . SER A 1 462 ? 2.624 -11.728 -57.188 1.00 57.59 462 SER A O 1
ATOM 3625 N N . ALA A 1 463 ? 1.684 -10.468 -58.786 1.00 61.34 463 ALA A N 1
ATOM 3626 C CA . ALA A 1 463 ? 1.313 -9.370 -57.892 1.00 61.34 463 ALA A CA 1
ATOM 3627 C C . ALA A 1 463 ? 0.340 -9.831 -56.791 1.00 61.34 463 ALA A C 1
ATOM 3629 O O . ALA A 1 463 ? 0.612 -9.614 -55.610 1.00 61.34 463 ALA A O 1
ATOM 3630 N N . TRP A 1 464 ? -0.729 -10.554 -57.150 1.00 56.06 464 TRP A N 1
ATOM 3631 C CA . TRP A 1 464 ? -1.652 -11.148 -56.175 1.00 56.06 464 TRP A CA 1
ATOM 3632 C C . TRP A 1 464 ? -0.951 -12.161 -55.260 1.00 56.06 464 TRP A C 1
ATOM 3634 O O . TRP A 1 464 ? -1.167 -12.137 -54.052 1.00 56.06 464 TRP A O 1
ATOM 3644 N N . LYS A 1 465 ? -0.048 -13.000 -55.785 1.00 56.53 465 LYS A N 1
ATOM 3645 C CA . LYS A 1 465 ? 0.710 -13.971 -54.974 1.00 56.53 465 LYS A CA 1
ATOM 3646 C C . LYS A 1 465 ? 1.599 -13.281 -53.930 1.00 56.53 465 LYS A C 1
ATOM 3648 O O . LYS A 1 465 ? 1.592 -13.690 -52.774 1.00 56.53 465 LYS A O 1
ATOM 3653 N N . ASN A 1 466 ? 2.280 -12.197 -54.308 1.00 59.28 466 ASN A N 1
ATOM 3654 C CA . ASN A 1 466 ? 3.102 -11.377 -53.406 1.00 59.28 466 ASN A CA 1
ATOM 3655 C C . ASN A 1 466 ? 2.280 -10.537 -52.406 1.00 59.28 466 ASN A C 1
ATOM 3657 O O . ASN A 1 466 ? 2.806 -10.132 -51.370 1.00 59.28 466 ASN A O 1
ATOM 3661 N N . MET A 1 467 ? 1.007 -10.264 -52.708 1.00 57.97 467 MET A N 1
ATOM 3662 C CA . MET A 1 467 ? 0.070 -9.568 -51.817 1.00 57.97 467 MET A CA 1
ATOM 3663 C C . MET A 1 467 ? -0.618 -10.522 -50.824 1.00 57.97 467 MET A C 1
ATOM 3665 O O . MET A 1 467 ? -0.959 -10.111 -49.718 1.00 57.97 467 MET A O 1
ATOM 3669 N N . LEU A 1 468 ? -0.791 -11.795 -51.202 1.00 62.38 468 LEU A N 1
ATOM 3670 C CA . LEU A 1 468 ? -1.370 -12.855 -50.368 1.00 62.38 468 LEU A CA 1
ATOM 3671 C C . LEU A 1 468 ? -0.335 -13.570 -49.486 1.00 62.38 468 LEU A C 1
ATOM 3673 O O . LEU A 1 468 ? -0.699 -14.134 -48.455 1.00 62.38 468 LEU A O 1
ATOM 3677 N N . THR A 1 469 ? 0.959 -13.525 -49.823 1.00 59.22 469 THR A N 1
ATOM 3678 C CA . THR A 1 469 ? 2.006 -13.831 -48.840 1.00 59.22 469 THR A CA 1
ATOM 3679 C C . THR A 1 469 ? 1.986 -12.771 -47.743 1.00 59.22 469 THR A C 1
ATOM 3681 O O . THR A 1 469 ? 2.372 -11.624 -47.980 1.00 59.22 469 THR A O 1
ATOM 3684 N N . GLY A 1 470 ? 1.558 -13.165 -46.541 1.00 60.97 470 GLY A N 1
ATOM 3685 C CA . GLY A 1 470 ? 1.588 -12.316 -45.351 1.00 60.97 470 GLY A CA 1
ATOM 3686 C C . GLY A 1 470 ? 2.992 -11.776 -45.024 1.00 60.97 470 GLY A C 1
ATOM 3687 O O . GLY A 1 470 ? 3.982 -12.175 -45.649 1.00 60.97 470 GLY A O 1
ATOM 3688 N N . PRO A 1 471 ? 3.111 -10.855 -44.048 1.00 69.50 471 PRO A N 1
ATOM 3689 C CA . PRO A 1 471 ? 4.407 -10.309 -43.651 1.00 69.50 471 PRO A CA 1
ATOM 3690 C C . PRO A 1 471 ? 5.393 -11.446 -43.359 1.00 69.50 471 PRO A C 1
ATOM 3692 O O . PRO A 1 471 ? 5.047 -12.399 -42.660 1.00 69.50 471 PRO A O 1
ATOM 3695 N N . ARG A 1 472 ? 6.609 -11.352 -43.924 1.00 75.25 472 ARG A N 1
ATOM 3696 C CA . ARG A 1 472 ? 7.652 -12.377 -43.747 1.00 75.25 472 ARG A CA 1
ATOM 3697 C C . ARG A 1 472 ? 7.803 -12.687 -42.251 1.00 75.25 472 ARG A C 1
ATOM 3699 O O . ARG A 1 472 ? 7.855 -11.729 -41.473 1.00 75.25 472 ARG A O 1
ATOM 3706 N N . PRO A 1 473 ? 7.888 -13.970 -41.851 1.00 80.81 473 PRO A N 1
ATOM 3707 C CA . PRO A 1 473 ? 8.080 -14.315 -40.450 1.00 80.81 473 PRO A CA 1
ATOM 3708 C C . PRO A 1 473 ? 9.349 -13.627 -39.925 1.00 80.81 473 PRO A C 1
ATOM 3710 O O . PRO A 1 473 ? 10.329 -13.516 -40.674 1.00 80.81 473 PRO A O 1
ATOM 3713 N N . PRO A 1 474 ? 9.343 -13.130 -38.677 1.00 88.69 474 PRO A N 1
ATOM 3714 C CA . PRO A 1 474 ? 10.527 -12.512 -38.097 1.00 88.69 474 PRO A CA 1
ATOM 3715 C C . PRO A 1 474 ? 11.669 -13.539 -37.999 1.00 88.69 474 PRO A C 1
ATOM 3717 O O . PRO A 1 474 ? 11.402 -14.740 -37.879 1.00 88.69 474 PRO A O 1
ATOM 3720 N N . PRO A 1 475 ? 12.939 -13.094 -38.027 1.00 93.56 475 PRO A N 1
ATOM 3721 C CA . PRO A 1 475 ? 14.077 -13.980 -37.821 1.00 93.56 475 PRO A CA 1
ATOM 3722 C C . PRO A 1 475 ? 13.991 -14.671 -36.454 1.00 93.56 475 PRO A C 1
ATOM 3724 O O . PRO A 1 475 ? 13.353 -14.174 -35.522 1.00 93.56 475 PRO A O 1
ATOM 3727 N N . LEU A 1 476 ? 14.642 -15.827 -36.336 1.00 95.19 476 LEU A N 1
ATOM 3728 C CA . LEU A 1 476 ? 14.735 -16.557 -35.075 1.00 95.19 476 LEU A CA 1
ATOM 3729 C C . LEU A 1 476 ? 15.912 -16.031 -34.246 1.00 95.19 476 LEU A C 1
ATOM 3731 O O . LEU A 1 476 ? 17.017 -15.835 -34.761 1.00 95.19 476 LEU A O 1
ATOM 3735 N N . CYS A 1 477 ? 15.699 -15.838 -32.947 1.00 94.75 477 CYS A N 1
ATOM 3736 C CA . CYS A 1 477 ? 16.720 -15.306 -32.057 1.00 94.75 477 CYS A CA 1
ATOM 3737 C C . CYS A 1 477 ? 17.901 -16.286 -31.906 1.00 94.75 477 CYS A C 1
ATOM 3739 O O . CYS A 1 477 ? 17.733 -17.508 -31.855 1.00 94.75 477 CYS A O 1
ATOM 3741 N N . LYS A 1 478 ? 19.130 -15.753 -31.827 1.00 92.75 478 LYS A N 1
ATOM 3742 C CA . LYS A 1 478 ? 20.368 -16.560 -31.837 1.00 92.75 478 LYS A CA 1
ATOM 3743 C C . LYS A 1 478 ? 20.434 -17.566 -30.686 1.00 92.75 478 LYS A C 1
ATOM 3745 O O . LYS A 1 478 ? 20.858 -18.694 -30.932 1.00 92.75 478 LYS A O 1
ATOM 3750 N N . GLY A 1 479 ? 19.998 -17.177 -29.485 1.00 91.31 479 GLY A N 1
ATOM 3751 C CA . GLY A 1 479 ? 19.931 -18.049 -28.310 1.00 91.31 479 GLY A CA 1
ATOM 3752 C C . GLY A 1 479 ? 18.835 -19.109 -28.433 1.00 91.31 479 GLY A C 1
ATOM 3753 O O . GLY A 1 479 ? 19.124 -20.268 -28.713 1.00 91.31 479 GLY A O 1
ATOM 3754 N N . HIS A 1 480 ? 17.574 -18.711 -28.251 1.00 92.75 480 HIS A N 1
ATOM 3755 C CA . HIS A 1 480 ? 16.458 -19.647 -28.031 1.00 92.75 480 HIS A CA 1
ATOM 3756 C C . HIS A 1 480 ? 15.843 -20.240 -29.307 1.00 92.75 480 HIS A C 1
ATOM 3758 O O . HIS A 1 480 ? 14.999 -21.122 -29.210 1.00 92.75 480 HIS A O 1
ATOM 3764 N N . LYS A 1 481 ? 16.231 -19.750 -30.494 1.00 94.94 481 LYS A N 1
ATOM 3765 C CA . LYS A 1 481 ? 15.619 -20.087 -31.797 1.00 94.94 481 LYS A CA 1
ATOM 3766 C C . LYS A 1 481 ? 14.125 -19.734 -31.900 1.00 94.94 481 LYS A C 1
ATOM 3768 O O . LYS A 1 481 ? 13.412 -20.277 -32.735 1.00 94.94 481 LYS A O 1
ATOM 3773 N N . GLU A 1 482 ? 13.662 -18.791 -31.085 1.00 93.62 482 GLU A N 1
ATOM 3774 C CA . GLU A 1 482 ? 12.280 -18.299 -31.075 1.00 93.62 482 GLU A CA 1
ATOM 3775 C C . GLU A 1 482 ? 12.090 -17.091 -32.008 1.00 93.62 482 GLU A C 1
ATOM 3777 O O . GLU A 1 482 ? 13.032 -16.311 -32.172 1.00 93.62 482 GLU A O 1
ATOM 3782 N N . PRO A 1 483 ? 10.880 -16.869 -32.556 1.00 94.25 483 PRO A N 1
ATOM 3783 C CA . PRO A 1 483 ? 10.534 -15.667 -33.315 1.00 94.25 483 PRO A CA 1
ATOM 3784 C C . PRO A 1 483 ? 10.906 -14.356 -32.603 1.00 94.25 483 PRO A C 1
ATOM 3786 O O . PRO A 1 483 ? 10.520 -14.111 -31.458 1.00 94.25 483 PRO A O 1
ATOM 3789 N N . CYS A 1 484 ? 11.637 -13.482 -33.292 1.00 94.38 484 CYS A N 1
ATOM 3790 C CA . CYS A 1 484 ? 11.975 -12.154 -32.789 1.00 94.38 484 CYS A CA 1
ATOM 3791 C C . CYS A 1 484 ? 10.804 -11.166 -32.834 1.00 94.38 484 CYS A C 1
ATOM 3793 O O . CYS A 1 484 ? 9.910 -11.250 -33.673 1.00 94.38 484 CYS A O 1
ATOM 3795 N N . VAL A 1 485 ? 10.865 -10.154 -31.966 1.00 92.19 485 VAL A N 1
ATOM 3796 C CA . VAL A 1 485 ? 9.960 -9.001 -31.999 1.00 92.19 485 VAL A CA 1
ATOM 3797 C C . VAL A 1 485 ? 10.582 -7.871 -32.821 1.00 92.19 485 VAL A C 1
ATOM 3799 O O . VAL A 1 485 ? 11.750 -7.527 -32.627 1.00 92.19 485 VAL A O 1
ATOM 3802 N N . GLU A 1 486 ? 9.810 -7.276 -33.733 1.00 93.19 486 GLU A N 1
ATOM 3803 C CA . GLU A 1 486 ? 10.216 -6.048 -34.424 1.00 93.19 486 GLU A CA 1
ATOM 3804 C C . GLU A 1 486 ? 10.051 -4.841 -33.484 1.00 93.19 486 GLU A C 1
ATOM 3806 O O . GLU A 1 486 ? 9.020 -4.665 -32.833 1.00 93.19 486 GLU A O 1
ATOM 3811 N N . ARG A 1 487 ? 11.070 -3.986 -33.411 1.00 91.94 487 ARG A N 1
ATOM 3812 C CA . ARG A 1 487 ? 11.094 -2.749 -32.625 1.00 91.94 487 ARG A CA 1
ATOM 3813 C C . ARG A 1 487 ? 11.570 -1.585 -33.494 1.00 91.94 487 ARG A C 1
ATOM 3815 O O . ARG A 1 487 ? 12.241 -1.774 -34.505 1.00 91.94 487 ARG A O 1
ATOM 3822 N N . ILE A 1 488 ? 11.227 -0.361 -33.091 1.00 92.56 488 ILE A N 1
ATOM 3823 C CA . ILE A 1 488 ? 11.597 0.879 -33.792 1.00 92.56 488 ILE A CA 1
ATOM 3824 C C . ILE A 1 488 ? 12.441 1.750 -32.862 1.00 92.56 488 ILE A C 1
ATOM 3826 O O . ILE A 1 488 ? 12.076 1.979 -31.707 1.00 92.56 488 ILE A O 1
ATOM 3830 N N . VAL A 1 489 ? 13.559 2.272 -33.367 1.00 91.56 489 VAL A N 1
ATOM 3831 C CA . VAL A 1 489 ? 14.423 3.197 -32.621 1.00 91.56 489 VAL A CA 1
ATOM 3832 C C . VAL A 1 489 ? 13.723 4.550 -32.455 1.00 91.56 489 VAL A C 1
ATOM 3834 O O . VAL A 1 489 ? 13.623 5.323 -33.404 1.00 91.56 489 VAL A O 1
ATOM 3837 N N . LYS A 1 490 ? 13.275 4.861 -31.231 1.00 91.44 490 LYS A N 1
ATOM 3838 C CA . LYS A 1 490 ? 12.679 6.166 -30.868 1.00 91.44 490 LYS A CA 1
ATOM 3839 C C . LYS A 1 490 ? 13.699 7.213 -30.380 1.00 91.44 490 LYS A C 1
ATOM 3841 O O . LYS A 1 490 ? 13.357 8.384 -30.248 1.00 91.44 490 LYS A O 1
ATOM 3846 N N . LYS A 1 491 ? 14.948 6.817 -30.094 1.00 91.31 491 LYS A N 1
ATOM 3847 C CA . LYS A 1 491 ? 16.013 7.733 -29.638 1.00 91.31 491 LYS A CA 1
ATOM 3848 C C . LYS A 1 491 ? 16.485 8.616 -30.801 1.00 91.31 491 LYS A C 1
ATOM 3850 O O . LYS A 1 491 ? 16.795 8.099 -31.873 1.00 91.31 491 LYS A O 1
ATOM 3855 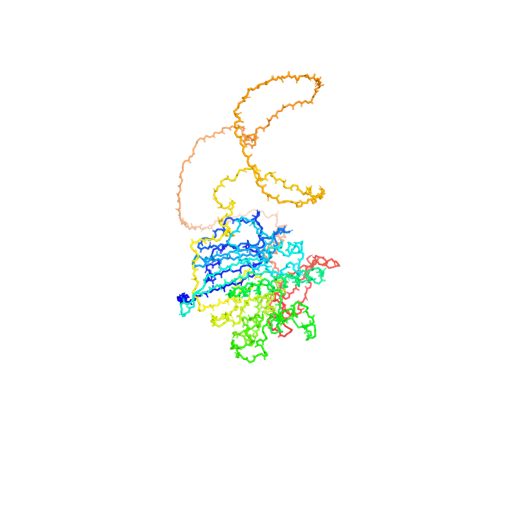N N . LYS A 1 492 ? 16.565 9.937 -30.585 1.00 91.69 492 LYS A N 1
ATOM 3856 C CA . LYS A 1 492 ? 17.115 10.896 -31.563 1.00 91.69 492 LYS A CA 1
ATOM 3857 C C . LYS A 1 492 ? 18.553 10.503 -31.942 1.00 91.69 492 LYS A C 1
ATOM 3859 O O . LYS A 1 492 ? 19.350 10.180 -31.065 1.00 91.69 492 LYS A O 1
ATOM 3864 N N . GLY A 1 493 ? 18.873 10.535 -33.236 1.00 91.94 493 GLY A N 1
ATOM 3865 C CA . GLY A 1 493 ? 20.181 10.149 -33.779 1.00 91.94 493 GLY A CA 1
ATOM 3866 C C . GLY A 1 493 ? 20.081 9.538 -35.187 1.00 91.94 493 GLY A C 1
ATOM 3867 O O . GLY A 1 493 ? 18.978 9.443 -35.728 1.00 91.94 493 GLY A O 1
ATOM 3868 N N . PRO A 1 494 ? 21.195 9.060 -35.776 1.00 91.56 494 PRO A N 1
ATOM 3869 C CA . PRO A 1 494 ? 21.263 8.571 -37.166 1.00 91.56 494 PRO A CA 1
ATOM 3870 C C . PRO A 1 494 ? 20.480 7.270 -37.433 1.00 91.56 494 PRO A C 1
ATOM 3872 O O . PRO A 1 494 ? 20.408 6.798 -38.570 1.00 91.56 494 PRO A O 1
ATOM 3875 N N . ASN A 1 495 ? 19.903 6.674 -36.386 1.00 90.94 495 ASN A N 1
ATOM 3876 C CA . ASN A 1 495 ? 19.077 5.472 -36.452 1.00 90.94 495 ASN A CA 1
ATOM 3877 C C . ASN A 1 495 ? 17.603 5.719 -36.093 1.00 90.94 495 ASN A C 1
ATOM 3879 O O . ASN A 1 495 ? 16.843 4.757 -36.083 1.00 90.94 495 ASN A O 1
ATOM 3883 N N . LEU A 1 496 ? 17.185 6.964 -35.821 1.00 92.31 496 LEU A N 1
ATOM 3884 C CA . LEU A 1 496 ? 15.790 7.303 -35.519 1.00 92.31 496 LEU A CA 1
ATOM 3885 C C . LEU A 1 496 ? 14.839 6.737 -36.592 1.00 92.31 496 LEU A C 1
ATOM 3887 O O . LEU A 1 496 ? 15.122 6.811 -37.787 1.00 92.31 496 LEU A O 1
ATOM 3891 N N . ASN A 1 497 ? 13.724 6.155 -36.150 1.00 92.56 497 ASN A N 1
ATOM 3892 C CA . ASN A 1 497 ? 12.706 5.480 -36.963 1.00 92.56 497 ASN A CA 1
ATOM 3893 C C . ASN A 1 497 ? 13.174 4.232 -37.746 1.00 92.56 497 ASN A C 1
ATOM 3895 O O . ASN A 1 497 ? 12.362 3.632 -38.451 1.00 92.56 497 ASN A O 1
ATOM 3899 N N . LYS A 1 498 ? 14.427 3.768 -37.605 1.00 93.12 498 LYS A N 1
ATOM 3900 C CA . LYS A 1 498 ? 14.841 2.466 -38.163 1.00 93.12 498 LYS A CA 1
ATOM 3901 C C . LYS A 1 498 ? 14.211 1.313 -37.372 1.00 93.12 498 LYS A C 1
ATOM 3903 O O . LYS A 1 498 ? 14.149 1.353 -36.139 1.00 93.12 498 LYS A O 1
ATOM 3908 N N . LYS A 1 499 ? 13.772 0.284 -38.101 1.00 93.94 499 LYS A N 1
ATOM 3909 C CA . LYS A 1 499 ? 13.243 -0.985 -37.579 1.00 93.94 499 LYS A CA 1
ATOM 3910 C C . LYS A 1 499 ? 14.379 -1.983 -37.329 1.00 93.94 499 LYS A C 1
ATOM 3912 O O . LYS A 1 499 ? 15.340 -2.031 -38.096 1.00 93.94 499 LYS A O 1
ATOM 3917 N N . PHE A 1 500 ? 14.263 -2.787 -36.281 1.00 94.06 500 PHE A N 1
ATOM 3918 C CA . PHE A 1 500 ? 15.191 -3.870 -35.946 1.00 94.06 500 PHE A CA 1
ATOM 3919 C C . PHE A 1 500 ? 14.448 -5.030 -35.285 1.00 94.06 500 PHE A C 1
ATOM 3921 O O . PHE A 1 500 ? 13.402 -4.830 -34.673 1.00 94.06 500 PHE A O 1
ATOM 3928 N N . PHE A 1 501 ? 14.996 -6.232 -35.389 1.00 94.31 501 PHE A N 1
ATOM 3929 C CA . PHE A 1 501 ? 14.536 -7.416 -34.681 1.00 94.31 501 PHE A CA 1
ATOM 3930 C C . PHE A 1 501 ? 15.386 -7.644 -33.431 1.00 94.31 501 PHE A C 1
ATOM 3932 O O . PHE A 1 501 ? 16.602 -7.441 -33.440 1.00 94.31 501 PHE A O 1
ATOM 3939 N N . ALA A 1 502 ? 14.730 -8.055 -32.349 1.00 93.81 502 ALA A N 1
ATOM 3940 C CA . ALA A 1 502 ? 15.371 -8.437 -31.096 1.00 93.81 502 ALA A CA 1
ATOM 3941 C C . ALA A 1 502 ? 14.684 -9.668 -30.490 1.00 93.81 502 ALA A C 1
ATOM 3943 O O . ALA A 1 502 ? 13.550 -10.000 -30.844 1.00 93.81 502 ALA A O 1
ATOM 3944 N N . CYS A 1 503 ? 15.351 -10.349 -29.556 1.00 93.19 503 CYS A N 1
ATOM 3945 C CA . CYS A 1 503 ? 14.736 -11.430 -28.781 1.00 93.19 503 CYS A CA 1
ATOM 3946 C C . CYS A 1 503 ? 13.421 -10.967 -28.106 1.00 93.19 503 CYS A C 1
ATOM 3948 O O . CYS A 1 503 ? 13.362 -9.877 -27.535 1.00 93.19 503 CYS A O 1
ATOM 3950 N N . ALA A 1 504 ? 12.367 -11.790 -28.184 1.00 91.88 504 ALA A N 1
ATOM 3951 C CA . ALA A 1 504 ? 11.031 -11.455 -27.676 1.00 91.88 504 ALA A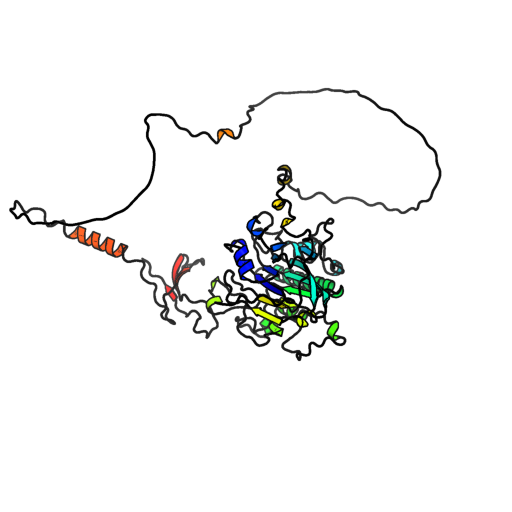 CA 1
ATOM 3952 C C . ALA A 1 504 ? 10.870 -11.627 -26.150 1.00 91.88 504 ALA A C 1
ATOM 3954 O O . ALA A 1 504 ? 10.004 -10.983 -25.555 1.00 91.88 504 ALA A O 1
ATOM 3955 N N . ARG A 1 505 ? 11.710 -12.459 -25.514 1.00 92.25 505 ARG A N 1
ATOM 3956 C CA . ARG A 1 505 ? 11.731 -12.662 -24.052 1.00 92.25 505 ARG A CA 1
ATOM 3957 C C . ARG A 1 505 ? 12.095 -11.383 -23.276 1.00 92.25 505 ARG A C 1
ATOM 3959 O O . ARG A 1 505 ? 12.630 -10.430 -23.845 1.00 92.25 505 ARG A O 1
ATOM 3966 N N . GLY A 1 506 ? 11.793 -11.369 -21.977 1.00 89.56 506 GLY A N 1
ATOM 3967 C CA . GLY A 1 506 ? 12.089 -10.250 -21.074 1.00 89.56 506 GLY A CA 1
ATOM 3968 C C . GLY A 1 506 ? 13.551 -10.166 -20.628 1.00 89.56 506 GLY A C 1
ATOM 3969 O O . GLY A 1 506 ? 14.338 -11.081 -20.846 1.00 89.56 506 GLY A O 1
ATOM 3970 N N . GLU A 1 507 ? 13.935 -9.056 -20.003 1.00 88.81 507 GLU A N 1
ATOM 3971 C CA . GLU A 1 507 ? 15.207 -8.956 -19.271 1.00 88.81 507 GLU A CA 1
ATOM 3972 C C . GLU A 1 507 ? 15.166 -9.803 -17.998 1.00 88.81 507 GLU A C 1
ATOM 3974 O O . GLU A 1 507 ? 14.105 -9.963 -17.404 1.00 88.81 507 GLU A O 1
ATOM 3979 N N . GLY A 1 508 ? 16.306 -10.352 -17.584 1.00 88.50 508 GLY A N 1
ATOM 3980 C CA . GLY A 1 508 ? 16.408 -11.227 -16.418 1.00 88.50 508 GLY A CA 1
ATOM 3981 C C . GLY A 1 508 ? 17.815 -11.255 -15.834 1.00 88.50 508 GLY A C 1
ATOM 3982 O O . GLY A 1 508 ? 18.702 -10.534 -16.299 1.00 88.50 508 GLY A O 1
ATOM 3983 N N . GLY A 1 509 ? 18.023 -12.094 -14.817 1.00 84.25 509 GLY A N 1
ATOM 3984 C CA . GLY A 1 509 ? 19.349 -12.314 -14.240 1.00 84.25 509 GLY A CA 1
ATOM 3985 C C . GLY A 1 509 ? 20.349 -12.806 -15.294 1.00 84.25 509 GLY A C 1
ATOM 3986 O O . GLY A 1 509 ? 19.969 -13.504 -16.232 1.00 84.25 509 GLY A O 1
ATOM 3987 N N . LYS A 1 510 ? 21.638 -12.468 -15.137 1.00 77.69 510 LYS A N 1
ATOM 3988 C CA . LYS A 1 510 ? 22.696 -12.715 -16.147 1.00 77.69 510 LYS A CA 1
ATOM 3989 C C . LYS A 1 510 ? 22.787 -14.166 -16.649 1.00 77.69 510 LYS A C 1
ATOM 3991 O O . LYS A 1 510 ? 23.239 -14.378 -17.769 1.00 77.69 510 LYS A O 1
ATOM 3996 N N . ASN A 1 511 ? 22.358 -15.126 -15.828 1.00 82.44 511 ASN A N 1
ATOM 3997 C CA . ASN A 1 511 ? 22.426 -16.563 -16.097 1.00 82.44 511 ASN A CA 1
ATOM 3998 C C . ASN A 1 511 ? 21.034 -17.222 -16.241 1.00 82.44 511 ASN A C 1
ATOM 4000 O O . ASN A 1 511 ? 20.960 -18.445 -16.308 1.00 82.44 511 ASN A O 1
ATOM 4004 N N . ASP A 1 512 ? 19.934 -16.458 -16.249 1.00 86.19 512 ASP A N 1
ATOM 4005 C CA . ASP A 1 512 ? 18.581 -17.019 -16.374 1.00 86.19 512 ASP A CA 1
ATOM 4006 C C . ASP A 1 512 ? 18.320 -17.465 -17.828 1.00 86.19 512 ASP A C 1
ATOM 4008 O O . ASP A 1 512 ? 18.253 -16.612 -18.718 1.00 86.19 512 ASP A O 1
ATOM 4012 N N . PRO A 1 513 ? 18.112 -18.768 -18.109 1.00 86.88 513 PRO A N 1
ATOM 4013 C CA . PRO A 1 513 ? 17.849 -19.253 -19.462 1.00 86.88 513 PRO A CA 1
ATOM 4014 C C . PRO A 1 513 ? 16.499 -18.785 -20.030 1.00 86.88 513 PRO A C 1
ATOM 4016 O O . PRO A 1 513 ? 16.238 -19.021 -21.208 1.00 86.88 513 PRO A O 1
ATOM 4019 N N . ARG A 1 514 ? 15.632 -18.143 -19.230 1.00 88.38 514 ARG A N 1
ATOM 4020 C CA . ARG A 1 514 ? 14.384 -17.479 -19.654 1.00 88.38 514 ARG A CA 1
ATOM 4021 C C . ARG A 1 514 ? 14.611 -16.023 -20.083 1.00 88.38 514 ARG A C 1
ATOM 4023 O O . ARG A 1 514 ? 13.750 -15.460 -20.758 1.00 88.38 514 ARG A O 1
ATOM 4030 N N . ALA A 1 515 ? 15.734 -15.405 -19.713 1.00 91.50 515 ALA A N 1
ATOM 4031 C CA . ALA A 1 515 ? 16.046 -14.024 -20.076 1.00 91.50 515 ALA A CA 1
ATOM 4032 C C . ALA A 1 515 ? 16.301 -13.867 -21.584 1.00 91.50 515 ALA A C 1
ATOM 4034 O O . ALA A 1 515 ? 16.547 -14.829 -22.308 1.00 91.50 515 ALA A O 1
ATOM 4035 N N . ARG A 1 516 ? 16.230 -12.634 -22.092 1.00 91.31 516 ARG A N 1
ATOM 4036 C CA . ARG A 1 516 ? 16.511 -12.334 -23.499 1.00 91.31 516 ARG A CA 1
ATOM 4037 C C . ARG A 1 516 ? 17.980 -12.597 -23.834 1.00 91.31 516 ARG A C 1
ATOM 4039 O O . ARG A 1 516 ? 18.874 -12.156 -23.117 1.00 91.31 516 ARG A O 1
ATOM 4046 N N . CYS A 1 517 ? 18.223 -13.229 -24.979 1.00 91.56 517 CYS A N 1
ATOM 4047 C CA . CYS A 1 517 ? 19.565 -13.292 -25.548 1.00 91.56 517 CYS A CA 1
ATOM 4048 C C . CYS A 1 517 ? 19.951 -11.957 -26.212 1.00 91.56 517 CYS A C 1
ATOM 4050 O O . CYS A 1 517 ? 19.102 -11.107 -26.492 1.00 91.56 517 CYS A O 1
ATOM 4052 N N . ASP A 1 518 ? 21.239 -11.814 -26.508 1.00 91.81 518 ASP A N 1
ATOM 4053 C CA . ASP A 1 518 ? 21.887 -10.674 -27.171 1.00 91.81 518 ASP A CA 1
ATOM 4054 C C . ASP A 1 518 ? 21.456 -10.440 -28.635 1.00 91.81 518 ASP A C 1
ATOM 4056 O O . ASP A 1 518 ? 21.927 -9.500 -29.276 1.00 91.81 518 ASP A O 1
ATOM 4060 N N . HIS A 1 519 ? 20.583 -11.290 -29.189 1.00 92.69 519 HIS A N 1
ATOM 4061 C CA . HIS A 1 519 ? 20.198 -11.227 -30.594 1.00 92.69 519 HIS A CA 1
ATOM 4062 C C . HIS A 1 519 ? 19.624 -9.855 -30.971 1.00 92.69 519 HIS A C 1
ATOM 4064 O O . HIS A 1 519 ? 18.566 -9.439 -30.486 1.00 92.69 519 HIS A O 1
ATOM 4070 N N . PHE A 1 520 ? 20.298 -9.233 -31.936 1.00 94.12 520 PHE A N 1
ATOM 4071 C CA . PHE A 1 520 ? 19.920 -8.009 -32.619 1.00 94.12 520 PHE A CA 1
ATOM 4072 C C . PHE A 1 520 ? 20.181 -8.170 -34.123 1.00 94.12 520 PHE A C 1
ATOM 4074 O O . PHE A 1 520 ? 21.251 -8.638 -34.522 1.00 94.12 520 PHE A O 1
ATOM 4081 N N . GLU A 1 521 ? 19.232 -7.735 -34.951 1.00 93.44 521 GLU A N 1
ATOM 4082 C CA . GLU A 1 521 ? 19.353 -7.688 -36.411 1.00 93.44 521 GLU A CA 1
ATOM 4083 C C . GLU A 1 521 ? 18.633 -6.439 -36.947 1.00 93.44 521 GLU A C 1
ATOM 4085 O O . GLU A 1 521 ? 17.516 -6.138 -36.528 1.00 93.44 521 GLU A O 1
ATOM 4090 N N . TRP A 1 522 ? 19.232 -5.684 -37.874 1.00 93.88 522 TRP A N 1
ATOM 4091 C CA . TRP A 1 522 ? 18.510 -4.581 -38.525 1.00 93.88 522 TRP A CA 1
ATOM 4092 C C . TRP A 1 522 ? 17.437 -5.144 -39.457 1.00 93.88 522 TRP A C 1
ATOM 4094 O O . TRP A 1 522 ? 17.729 -5.992 -40.296 1.00 93.88 522 TRP A O 1
ATOM 4104 N N . ALA A 1 523 ? 16.206 -4.636 -39.369 1.00 89.44 523 ALA A N 1
ATOM 4105 C CA . ALA A 1 523 ? 15.176 -5.030 -40.316 1.00 89.44 523 ALA A CA 1
ATOM 4106 C C . ALA A 1 523 ? 15.543 -4.457 -41.691 1.00 89.44 523 ALA A C 1
ATOM 4108 O O . ALA A 1 523 ? 15.701 -3.242 -41.846 1.00 89.44 523 ALA A O 1
ATOM 4109 N N . ASN A 1 524 ? 15.701 -5.341 -42.678 1.00 80.56 524 ASN A N 1
ATOM 4110 C CA . ASN A 1 524 ? 16.057 -4.953 -44.037 1.00 80.56 524 ASN A CA 1
ATOM 4111 C C . ASN A 1 524 ? 15.081 -3.898 -44.575 1.00 80.56 524 ASN A C 1
ATOM 4113 O O . ASN A 1 524 ? 13.861 -4.061 -44.479 1.00 80.56 524 ASN A O 1
ATOM 4117 N N . LYS A 1 525 ? 15.623 -2.829 -45.172 1.00 57.09 525 LYS A N 1
ATOM 4118 C CA . LYS A 1 525 ? 14.811 -1.898 -45.958 1.00 57.09 525 LYS A CA 1
ATOM 4119 C C . LYS A 1 525 ? 14.145 -2.679 -47.096 1.00 57.09 525 LYS A C 1
ATOM 4121 O O . LYS A 1 525 ? 14.836 -3.383 -47.831 1.00 57.09 525 LYS A O 1
ATOM 4126 N N . LYS A 1 526 ? 12.824 -2.543 -47.208 1.00 50.69 526 LYS A N 1
ATOM 4127 C CA . LYS A 1 526 ? 12.132 -2.691 -48.493 1.00 50.69 526 LYS A CA 1
ATOM 4128 C C . LYS A 1 526 ? 12.395 -1.448 -49.342 1.00 50.69 526 LYS A C 1
ATOM 4130 O O . LYS A 1 526 ? 12.628 -0.383 -48.722 1.00 50.69 526 LYS A O 1
#

Foldseek 3Di:
DDDPPDFPQFKFKEKEEAQLALVLDPQNLVVVVVVVGQKYKYKFNQAAPVRDDCSNAPRPQWWKFKQHAQPDHRTIIMMMIGGLQQFFQAKDQALQCLPDDPPFPRHLDLNPPVVVVDDSVLSCVLRNGRFWMKGKFWWAFPVRDIAIAIEIRGDQFADDPVCNVSVVSRVSNLVSVLNSQLSSVVVRYWYKYWYQNNDFQDPLQAQDDDDPCVNCVRVSNVSLVQQADDLPPDDLCLPCDPPSVVRSHWYFQQCNAPVPDHLLFFAADVVQPCLLFSRHGHRTTIITHSVQSVFWDHKHWPSVDDNDSGGMIMTMGSIRTGRDPDHGCSGSCNDPVNVPDDDDPVVVPDDDDDDDDDDDDDDDDDDDDDDDDDDDDDDDDDDDDDDDDDDDDDDDDDDDDDDDPCVVDDDDDDDDDDDDDDDDDDDDDDDDDDDDDDDDDDDDDDDDDPDPPPPVVVVVVVVVVVVPPPDDFAAQFPQPRHGWDKDADCDDDPRHRWIKTFFPAGDYRPPRSRHGDPDIGGDDDD

Organism: Thrips palmi (NCBI:txid161013)

InterPro domains:
  IPR004808 AP endonuclease 1 [PS51435] (12-319)
  IPR004808 AP endonuclease 1 [PTHR22748] (9-314)
  IPR004808 AP endonuclease 1 [TIGR00633] (13-317)
  IPR005135 Endonuclease/exonuclease/phosphatase [PF03372] (15-310)
  IPR010666 Zinc finger, GRF-type [PF06839] (475-525)
  IPR010666 Zinc finger, GRF-type [PS51999] (477-526)
  IPR020847 AP endonuclease 1, binding site [PS00726] (37-46)
  IPR036691 Endonuclease/exonuclease/phosphatase superfamily [G3DSA:3.60.10.10] (2-318)
  IPR036691 Endonuclease/exonuclease/phosphatase superfamily [SSF56219] (12-318)

pLDDT: mean 77.33, std 27.15, range [23.69, 98.94]

Sequence (526 aa):
MVESKSTPPHSFKIISWNINGIRTVKNLKQMLDDLEADIICLQETKVTRDMIDEPTALVDGYNAYFSFSKTKSGYSGVATFCRESATPICAEEGLSGILQSKAQFDTVGCYDGLENEFSPQELKRLDSEGRTVITQHKIQKENGSESILTIFNVYCPRADPERPDRLEFKLRFNKLLELRASAVRSRGSYVMILGDINISHRQIDRCENVSQEEFEANPSRQWLNSFLVDTFQSDMNLTCDGDAANDSKMVDSFRFFHPKQEDAYTCWNTMINARATNYGSRIDYIFVDRNLIQHMSDSSVLSEVLGSDHCPVAGTFKVKLLQSGKCPSACIKNYPEFSGVQQKLLSFFIKKSSDSLISSDKAEETSQMPEDESFKRKSQDDPKIFSKGISKKMKIQGSSTQKHISSFFQKSSSSADQQYDGTSSSQGSSVSDELSAENGNVKPVNEEATVERKEKSSSAASAWKNMLTGPRPPPLCKGHKEPCVERIVKKKGPNLNKKFFACARGEGGKNDPRARCDHFEWANKK